Protein AF-U4R0E3-F1 (afdb_monomer)

Solvent-accessible surface area (backbone atoms only — not comparable to full-atom values): 25610 Å² total; per-residue (Å²): 116,50,70,64,90,62,76,58,52,59,91,72,67,66,44,80,54,42,48,52,59,61,54,44,39,56,24,42,50,42,21,56,80,39,70,64,40,24,54,54,41,41,21,50,49,22,47,41,52,28,41,57,75,98,64,57,69,66,60,51,50,31,60,55,33,46,70,68,45,27,40,68,48,80,42,82,42,90,47,72,68,55,44,52,54,48,53,50,56,41,47,74,75,70,32,44,28,38,40,66,35,25,33,34,46,38,76,91,42,71,90,29,32,79,70,39,81,45,79,35,32,28,27,45,38,31,42,27,76,94,75,45,29,38,28,34,39,40,59,55,94,70,95,52,95,54,53,50,49,79,50,76,38,47,46,68,61,51,49,51,34,50,53,56,17,33,62,55,19,61,78,76,39,62,91,57,31,49,48,42,35,34,45,45,77,48,98,58,87,84,74,83,75,42,66,64,56,52,49,48,50,42,55,79,68,53,49,71,47,60,80,25,40,60,42,64,67,46,56,67,38,70,78,60,59,76,84,51,46,62,56,50,42,23,44,60,50,48,4,52,53,39,44,47,54,47,49,49,57,54,47,56,56,39,48,76,67,71,47,85,71,82,60,55,70,59,44,56,53,49,51,55,50,50,55,51,50,52,51,53,55,48,49,58,28,30,71,68,70,61,68,48,71,67,54,41,54,51,53,43,52,53,49,28,52,52,37,49,56,51,41,49,50,53,48,50,54,46,50,54,50,48,51,48,51,48,49,55,45,52,68,38,66,80,48,94,46,61,80,37,59,50,35,65,79,31,53,55,45,52,75,48,57,28,75,54,98,94,38,65,23,39,52,65,23,19,34,68,89,46,74,83,43,90,80,67,14,26,22,28,34,47,80,44,80,65,70,45,39,42,34,37,37,52,90,45,72,41,46,40,40,37,39,37,42,30,28,36,74,91,40,77,52,38,18,52,25,25,36,29,40,30,37,16,84,75,86,73,63,71,46,81,68,43,82,46,71,77,46,76,61,53,61,50,80,46,79,40,72,85,53,69,28,26,32,38,30,45,43,28,65,32,24,27,77,82,54,47,35,38,35,35,22,33,45,41,35,32,20,63,106

Radius of gyration: 27.05 Å; Cα contacts (8 Å, |Δi|>4): 865; chains: 1; bounding box: 59×74×69 Å

Nearest PDB structures (foldseek):
  4a45-assembly1_A  TM=8.465E-01  e=1.552E-09  Clostridium perfringens
  2j1r-assembly1_A  TM=8.530E-01  e=9.704E-08  Streptococcus pneumoniae TIGR4
  2j22-assembly1_A  TM=8.336E-01  e=1.080E-07  Streptococcus pneumoniae TIGR4
  3f2z-assembly1_A  TM=7.750E-01  e=3.894E-08  Bacteroides fragilis NCTC 9343
  8atm-assembly1_A  TM=7.399E-01  e=5.165E-06  Homo sapiens

InterPro domains:
  IPR000421 Coagulation factor 5/8, C-terminal domain [PF00754] (347-464)
  IPR000421 Coagulation factor 5/8, C-terminal domain [PS50022] (326-480)
  IPR008979 Galactose-binding-like domain superfamily [SSF49785] (338-480)
  IPR026935 Butirosin biosynthesis protein H, N-terminal [PF14399] (65-139)

Sequence (481 aa):
MQRLHIPNYVNDSYYYKTISCVDAPIAIASGYFEYENYFYFCAFYSLRLIWETNVDRFESINIRLNKLGLELVTVNITNRNTLLSTIKSVLDEKYPIVIYFDYFSMFYCDFNYKKAHGPHGIIINGYNEETSTITIMDCSHVGFDNPFYCLTLKEEIFFDLWEESNKYFNENLTNYANKLYYIKPRNTKKDIYSDFNFLKDVVENNYIIENDNLICNVIHNKNFDITAAELYKRDLIDSTQNIFKIFDRLYDQLVKENISVKNYEDFKVKYSNKRSIVFSSFLRKAINRNVDENAISKYTKEIQSINNDFRMLANELYTQYCTKISDDILMQYDDEKELINYASDASITASSELEAYGICFKAERVINGKYNGFDTDMWISNDTASPHWLMLDLNKERAIFKFIIIHDFRSPDLYLIDYCIQGSNNMIDWVNLIEIKGNNKEQITNYVEKQKYRYYRIYITKPSKIDNMARIFGIECWGYK

Foldseek 3Di:
DFFQDFDQCLVVPPDCLQDPLQCQLVLRLLCSVPVCSSLQLLLLLLLCLWFNDDDDPQRSSQVSLVLQQKGKDKDFADALVSVVVVLVVCRVVVWKKKAWFFLCLPPVLVVRPVNDGDIGIKIFGDADPVQQKTKIWGAHPPDDSGRIDIDIGHSVSVRSRLVVRLVCCVVPPVVRHRMMIIMDGHPDDRDHCALLNSLCCCQVVVSLDLCICCLVVPLVPLADDPVCLSVCCSNHQVNVVSNVVSVVVLVVVCVVVVNDPPCPVVLVVVLSVLVVCLSVVSVVCSVVSNRDPVNSVVSSVSSSVSSVSVSVVSVVSSVVVVVVVVVVVVVCVVPPFDKDFLLLVWDKDKPAWDDDPNATFDLNLQNPPDQPDPRRQKTKGPQDADWIKMKTQSVFKFFFFKKKWAFDPPDLQQAQAWKFKWFDAPVPDTDGQDTGHGDRDRMDMDGGDRDIGRMIMITGNGQGNPTRMHMTRHMTTMGGD

Mean predicted aligned error: 14.16 Å

Organism: NCBI:txid1330534

Structure (mmCIF, N/CA/C/O backbone):
data_AF-U4R0E3-F1
#
_entry.id   AF-U4R0E3-F1
#
loop_
_atom_site.group_PDB
_atom_site.id
_atom_site.type_symbol
_atom_site.label_atom_id
_atom_site.label_alt_id
_atom_site.label_comp_id
_atom_site.label_asym_id
_atom_site.label_entity_id
_atom_site.label_seq_id
_atom_site.pdbx_PDB_ins_code
_atom_site.Cartn_x
_atom_site.Cartn_y
_atom_site.Cartn_z
_atom_site.occupancy
_atom_site.B_iso_or_equiv
_atom_site.auth_seq_id
_atom_site.auth_comp_id
_atom_site.auth_asym_id
_atom_site.auth_atom_id
_atom_site.pdbx_PDB_model_num
ATOM 1 N N . MET A 1 1 ? -11.805 -27.270 4.203 1.00 80.44 1 MET A N 1
ATOM 2 C CA . MET A 1 1 ? -11.098 -26.106 4.789 1.00 80.44 1 MET A CA 1
ATOM 3 C C . MET A 1 1 ? -10.710 -25.149 3.675 1.00 80.44 1 MET A C 1
ATOM 5 O O . MET A 1 1 ? -10.067 -25.578 2.727 1.00 80.44 1 MET A O 1
ATOM 9 N N . GLN A 1 2 ? -11.086 -23.880 3.794 1.00 89.12 2 GLN A N 1
ATOM 10 C CA . GLN A 1 2 ? -10.737 -22.822 2.848 1.00 89.12 2 GLN A CA 1
ATOM 11 C C . GLN A 1 2 ? -9.876 -21.793 3.581 1.00 89.12 2 GLN A C 1
ATOM 13 O O . GLN A 1 2 ? -10.266 -21.317 4.646 1.00 89.12 2 GLN A O 1
ATOM 18 N N . ARG A 1 3 ? -8.700 -21.456 3.041 1.00 89.56 3 ARG A N 1
ATOM 19 C CA . ARG A 1 3 ? -7.810 -20.449 3.631 1.00 89.56 3 ARG A CA 1
ATOM 20 C C . ARG A 1 3 ? -7.035 -19.699 2.553 1.00 89.56 3 ARG A C 1
ATOM 22 O O . ARG A 1 3 ? -6.423 -20.319 1.688 1.00 89.56 3 ARG A O 1
ATOM 29 N N . LEU A 1 4 ? -7.056 -18.375 2.623 1.00 90.38 4 LEU A N 1
ATOM 30 C CA . LEU A 1 4 ? -6.264 -17.482 1.791 1.00 90.38 4 LEU A CA 1
ATOM 31 C C . LEU A 1 4 ? -4.871 -17.327 2.400 1.00 90.38 4 LEU A C 1
ATOM 33 O O . LEU A 1 4 ? -4.719 -17.079 3.601 1.00 90.38 4 LEU A O 1
ATOM 37 N N . HIS A 1 5 ? -3.855 -17.466 1.555 1.00 88.75 5 HIS A N 1
ATOM 38 C CA . HIS A 1 5 ? -2.479 -17.172 1.921 1.00 88.75 5 HIS A CA 1
ATOM 39 C C . HIS A 1 5 ? -2.204 -15.689 1.662 1.00 88.75 5 HIS A C 1
ATOM 41 O O . HIS A 1 5 ? -1.994 -15.282 0.522 1.00 88.75 5 HIS A O 1
ATOM 47 N N . ILE A 1 6 ? -2.245 -14.884 2.721 1.00 86.19 6 ILE A N 1
ATOM 48 C CA . ILE A 1 6 ? -2.040 -13.436 2.651 1.00 86.19 6 ILE A CA 1
ATOM 49 C C . ILE A 1 6 ? -0.626 -13.122 3.167 1.00 86.19 6 ILE A C 1
ATOM 51 O O . ILE A 1 6 ? -0.280 -13.592 4.257 1.00 86.19 6 ILE A O 1
ATOM 55 N N . PRO A 1 7 ? 0.198 -12.362 2.421 1.00 79.88 7 PRO A N 1
ATOM 56 C CA . PRO A 1 7 ? 1.542 -11.990 2.860 1.00 79.88 7 PRO A CA 1
ATOM 57 C C . PRO A 1 7 ? 1.517 -11.203 4.178 1.00 79.88 7 PRO A C 1
ATOM 59 O O . PRO A 1 7 ? 0.610 -10.406 4.414 1.00 79.88 7 PRO A O 1
ATOM 62 N N . ASN A 1 8 ? 2.517 -11.407 5.041 1.00 73.50 8 ASN A N 1
ATOM 63 C CA . ASN A 1 8 ? 2.572 -10.756 6.357 1.00 73.50 8 ASN A CA 1
ATOM 64 C C . ASN A 1 8 ? 3.478 -9.512 6.415 1.00 73.50 8 ASN A C 1
ATOM 66 O O . ASN A 1 8 ? 3.530 -8.885 7.465 1.00 73.50 8 ASN A O 1
ATOM 70 N N . TYR A 1 9 ? 4.158 -9.140 5.321 1.00 79.06 9 TYR A N 1
ATOM 71 C CA . TYR A 1 9 ? 4.950 -7.903 5.167 1.00 79.06 9 TYR A CA 1
ATOM 72 C C . TYR A 1 9 ? 5.943 -7.592 6.318 1.00 79.06 9 TYR A C 1
ATOM 74 O O . TYR A 1 9 ? 6.353 -6.440 6.489 1.00 79.06 9 TYR A O 1
ATOM 82 N N . VAL A 1 10 ? 6.352 -8.598 7.115 1.00 68.94 10 VAL A N 1
ATOM 83 C CA . VAL A 1 10 ? 7.232 -8.427 8.299 1.00 68.94 10 VAL A CA 1
ATOM 84 C C . VAL A 1 10 ? 8.564 -7.813 7.907 1.00 68.94 10 VAL A C 1
ATOM 86 O O . VAL A 1 10 ? 9.053 -6.899 8.565 1.00 68.94 10 VAL A O 1
ATOM 89 N N . ASN A 1 11 ? 9.139 -8.311 6.816 1.00 67.31 11 ASN A N 1
ATOM 90 C CA . ASN A 1 11 ? 10.476 -7.934 6.371 1.00 67.31 11 ASN A CA 1
ATOM 91 C C . ASN A 1 11 ? 10.466 -6.654 5.526 1.00 67.31 11 ASN A C 1
ATOM 93 O O . ASN A 1 11 ? 11.513 -6.076 5.251 1.00 67.31 11 ASN A O 1
ATOM 97 N N . ASP A 1 12 ? 9.278 -6.170 5.174 1.00 67.44 12 ASP A N 1
ATOM 98 C CA . ASP A 1 12 ? 9.056 -5.093 4.211 1.00 67.44 12 ASP A CA 1
ATOM 99 C C . ASP A 1 12 ? 8.647 -3.798 4.900 1.00 67.44 12 ASP A C 1
ATOM 101 O O . ASP A 1 12 ? 8.007 -2.896 4.345 1.00 67.44 12 ASP A O 1
ATOM 105 N N . SER A 1 13 ? 9.081 -3.696 6.157 1.00 57.25 13 SER A N 1
ATOM 106 C CA . SER A 1 13 ? 8.907 -2.524 6.991 1.00 57.25 13 SER A CA 1
ATOM 107 C C . SER A 1 13 ? 7.431 -2.215 7.260 1.00 57.25 13 SER A C 1
ATOM 109 O O . SER A 1 13 ? 7.061 -1.032 7.260 1.00 57.25 13 SER A O 1
ATOM 111 N N . TYR A 1 14 ? 6.581 -3.234 7.493 1.00 64.44 14 TYR A N 1
ATOM 112 C CA . TYR A 1 14 ? 5.386 -2.989 8.300 1.00 64.44 14 TYR A CA 1
ATOM 113 C C . TYR A 1 14 ? 5.852 -2.388 9.614 1.00 64.44 14 TYR A C 1
ATOM 115 O O . TYR A 1 14 ? 6.564 -3.011 10.403 1.00 64.44 14 TYR A O 1
ATOM 123 N N . TYR A 1 15 ? 5.463 -1.143 9.826 1.00 70.75 15 TYR A N 1
ATOM 124 C CA . TYR A 1 15 ? 5.816 -0.421 11.018 1.00 70.75 15 TYR A CA 1
ATOM 125 C C . TYR A 1 15 ? 4.528 0.154 11.567 1.00 70.75 15 TYR A C 1
ATOM 127 O O . TYR A 1 15 ? 3.926 1.044 10.979 1.00 70.75 15 TYR A O 1
ATOM 135 N N . TYR A 1 16 ? 4.099 -0.349 12.72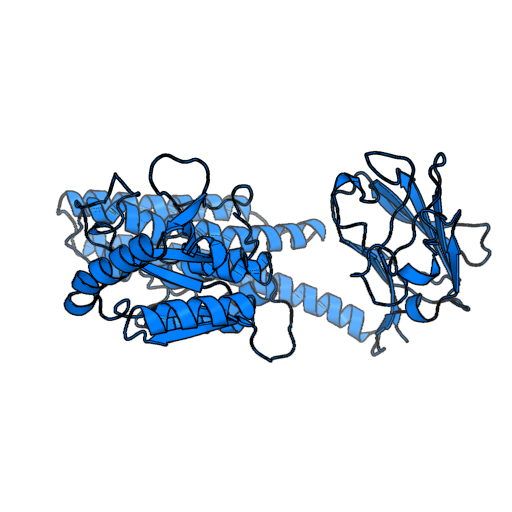1 1.00 76.25 16 TYR A N 1
ATOM 136 C CA . TYR A 1 16 ? 2.898 0.129 13.411 1.00 76.25 16 TYR A CA 1
ATOM 137 C C . TYR A 1 16 ? 2.946 1.637 13.736 1.00 76.25 16 TYR A C 1
ATOM 139 O O . TYR A 1 16 ? 1.942 2.226 14.134 1.00 76.25 16 TYR A O 1
ATOM 147 N N . LYS A 1 17 ? 4.118 2.271 13.578 1.00 81.94 17 LYS A N 1
ATOM 148 C CA . LYS A 1 17 ? 4.290 3.722 13.671 1.00 81.94 17 LYS A CA 1
ATOM 149 C C . LYS A 1 17 ? 4.008 4.474 12.364 1.00 81.94 17 LYS A C 1
ATOM 151 O O . LYS A 1 17 ? 4.044 5.694 12.384 1.00 81.94 17 LYS A O 1
ATOM 156 N N . THR A 1 18 ? 3.717 3.809 11.247 1.00 87.25 18 THR A N 1
ATOM 157 C CA . THR A 1 18 ? 3.393 4.474 9.969 1.00 87.25 18 THR A CA 1
ATOM 158 C C . THR A 1 18 ? 1.990 4.168 9.457 1.00 87.25 18 THR A C 1
ATOM 160 O O . THR A 1 18 ? 1.550 4.817 8.509 1.00 87.25 18 THR A O 1
ATOM 163 N N . ILE A 1 19 ? 1.271 3.224 10.074 1.00 88.56 19 ILE A N 1
ATOM 164 C CA . ILE A 1 19 ? -0.120 2.887 9.752 1.00 88.56 19 ILE A CA 1
ATOM 165 C C . ILE A 1 19 ? -0.884 2.436 11.005 1.00 88.56 19 ILE A C 1
ATOM 167 O O . ILE A 1 19 ? -0.308 1.840 11.915 1.00 88.56 19 ILE A O 1
ATOM 171 N N . SER A 1 20 ? -2.180 2.752 11.080 1.00 88.81 20 SER A N 1
ATOM 172 C CA . SER A 1 20 ? -3.048 2.349 12.195 1.00 88.81 20 SER A CA 1
ATOM 173 C C . SER A 1 20 ? -3.563 0.910 12.051 1.00 88.81 20 SER A C 1
ATOM 175 O O . SER A 1 20 ? -3.759 0.437 10.933 1.00 88.81 20 SER A O 1
ATOM 177 N N . CYS A 1 21 ? -3.895 0.248 13.167 1.00 88.88 21 CYS A N 1
ATOM 178 C CA . CYS A 1 21 ? -4.631 -1.031 13.191 1.00 88.88 21 CYS A CA 1
ATOM 179 C C . CYS A 1 21 ? -5.949 -1.015 12.416 1.00 88.88 21 CYS A C 1
ATOM 181 O O . CYS A 1 21 ? -6.459 -2.062 12.031 1.00 88.88 21 CYS A O 1
ATOM 183 N N . VAL A 1 22 ? -6.549 0.159 12.236 1.00 91.69 22 VAL A N 1
ATOM 184 C CA . VAL A 1 22 ? -7.852 0.294 11.583 1.00 91.69 22 VAL A CA 1
ATOM 185 C C . VAL A 1 22 ? -7.705 0.175 10.060 1.00 91.69 22 VAL A C 1
ATOM 187 O O . VAL A 1 22 ? -8.566 -0.401 9.392 1.00 91.69 22 VAL A O 1
ATOM 190 N N . ASP A 1 23 ? -6.611 0.704 9.505 1.00 92.38 23 ASP A N 1
ATOM 191 C CA . ASP A 1 23 ? -6.351 0.760 8.059 1.00 92.38 23 ASP A CA 1
ATOM 192 C C . ASP A 1 23 ? -5.340 -0.299 7.575 1.00 92.38 23 ASP A C 1
ATOM 194 O O . ASP A 1 23 ? -5.381 -0.697 6.410 1.00 92.38 23 ASP A O 1
ATOM 198 N N . ALA A 1 24 ? -4.476 -0.817 8.454 1.00 91.81 24 ALA A N 1
ATOM 199 C CA . ALA A 1 24 ? -3.494 -1.851 8.119 1.00 91.81 24 ALA A CA 1
ATOM 200 C C . ALA A 1 24 ? -4.096 -3.133 7.499 1.00 91.81 24 ALA A C 1
ATOM 202 O O . ALA A 1 24 ? -3.547 -3.610 6.502 1.00 91.81 24 ALA A O 1
ATOM 203 N N . PRO A 1 25 ? -5.234 -3.668 7.985 1.00 93.31 25 PRO A N 1
ATOM 204 C CA . PRO A 1 25 ? -5.897 -4.810 7.354 1.00 93.31 25 PRO A CA 1
ATOM 205 C C . PRO A 1 25 ? -6.268 -4.572 5.890 1.00 93.31 25 PRO A C 1
ATOM 207 O O . PRO A 1 25 ? -6.146 -5.481 5.076 1.00 93.31 25 PRO A O 1
ATOM 210 N N . ILE A 1 26 ? -6.679 -3.349 5.536 1.00 95.31 26 ILE A N 1
ATOM 211 C CA . ILE A 1 26 ? -7.029 -2.994 4.155 1.00 95.31 26 ILE A CA 1
ATOM 212 C C . ILE A 1 26 ? -5.765 -2.933 3.296 1.00 95.31 26 ILE A C 1
ATOM 214 O O . ILE A 1 26 ? -5.765 -3.462 2.186 1.00 95.31 26 ILE A O 1
ATOM 218 N N . ALA A 1 27 ? -4.672 -2.362 3.813 1.00 93.94 27 ALA A N 1
ATOM 219 C CA . ALA A 1 27 ? -3.385 -2.342 3.116 1.00 93.94 27 ALA A CA 1
ATOM 220 C C . ALA A 1 27 ? -2.918 -3.761 2.757 1.00 93.94 27 ALA A C 1
ATOM 222 O O . ALA A 1 27 ? -2.549 -4.042 1.619 1.00 93.94 27 ALA A O 1
ATOM 223 N N . ILE A 1 28 ? -2.992 -4.676 3.722 1.00 91.81 28 ILE A N 1
ATOM 224 C CA . ILE A 1 28 ? -2.558 -6.066 3.554 1.00 91.81 28 ILE A CA 1
ATOM 225 C C . ILE A 1 28 ? -3.503 -6.848 2.646 1.00 91.81 28 ILE A C 1
ATOM 227 O O . ILE A 1 28 ? -3.051 -7.569 1.759 1.00 91.81 28 ILE A O 1
ATOM 231 N N . ALA A 1 29 ? -4.812 -6.672 2.815 1.00 93.69 29 ALA A N 1
ATOM 232 C CA . ALA A 1 29 ? -5.803 -7.265 1.927 1.00 93.69 29 ALA A CA 1
ATOM 233 C C . ALA A 1 29 ? -5.666 -6.747 0.482 1.00 93.69 29 ALA A C 1
ATOM 235 O O . ALA A 1 29 ? -5.934 -7.488 -0.458 1.00 93.69 29 ALA A O 1
ATOM 236 N N . SER A 1 30 ? -5.193 -5.514 0.279 1.00 93.94 30 SER A N 1
ATOM 237 C CA . SER A 1 30 ? -4.864 -4.992 -1.057 1.00 93.94 30 SER A CA 1
ATOM 238 C C . SER A 1 30 ? -3.634 -5.687 -1.640 1.00 93.94 30 SER A C 1
ATOM 240 O O . SER A 1 30 ? -3.622 -6.067 -2.811 1.00 93.94 30 SER A O 1
ATOM 242 N N . GLY A 1 31 ? -2.630 -5.897 -0.787 1.00 91.56 31 GLY A N 1
ATOM 243 C CA . GLY A 1 31 ? -1.395 -6.616 -1.075 1.00 91.56 31 GLY A CA 1
ATOM 244 C C . GLY A 1 31 ? -1.565 -8.082 -1.494 1.00 91.56 31 GLY A C 1
ATOM 245 O O . GLY A 1 31 ? -0.740 -8.624 -2.224 1.00 91.56 31 GLY A O 1
ATOM 246 N N . TYR A 1 32 ? -2.668 -8.719 -1.084 1.00 92.31 32 TYR A N 1
ATOM 247 C CA . TYR A 1 32 ? -3.032 -10.073 -1.517 1.00 92.31 32 TYR A CA 1
ATOM 248 C C . TYR A 1 32 ? -3.194 -10.190 -3.043 1.00 92.31 32 TYR A C 1
ATOM 250 O O . TYR A 1 32 ? -2.876 -11.232 -3.609 1.00 92.31 32 TYR A O 1
ATOM 258 N N . PHE A 1 33 ? -3.687 -9.139 -3.707 1.00 90.62 33 PHE A N 1
ATOM 259 C CA . PHE A 1 33 ? -3.926 -9.157 -5.154 1.00 90.62 33 PHE A CA 1
ATOM 260 C C . PHE A 1 33 ? -2.684 -8.835 -5.975 1.00 90.62 33 PHE A C 1
ATOM 262 O O . PHE A 1 33 ? -2.494 -9.405 -7.044 1.00 90.62 33 PHE A O 1
ATOM 269 N N . GLU A 1 34 ? -1.880 -7.896 -5.486 1.00 90.12 34 GLU A N 1
ATOM 270 C CA . GLU A 1 34 ? -0.567 -7.552 -6.017 1.00 90.12 34 GLU A CA 1
ATOM 271 C C . GLU A 1 34 ? 0.280 -7.065 -4.858 1.00 90.12 34 GLU A C 1
ATOM 273 O O . GLU A 1 34 ? -0.140 -6.171 -4.120 1.00 90.12 34 GLU A O 1
ATOM 278 N N . TYR A 1 35 ? 1.485 -7.614 -4.727 1.00 89.19 35 TYR A N 1
ATOM 279 C CA . TYR A 1 35 ? 2.360 -7.337 -3.594 1.00 89.19 35 TYR A CA 1
ATOM 280 C C . TYR A 1 35 ? 2.563 -5.833 -3.359 1.00 89.19 35 TYR A C 1
ATOM 282 O O . TYR A 1 35 ? 2.508 -5.352 -2.225 1.00 89.19 35 TYR A O 1
ATOM 290 N N . GLU A 1 36 ? 2.711 -5.094 -4.460 1.00 90.56 36 GLU A N 1
ATOM 291 C CA . GLU A 1 36 ? 2.956 -3.655 -4.498 1.00 90.56 36 GLU A CA 1
ATOM 292 C C . GLU A 1 36 ? 1.781 -2.796 -4.013 1.00 90.56 36 GLU A C 1
ATOM 294 O O . GLU A 1 36 ? 1.984 -1.697 -3.488 1.00 90.56 36 GLU A O 1
ATOM 299 N N . ASN A 1 37 ? 0.549 -3.307 -4.099 1.00 93.19 37 ASN A N 1
ATOM 300 C CA . ASN A 1 37 ? -0.640 -2.577 -3.661 1.00 93.19 37 ASN A CA 1
ATOM 301 C C . ASN A 1 37 ? -0.600 -2.238 -2.168 1.00 93.19 37 ASN A C 1
ATOM 303 O O . ASN A 1 37 ? -1.165 -1.221 -1.765 1.00 93.19 37 ASN A O 1
ATOM 307 N N . TYR A 1 38 ? 0.093 -3.038 -1.352 1.00 93.38 38 TYR A N 1
ATOM 308 C CA . TYR A 1 38 ? 0.323 -2.724 0.057 1.00 93.38 38 TYR A CA 1
ATOM 309 C C . TYR A 1 38 ? 1.060 -1.389 0.234 1.00 93.38 38 TYR A C 1
ATOM 311 O O . TYR A 1 38 ? 0.615 -0.531 1.005 1.00 93.38 38 TYR A O 1
ATOM 319 N N . PHE A 1 39 ? 2.160 -1.178 -0.497 1.00 93.88 39 PHE A N 1
ATOM 320 C CA . PHE A 1 39 ? 2.959 0.043 -0.376 1.00 93.88 39 PHE A CA 1
ATOM 321 C C . PHE A 1 39 ? 2.214 1.257 -0.922 1.00 93.88 39 PHE A C 1
ATOM 323 O O . PHE A 1 39 ? 2.188 2.295 -0.257 1.00 93.88 39 PHE A O 1
ATOM 330 N N . TYR A 1 40 ? 1.545 1.124 -2.073 1.00 95.69 40 TYR A N 1
ATOM 331 C CA . TYR A 1 40 ? 0.748 2.220 -2.625 1.00 95.69 40 TYR A CA 1
ATOM 332 C C . TYR A 1 40 ? -0.409 2.600 -1.706 1.00 95.69 40 TYR A C 1
ATOM 334 O O . TYR A 1 40 ? -0.635 3.786 -1.469 1.00 95.69 40 TYR A O 1
ATOM 342 N N . PHE A 1 41 ? -1.104 1.619 -1.121 1.00 95.94 41 PHE A N 1
ATOM 343 C CA . PHE A 1 41 ? -2.152 1.896 -0.145 1.00 95.94 41 PHE A CA 1
ATOM 344 C C . PHE A 1 41 ? -1.597 2.630 1.081 1.00 95.94 41 PHE A C 1
ATOM 346 O O . PHE A 1 41 ? -2.180 3.622 1.514 1.00 95.94 41 PHE A O 1
ATOM 353 N N . CYS A 1 42 ? -0.454 2.196 1.621 1.00 95.06 42 CYS A N 1
ATOM 354 C CA . CYS A 1 42 ? 0.180 2.861 2.761 1.00 95.06 42 CYS A CA 1
ATOM 355 C C . CYS A 1 42 ? 0.608 4.300 2.433 1.00 95.06 42 CYS A C 1
ATOM 357 O O . CYS A 1 42 ? 0.471 5.188 3.274 1.00 95.06 42 CYS A O 1
ATOM 359 N N . ALA A 1 43 ? 1.099 4.556 1.219 1.00 96.31 43 ALA A N 1
ATOM 360 C CA . ALA A 1 43 ? 1.454 5.900 0.771 1.00 96.31 43 ALA A CA 1
ATOM 361 C C . ALA A 1 43 ? 0.207 6.788 0.598 1.00 96.31 43 ALA A C 1
ATOM 363 O O . ALA A 1 43 ? 0.184 7.930 1.060 1.00 96.31 43 ALA A O 1
ATOM 364 N N . PHE A 1 44 ? -0.870 6.246 0.025 1.00 96.19 44 PHE A N 1
ATOM 365 C CA . PHE A 1 44 ? -2.165 6.918 -0.071 1.00 96.19 44 PHE A CA 1
ATOM 366 C C . PHE A 1 44 ? -2.805 7.209 1.289 1.00 96.19 44 PHE A C 1
ATOM 368 O O . PHE A 1 44 ? -3.375 8.284 1.479 1.00 96.19 44 PHE A O 1
ATOM 375 N N . TYR A 1 45 ? -2.683 6.285 2.241 1.00 95.06 45 TYR A N 1
ATOM 376 C CA . TYR A 1 45 ? -3.085 6.484 3.631 1.00 95.06 45 TYR A CA 1
ATOM 377 C C . TYR A 1 45 ? -2.376 7.702 4.235 1.00 95.06 45 TYR A C 1
ATOM 379 O O . TYR A 1 45 ? -3.033 8.562 4.821 1.00 95.06 45 TYR A O 1
ATOM 387 N N . SER A 1 46 ? -1.064 7.832 4.025 1.00 95.25 46 SER A N 1
ATOM 388 C CA . SER A 1 46 ? -0.297 8.985 4.501 1.00 95.25 46 SER A CA 1
ATOM 389 C C . SER A 1 46 ? -0.742 10.291 3.843 1.00 95.25 46 SER A C 1
ATOM 391 O O . SER A 1 46 ? -0.942 11.284 4.539 1.00 95.25 46 SER A O 1
ATOM 393 N N . LEU A 1 47 ? -0.969 10.296 2.522 1.00 95.31 47 LEU A N 1
ATOM 394 C CA . LEU A 1 47 ? -1.493 11.473 1.817 1.00 95.31 47 LEU A CA 1
ATOM 395 C C . LEU A 1 47 ? -2.850 11.908 2.380 1.00 95.31 47 LEU A C 1
ATOM 397 O O . LEU A 1 47 ? -3.051 13.094 2.638 1.00 95.31 47 LEU A O 1
ATOM 401 N N . ARG A 1 48 ? -3.752 10.948 2.623 1.00 93.88 48 ARG A N 1
ATOM 402 C CA . ARG A 1 48 ? -5.059 11.198 3.240 1.00 93.88 48 ARG A CA 1
ATOM 403 C C . ARG A 1 48 ? -4.907 11.847 4.611 1.00 93.88 48 ARG A C 1
ATOM 405 O O . ARG A 1 48 ? -5.512 12.878 4.880 1.00 93.88 48 ARG A O 1
ATOM 412 N N . LEU A 1 49 ? -4.103 11.251 5.485 1.00 93.00 49 LEU A N 1
ATOM 413 C CA . LEU A 1 49 ? -3.956 11.746 6.850 1.00 93.00 49 LEU A CA 1
ATOM 414 C C . LEU A 1 49 ? -3.327 13.125 6.924 1.00 93.00 49 LEU A C 1
ATOM 416 O O . LEU A 1 49 ? -3.682 13.897 7.810 1.00 93.00 49 LEU A O 1
ATOM 420 N N . ILE A 1 50 ? -2.392 13.432 6.031 1.00 94.56 50 ILE A N 1
ATOM 421 C CA . ILE A 1 50 ? -1.669 14.693 6.088 1.00 94.56 50 ILE A CA 1
ATOM 422 C C . ILE A 1 50 ? -2.452 15.788 5.368 1.00 94.56 50 ILE A C 1
ATOM 424 O O . ILE A 1 50 ? -2.626 16.854 5.943 1.00 94.56 50 ILE A O 1
ATOM 428 N N . TRP A 1 51 ? -2.949 15.548 4.156 1.00 93.81 51 TRP A N 1
ATOM 429 C CA . TRP A 1 51 ? -3.428 16.624 3.281 1.00 93.81 51 TRP A CA 1
ATOM 430 C C . TRP A 1 51 ? -4.891 16.515 2.843 1.00 93.81 51 TRP A C 1
ATOM 432 O O . TRP A 1 51 ? -5.421 17.478 2.290 1.00 93.81 51 TRP A O 1
ATOM 442 N N . GLU A 1 52 ? -5.578 15.399 3.089 1.00 89.94 52 GLU A N 1
ATOM 443 C CA . GLU A 1 52 ? -7.004 15.301 2.766 1.00 89.94 52 GLU A CA 1
ATOM 444 C C . GLU A 1 52 ? -7.863 15.846 3.912 1.00 89.94 52 GLU A C 1
ATOM 446 O O . GLU A 1 52 ? -7.653 15.538 5.088 1.00 89.94 52 GLU A O 1
ATOM 451 N N . THR A 1 53 ? -8.862 16.652 3.554 1.00 81.62 53 THR A N 1
ATOM 452 C CA . THR A 1 53 ? -9.848 17.205 4.486 1.00 81.62 53 THR A CA 1
ATOM 453 C C . THR A 1 53 ? -11.255 16.936 3.963 1.00 81.62 53 THR A C 1
ATOM 455 O O . THR A 1 53 ? -11.484 16.950 2.757 1.00 81.62 53 THR A O 1
ATOM 458 N N . ASN A 1 54 ? -12.208 16.719 4.874 1.00 77.69 54 ASN A N 1
ATOM 459 C CA . ASN A 1 54 ? -13.647 16.670 4.577 1.00 77.69 54 ASN A CA 1
ATOM 460 C C . ASN A 1 54 ? -14.116 15.569 3.601 1.00 77.69 54 ASN A C 1
ATOM 462 O O . ASN A 1 54 ? -15.119 15.756 2.918 1.00 77.69 54 ASN A O 1
ATOM 466 N N . VAL A 1 55 ? -13.439 14.418 3.559 1.00 81.88 55 VAL A N 1
ATOM 467 C CA . VAL A 1 55 ? -13.894 13.231 2.810 1.00 81.88 55 VAL A CA 1
ATOM 468 C C . VAL A 1 55 ? -14.173 12.096 3.791 1.00 81.88 55 VAL A C 1
ATOM 470 O O . VAL A 1 55 ? -13.393 11.888 4.726 1.00 81.88 55 VAL A O 1
ATOM 473 N N . ASP A 1 56 ? -15.278 11.369 3.597 1.00 90.19 56 ASP A N 1
ATOM 474 C CA . ASP A 1 56 ? -15.560 10.174 4.394 1.00 90.19 56 ASP A CA 1
ATOM 475 C C . ASP A 1 56 ? -14.404 9.169 4.274 1.00 90.19 56 ASP A C 1
ATOM 477 O O . ASP A 1 56 ? -13.807 8.990 3.210 1.00 90.19 56 ASP A O 1
ATOM 481 N N . ARG A 1 57 ? -14.064 8.501 5.381 1.00 89.75 57 ARG A N 1
ATOM 482 C CA . ARG A 1 57 ? -12.905 7.603 5.421 1.00 89.75 57 ARG A CA 1
ATOM 483 C C . ARG A 1 57 ? -13.035 6.468 4.405 1.00 89.75 57 ARG A C 1
ATOM 485 O O . ARG A 1 57 ? -12.059 6.181 3.715 1.00 89.75 57 ARG A O 1
ATOM 492 N N . PHE A 1 58 ? -14.188 5.804 4.336 1.00 91.69 58 PHE A N 1
ATOM 493 C CA . PHE A 1 58 ? -14.369 4.644 3.464 1.00 91.69 58 PHE A CA 1
ATOM 494 C C . PHE A 1 58 ? -14.538 5.057 2.003 1.00 91.69 58 PHE A C 1
ATOM 496 O O . PHE A 1 58 ? -14.016 4.374 1.122 1.00 91.69 58 PHE A O 1
ATOM 503 N N . GLU A 1 59 ? -15.175 6.201 1.746 1.00 92.31 59 GLU A N 1
ATOM 504 C CA . GLU A 1 59 ? -15.198 6.806 0.412 1.00 92.31 59 GLU A CA 1
ATOM 505 C C . GLU A 1 59 ? -13.779 7.130 -0.073 1.00 92.31 59 GLU A C 1
ATOM 507 O O . GLU A 1 59 ? -13.383 6.703 -1.161 1.00 92.31 59 GLU A O 1
ATOM 512 N N . SER A 1 60 ? -12.977 7.800 0.764 1.00 92.00 60 SER A N 1
ATOM 513 C CA . SER A 1 60 ? -11.582 8.111 0.450 1.00 92.00 60 SER A CA 1
ATOM 514 C C . SER A 1 60 ? -10.794 6.835 0.161 1.00 92.00 60 SER A C 1
ATOM 516 O O . SER A 1 60 ? -10.173 6.742 -0.898 1.00 92.00 60 SER A O 1
ATOM 518 N N . ILE A 1 61 ? -10.881 5.824 1.030 1.00 94.81 61 ILE A N 1
ATOM 519 C CA . ILE A 1 61 ? -10.235 4.518 0.834 1.00 94.81 61 ILE A CA 1
ATOM 520 C C . ILE A 1 61 ? -10.625 3.901 -0.511 1.00 94.81 61 ILE A C 1
ATOM 522 O O . ILE A 1 61 ? -9.747 3.495 -1.273 1.00 94.81 61 ILE A O 1
ATOM 526 N N . ASN A 1 62 ? -11.918 3.867 -0.835 1.00 94.62 62 ASN A N 1
ATOM 527 C CA . ASN A 1 62 ? -12.389 3.240 -2.063 1.00 94.62 62 ASN A CA 1
ATOM 528 C C . ASN A 1 62 ? -11.892 3.982 -3.314 1.00 94.62 62 ASN A C 1
ATOM 530 O O . ASN A 1 62 ? -11.478 3.344 -4.276 1.00 94.62 62 ASN A O 1
ATOM 534 N N . ILE A 1 63 ? -11.832 5.322 -3.292 1.00 92.56 63 ILE A N 1
ATOM 535 C CA . ILE A 1 63 ? -11.234 6.122 -4.378 1.00 92.56 63 ILE A CA 1
ATOM 536 C C . ILE A 1 63 ? -9.783 5.697 -4.652 1.00 92.56 63 ILE A C 1
ATOM 538 O O . ILE A 1 63 ? -9.373 5.639 -5.811 1.00 92.56 63 ILE A O 1
ATOM 542 N N . ARG A 1 64 ? -9.000 5.378 -3.613 1.00 92.62 64 ARG A N 1
ATOM 543 C CA . ARG A 1 64 ? -7.587 4.996 -3.775 1.00 92.62 64 ARG A CA 1
ATOM 544 C C . ARG A 1 64 ? -7.432 3.539 -4.177 1.00 92.62 64 ARG A C 1
ATOM 546 O O . ARG A 1 64 ? -6.633 3.251 -5.057 1.00 92.62 64 ARG A O 1
ATOM 553 N N . LEU A 1 65 ? -8.248 2.640 -3.632 1.00 95.06 65 LEU A N 1
ATOM 554 C CA . LEU A 1 65 ? -8.299 1.253 -4.100 1.00 95.06 65 LEU A CA 1
ATOM 555 C C . LEU A 1 65 ? -8.667 1.170 -5.583 1.00 95.06 65 LEU A C 1
ATOM 557 O O . LEU A 1 65 ? -8.044 0.410 -6.318 1.00 95.06 65 LEU A O 1
ATOM 561 N N . ASN A 1 66 ? -9.578 2.028 -6.048 1.00 93.38 66 ASN A N 1
ATOM 562 C CA . ASN A 1 66 ? -9.955 2.100 -7.458 1.00 93.38 66 ASN A CA 1
ATOM 563 C C . ASN A 1 66 ? -8.764 2.404 -8.376 1.00 93.38 66 ASN A C 1
ATOM 565 O O . ASN A 1 66 ? -8.694 1.847 -9.470 1.00 93.38 66 ASN A O 1
ATOM 569 N N . LYS A 1 67 ? -7.817 3.243 -7.931 1.00 90.94 67 LYS A N 1
ATOM 570 C CA . LYS A 1 67 ? -6.569 3.517 -8.666 1.00 90.94 67 LYS A CA 1
ATOM 571 C C . LYS A 1 67 ? -5.686 2.271 -8.774 1.00 90.94 67 LYS A C 1
ATOM 573 O O . LYS A 1 67 ? -5.038 2.076 -9.793 1.00 90.94 67 LYS A O 1
ATOM 578 N N . LEU A 1 68 ? -5.725 1.403 -7.764 1.00 92.75 68 LEU A N 1
ATOM 579 C CA . LEU A 1 68 ? -5.016 0.118 -7.725 1.00 92.75 68 LEU A CA 1
ATOM 580 C C . LEU A 1 68 ? -5.770 -1.015 -8.448 1.00 92.75 68 LEU A C 1
ATOM 582 O O . LEU A 1 68 ? -5.385 -2.178 -8.345 1.00 92.75 68 LEU A O 1
ATOM 586 N N . GLY A 1 69 ? -6.870 -0.706 -9.146 1.00 93.25 69 GLY A N 1
ATOM 587 C CA . GLY A 1 69 ? -7.715 -1.710 -9.798 1.00 93.25 69 GLY A CA 1
ATOM 588 C C . GLY A 1 69 ? -8.527 -2.567 -8.821 1.00 93.25 69 GLY A C 1
ATOM 589 O O . GLY A 1 69 ? -8.996 -3.642 -9.192 1.00 93.25 69 GLY A O 1
ATOM 590 N N . LEU A 1 70 ? -8.704 -2.104 -7.583 1.00 95.38 70 LEU A N 1
ATOM 591 C CA . LEU A 1 70 ? -9.430 -2.787 -6.515 1.00 95.38 70 LEU A CA 1
ATOM 592 C C . LEU A 1 70 ? -10.693 -2.012 -6.123 1.00 95.38 70 LEU A C 1
ATOM 594 O O . LEU A 1 70 ? -10.830 -0.826 -6.406 1.00 95.38 70 LEU A O 1
ATOM 598 N N . GLU A 1 71 ? -11.620 -2.682 -5.452 1.00 95.94 71 GLU A N 1
ATOM 599 C CA . GLU A 1 71 ? -12.831 -2.087 -4.885 1.00 95.94 71 GLU A CA 1
ATOM 600 C C . GLU A 1 71 ? -13.025 -2.597 -3.454 1.00 95.94 71 GLU A C 1
ATOM 602 O O . GLU A 1 71 ? -12.908 -3.801 -3.207 1.00 95.94 71 GLU A O 1
ATOM 607 N N . LEU A 1 72 ? -13.349 -1.694 -2.523 1.00 97.19 72 LEU A N 1
ATOM 608 C CA . LEU A 1 72 ? -13.825 -2.048 -1.187 1.00 97.19 72 LEU A CA 1
ATOM 609 C C . LEU A 1 72 ? -15.346 -2.181 -1.210 1.00 97.19 72 LEU A C 1
ATOM 611 O O . LEU A 1 72 ? -16.073 -1.188 -1.270 1.00 97.19 72 LEU A O 1
ATOM 615 N N . VAL A 1 73 ? -15.834 -3.410 -1.103 1.00 97.31 73 VAL A N 1
ATOM 616 C CA . VAL A 1 73 ? -17.266 -3.682 -1.028 1.00 97.31 73 VAL A CA 1
ATOM 617 C C . VAL A 1 73 ? -17.706 -3.683 0.429 1.00 97.31 73 VAL A C 1
ATOM 619 O O . VAL A 1 73 ? -17.107 -4.355 1.265 1.00 97.31 73 VAL A O 1
ATOM 622 N N . THR A 1 74 ? -18.777 -2.946 0.727 1.00 96.81 74 THR A N 1
ATOM 623 C CA . THR A 1 74 ? -19.419 -2.934 2.049 1.00 96.81 74 THR A CA 1
ATOM 624 C C . THR A 1 74 ? -20.671 -3.800 2.028 1.00 96.81 74 THR A C 1
ATOM 626 O O . THR A 1 74 ? -21.531 -3.631 1.165 1.00 96.81 74 THR A O 1
ATOM 629 N N . VAL A 1 75 ? -20.802 -4.695 3.003 1.00 97.44 75 VAL A N 1
ATOM 630 C CA . VAL A 1 75 ? -21.969 -5.560 3.188 1.00 97.44 75 VAL A CA 1
ATOM 631 C C . VAL A 1 75 ? -22.585 -5.282 4.551 1.00 97.44 75 VAL A C 1
ATOM 633 O O . VAL A 1 75 ? -21.901 -5.345 5.571 1.00 97.44 75 VAL A O 1
ATOM 636 N N . ASN A 1 76 ? -23.888 -5.002 4.573 1.00 97.25 76 ASN A N 1
ATOM 637 C CA . ASN A 1 76 ? -24.647 -4.907 5.817 1.00 97.25 76 ASN A CA 1
ATOM 638 C C . ASN A 1 76 ? -25.064 -6.311 6.271 1.00 97.25 76 ASN A C 1
ATOM 640 O O . ASN A 1 76 ? -25.624 -7.083 5.494 1.00 97.25 76 ASN A O 1
ATOM 644 N N . ILE A 1 77 ? -24.806 -6.624 7.534 1.00 97.75 77 ILE A N 1
ATOM 645 C CA . ILE A 1 77 ? -25.016 -7.931 8.149 1.00 97.75 77 ILE A CA 1
ATOM 646 C C . ILE A 1 77 ? -26.097 -7.807 9.214 1.00 97.75 77 ILE A C 1
ATOM 648 O O . ILE A 1 77 ? -25.987 -7.000 10.128 1.00 97.75 77 ILE A O 1
ATOM 652 N N . THR A 1 78 ? -27.139 -8.628 9.124 1.00 93.69 78 THR A N 1
ATOM 653 C CA . THR A 1 78 ? -28.298 -8.519 10.025 1.00 93.69 78 THR A CA 1
ATOM 654 C C . THR A 1 78 ? -28.273 -9.504 11.189 1.00 93.69 78 THR A C 1
ATOM 656 O O . THR A 1 78 ? -28.944 -9.277 12.189 1.00 93.69 78 THR A O 1
ATOM 659 N N . ASN A 1 79 ? -27.570 -10.632 11.051 1.00 96.19 79 ASN A N 1
ATOM 660 C CA . ASN A 1 79 ? -27.520 -11.703 12.051 1.00 96.19 79 ASN A CA 1
ATOM 661 C C . ASN A 1 79 ? -26.352 -12.679 11.799 1.00 96.19 79 ASN A C 1
ATOM 663 O O . ASN A 1 79 ? -25.738 -12.661 10.726 1.00 96.19 79 ASN A O 1
ATOM 667 N N . ARG A 1 80 ? -26.106 -13.584 12.762 1.00 97.62 80 ARG A N 1
ATOM 668 C CA . ARG A 1 80 ? -25.058 -14.623 12.711 1.00 97.62 80 ARG A CA 1
ATOM 669 C C . ARG A 1 80 ? -25.095 -15.472 11.432 1.00 97.62 80 ARG A C 1
ATOM 671 O O . ARG A 1 80 ? -24.058 -15.679 10.809 1.00 97.62 80 ARG A O 1
ATOM 678 N N . ASN A 1 81 ? -26.281 -15.904 10.993 1.00 96.56 81 ASN A N 1
ATOM 679 C CA . ASN A 1 81 ? -26.419 -16.744 9.797 1.00 96.56 81 ASN A CA 1
ATOM 680 C C . ASN A 1 81 ? -25.972 -15.997 8.537 1.00 96.56 81 ASN A C 1
ATOM 682 O O . ASN A 1 81 ? -25.182 -16.527 7.759 1.00 96.56 81 ASN A O 1
ATOM 686 N N . THR A 1 82 ? -26.427 -14.750 8.370 1.00 97.31 82 THR A N 1
ATOM 687 C CA . THR A 1 82 ? -26.013 -13.901 7.242 1.00 97.31 82 THR A CA 1
ATOM 688 C C . THR A 1 82 ? -24.525 -13.568 7.283 1.00 97.31 82 THR A C 1
ATOM 690 O O . THR A 1 82 ? -23.893 -13.496 6.231 1.00 97.31 82 THR A O 1
ATOM 693 N N . LEU A 1 83 ? -23.941 -13.411 8.477 1.00 98.19 83 LEU A N 1
ATOM 694 C CA . LEU A 1 83 ? -22.504 -13.205 8.641 1.00 98.19 83 LEU A CA 1
ATOM 695 C C . LEU A 1 83 ? -21.722 -14.419 8.139 1.00 98.19 83 LEU A C 1
ATOM 697 O O . LEU A 1 83 ? -20.858 -14.278 7.278 1.00 98.19 83 LEU A O 1
ATOM 701 N N . LEU A 1 84 ? -22.066 -15.611 8.631 1.00 98.19 84 LEU A N 1
ATOM 702 C CA . LEU A 1 84 ? -21.376 -16.848 8.278 1.00 98.19 84 LEU A CA 1
ATOM 703 C C . LEU A 1 84 ? -21.499 -17.168 6.787 1.00 98.19 84 LEU A C 1
ATOM 705 O O . LEU A 1 84 ? -20.495 -17.466 6.144 1.00 98.19 84 LEU A O 1
ATOM 709 N N . SER A 1 85 ? -22.708 -17.075 6.223 1.00 97.69 85 SER A N 1
ATOM 710 C CA . SER A 1 85 ? -22.921 -17.344 4.797 1.00 97.69 85 SER A CA 1
ATOM 711 C C . SER A 1 85 ? -22.159 -16.357 3.911 1.00 97.69 85 SER A C 1
ATOM 713 O O . SER A 1 85 ? -21.600 -16.760 2.895 1.00 97.69 85 SER A O 1
ATOM 715 N N . THR A 1 86 ? -22.090 -15.081 4.313 1.00 98.50 86 THR A N 1
ATOM 716 C CA . THR A 1 86 ? -21.317 -14.056 3.593 1.00 98.50 86 THR A CA 1
ATOM 717 C C . THR A 1 86 ? -19.822 -14.343 3.674 1.00 98.50 86 THR A C 1
ATOM 719 O O . THR A 1 86 ? -19.151 -14.315 2.647 1.00 98.50 86 THR A O 1
ATOM 722 N N . ILE A 1 87 ? -19.300 -14.673 4.863 1.00 98.56 87 ILE A N 1
ATOM 723 C CA . ILE A 1 87 ? -17.884 -15.024 5.045 1.00 98.56 87 ILE A CA 1
ATOM 724 C C . ILE A 1 87 ? -17.495 -16.183 4.128 1.00 98.56 87 ILE A C 1
ATOM 726 O O . ILE A 1 87 ? -16.507 -16.079 3.403 1.00 98.56 87 ILE A O 1
ATOM 730 N N . LYS A 1 88 ? -18.281 -17.265 4.132 1.00 98.06 88 LYS A N 1
ATOM 731 C CA . LYS A 1 88 ? -18.015 -18.442 3.297 1.00 98.06 88 LYS A CA 1
ATOM 732 C C . LYS A 1 88 ? -18.034 -18.084 1.813 1.00 98.06 88 LYS A C 1
ATOM 734 O O . LYS A 1 88 ? -17.034 -18.290 1.137 1.00 98.06 88 LYS A O 1
ATOM 739 N N . SER A 1 89 ? -19.110 -17.444 1.347 1.00 97.88 89 SER A N 1
ATOM 740 C CA . SER A 1 89 ? -19.263 -17.063 -0.062 1.00 97.88 89 SER A CA 1
ATOM 741 C C . SER A 1 89 ? -18.128 -16.165 -0.560 1.00 97.88 89 SER A C 1
ATOM 743 O O . SER A 1 89 ? -17.604 -16.396 -1.643 1.00 97.88 89 SER A O 1
ATOM 745 N N . VAL A 1 90 ? -17.715 -15.165 0.221 1.00 98.19 90 VAL A N 1
ATOM 746 C CA . VAL A 1 90 ? -16.643 -14.241 -0.180 1.00 98.19 90 VAL A CA 1
ATOM 747 C C . VAL A 1 90 ? -15.271 -14.928 -0.171 1.00 98.19 90 VAL A C 1
ATOM 749 O O . VAL A 1 90 ? -14.458 -14.703 -1.069 1.00 98.19 90 VAL A O 1
ATOM 752 N N . LEU A 1 91 ? -15.006 -15.799 0.808 1.00 96.38 91 LEU A N 1
ATOM 753 C CA . LEU A 1 91 ? -13.757 -16.562 0.853 1.00 96.38 91 LEU A CA 1
ATOM 754 C C . LEU A 1 91 ? -13.677 -17.619 -0.250 1.00 96.38 91 LEU A C 1
ATOM 756 O O . LEU A 1 91 ? -12.572 -17.888 -0.726 1.00 96.38 91 LEU A O 1
ATOM 760 N N . ASP A 1 92 ? -14.796 -18.214 -0.661 1.00 95.38 92 ASP A N 1
ATOM 761 C CA . ASP A 1 92 ? -14.851 -19.176 -1.768 1.00 95.38 92 ASP A CA 1
ATOM 762 C C . ASP A 1 92 ? -14.469 -18.514 -3.100 1.00 95.38 92 ASP A C 1
ATOM 764 O O . ASP A 1 92 ? -13.670 -19.083 -3.847 1.00 95.38 92 ASP A O 1
ATOM 768 N N . GLU A 1 93 ? -14.890 -17.261 -3.306 1.00 95.31 93 GLU A N 1
ATOM 769 C CA . GLU A 1 93 ? -14.469 -16.375 -4.410 1.00 95.31 93 GLU A CA 1
ATOM 770 C C . GLU A 1 93 ? -13.023 -15.853 -4.276 1.00 95.31 93 GLU A C 1
ATOM 772 O O . GLU A 1 93 ? -12.544 -15.076 -5.101 1.00 95.31 93 GLU A O 1
ATOM 777 N N . LYS A 1 94 ? -12.290 -16.297 -3.248 1.00 95.00 94 LYS A N 1
ATOM 778 C CA . LYS A 1 94 ? -10.893 -15.930 -2.970 1.00 95.00 94 LYS A CA 1
ATOM 779 C C . LYS A 1 94 ? -10.685 -14.445 -2.667 1.00 95.00 94 LYS A C 1
ATOM 781 O O . LYS A 1 94 ? -9.633 -13.896 -2.982 1.00 95.00 94 LYS A O 1
ATOM 786 N N . TYR A 1 95 ? -11.642 -13.795 -2.008 1.00 95.81 95 TYR A N 1
ATOM 787 C CA . TYR A 1 95 ? -11.508 -12.391 -1.620 1.00 95.81 95 TYR A CA 1
ATOM 788 C C . TYR A 1 95 ? -11.208 -12.226 -0.125 1.00 95.81 95 TYR A C 1
ATOM 790 O O . TYR A 1 95 ? -11.900 -12.814 0.711 1.00 95.81 95 TYR A O 1
ATOM 798 N N . PRO A 1 96 ? -10.185 -11.431 0.246 1.00 94.81 96 PRO A N 1
ATOM 799 C CA . PRO A 1 96 ? -9.887 -11.147 1.639 1.00 94.81 96 PRO A CA 1
ATOM 800 C C . PRO A 1 96 ? -10.977 -10.259 2.247 1.00 94.81 96 PRO A C 1
ATOM 802 O O . PRO A 1 96 ? -11.405 -9.259 1.662 1.00 94.81 96 PRO A O 1
ATOM 805 N N . ILE A 1 97 ? -11.403 -10.627 3.452 1.00 98.25 97 ILE A N 1
ATOM 806 C CA . ILE A 1 97 ? -12.446 -9.935 4.206 1.00 98.25 97 ILE A CA 1
ATOM 807 C C . ILE A 1 97 ? -11.792 -9.106 5.303 1.00 98.25 97 ILE A C 1
ATOM 809 O O . ILE A 1 97 ? -10.959 -9.620 6.043 1.00 98.25 97 ILE A O 1
ATOM 813 N N . VAL A 1 98 ? -12.223 -7.859 5.458 1.00 97.62 98 VAL A N 1
ATOM 814 C CA . VAL A 1 98 ? -11.886 -6.992 6.586 1.00 97.62 98 VAL A CA 1
ATOM 815 C C . VAL A 1 98 ? -13.134 -6.790 7.442 1.00 97.62 98 VAL A C 1
ATOM 817 O O . VAL A 1 98 ? -14.196 -6.405 6.950 1.00 97.62 98 VAL A O 1
ATOM 820 N N . ILE A 1 99 ? -13.016 -7.032 8.743 1.00 97.38 99 ILE A N 1
ATOM 821 C CA . ILE A 1 99 ? -14.075 -6.748 9.715 1.00 97.38 99 ILE A CA 1
ATOM 822 C C . ILE A 1 99 ? -13.486 -5.987 10.900 1.00 97.38 99 ILE A C 1
ATOM 824 O O . ILE A 1 99 ? -12.287 -6.064 11.165 1.00 97.38 99 ILE A O 1
ATOM 828 N N . TYR A 1 100 ? -14.326 -5.219 11.584 1.00 96.88 100 TYR A N 1
ATOM 829 C CA . TYR A 1 100 ? -13.923 -4.412 12.727 1.00 96.88 100 TYR A CA 1
ATOM 830 C C . TYR A 1 100 ? -14.533 -4.969 14.005 1.00 96.88 100 TYR A C 1
ATOM 832 O O . TYR A 1 100 ? -15.727 -5.269 14.037 1.00 96.88 100 TYR A O 1
ATOM 840 N N . PHE A 1 101 ? -13.719 -5.052 15.052 1.00 96.50 101 PHE A N 1
ATOM 841 C CA . PHE A 1 101 ? -14.152 -5.355 16.410 1.00 96.50 101 PHE A CA 1
ATOM 842 C C . PHE A 1 101 ? -13.845 -4.196 17.344 1.00 96.50 101 PHE A C 1
ATOM 844 O O . PHE A 1 101 ? -12.944 -3.397 17.098 1.00 96.50 101 PHE A O 1
ATOM 851 N N . ASP A 1 102 ? -14.634 -4.082 18.403 1.00 96.31 102 ASP A N 1
ATOM 852 C CA . ASP A 1 102 ? -14.368 -3.148 19.483 1.00 96.31 102 ASP A CA 1
ATOM 853 C C . ASP A 1 102 ? -13.285 -3.741 20.381 1.00 96.31 102 ASP A C 1
ATOM 855 O O . ASP A 1 102 ? -13.432 -4.862 20.879 1.00 96.31 102 ASP A O 1
ATOM 859 N N . TYR A 1 103 ? -12.224 -2.981 20.632 1.00 93.12 103 TYR A N 1
ATOM 860 C CA . TYR A 1 103 ? -11.132 -3.347 21.526 1.00 93.12 103 TYR A CA 1
ATOM 861 C C . TYR A 1 103 ? -11.604 -3.866 22.889 1.00 93.12 103 TYR A C 1
ATOM 863 O O . TYR A 1 103 ? -11.012 -4.796 23.439 1.00 93.12 103 TYR A O 1
ATOM 871 N N . PHE A 1 104 ? -12.711 -3.331 23.401 1.00 94.88 104 PHE A N 1
ATOM 872 C CA . PHE A 1 104 ? -13.289 -3.750 24.672 1.00 94.88 104 PHE A CA 1
ATOM 873 C C . PHE A 1 104 ? -13.754 -5.216 24.666 1.00 94.88 104 PHE A C 1
ATOM 875 O O . PHE A 1 104 ? -13.763 -5.870 25.714 1.00 94.88 104 PHE A O 1
ATOM 882 N N . SER A 1 105 ? -14.139 -5.739 23.498 1.00 95.00 105 SER A N 1
ATOM 883 C CA . SER A 1 105 ? -14.659 -7.099 23.311 1.00 95.00 105 SER A CA 1
ATOM 884 C C . SER A 1 105 ? -13.570 -8.145 23.041 1.00 95.00 105 SER A C 1
ATOM 886 O O . SER A 1 105 ? -13.771 -9.325 23.322 1.00 95.00 105 SER A O 1
ATOM 888 N N . MET A 1 106 ? -12.401 -7.731 22.548 1.00 93.00 106 MET A N 1
ATOM 889 C CA . MET A 1 106 ? -11.354 -8.627 22.051 1.00 93.00 106 MET A CA 1
ATOM 890 C C . MET A 1 106 ? -10.568 -9.316 23.177 1.00 93.00 106 MET A C 1
ATOM 892 O O . MET A 1 106 ? -9.501 -8.854 23.572 1.00 93.00 106 MET A O 1
ATOM 896 N N . PHE A 1 107 ? -11.055 -10.462 23.666 1.00 91.81 107 PHE A N 1
ATOM 897 C CA . PHE A 1 107 ? -10.469 -11.193 24.808 1.00 91.81 107 PHE A CA 1
ATOM 898 C C . PHE A 1 107 ? -8.994 -11.589 24.649 1.00 91.81 107 PHE A C 1
ATOM 900 O O . PHE A 1 107 ? -8.295 -11.763 25.643 1.00 91.81 107 PHE A O 1
ATOM 907 N N . TYR A 1 108 ? -8.515 -11.753 23.416 1.00 88.81 108 TYR A N 1
ATOM 908 C CA . TYR A 1 108 ? -7.127 -12.118 23.127 1.00 88.81 108 TYR A CA 1
ATOM 909 C C . TYR A 1 108 ? -6.194 -10.893 23.030 1.00 88.81 108 TYR A C 1
ATOM 911 O O . TYR A 1 108 ? -4.987 -11.051 22.857 1.00 88.81 108 TYR A O 1
ATOM 919 N N . CYS A 1 109 ? -6.728 -9.675 23.178 1.00 86.19 109 CYS A N 1
ATOM 920 C CA . CYS A 1 109 ? -5.976 -8.427 23.288 1.00 86.19 109 CYS A CA 1
ATOM 921 C C . CYS A 1 109 ? -6.000 -7.927 24.744 1.00 86.19 109 CYS A C 1
ATOM 923 O O . CYS A 1 109 ? -6.706 -6.977 25.080 1.00 86.19 109 CYS A O 1
ATOM 925 N N . ASP A 1 110 ? -5.220 -8.563 25.626 1.00 82.75 110 ASP A N 1
ATOM 926 C CA . ASP A 1 110 ? -5.242 -8.297 27.080 1.00 82.75 110 ASP A CA 1
ATOM 927 C C . ASP A 1 110 ? -5.029 -6.813 27.447 1.00 82.75 110 ASP A C 1
ATOM 929 O O . ASP A 1 110 ? -5.580 -6.308 28.427 1.00 82.75 110 ASP A O 1
ATOM 933 N N . PHE A 1 111 ? -4.278 -6.067 26.633 1.00 83.06 111 PHE A N 1
ATOM 934 C CA . PHE A 1 111 ? -4.033 -4.645 26.873 1.00 83.06 111 PHE A CA 1
ATOM 935 C C . PHE A 1 111 ? -5.316 -3.797 26.838 1.00 83.06 111 PHE A C 1
ATOM 937 O O . PHE A 1 111 ? -5.462 -2.903 27.670 1.00 83.06 111 PHE A O 1
ATOM 944 N N . ASN A 1 112 ? -6.258 -4.105 25.939 1.00 87.06 112 ASN A N 1
ATOM 945 C CA . ASN A 1 112 ? -7.476 -3.315 25.739 1.00 87.06 112 ASN A CA 1
ATOM 946 C C . ASN A 1 112 ? -8.768 -4.019 26.179 1.00 87.06 112 ASN A C 1
ATOM 948 O O . ASN A 1 112 ? -9.776 -3.344 26.420 1.00 87.06 112 ASN A O 1
ATOM 952 N N . TYR A 1 113 ? -8.748 -5.347 26.313 1.00 91.56 113 TYR A N 1
ATOM 953 C CA . TYR A 1 113 ? -9.916 -6.135 26.687 1.00 91.56 113 TYR A CA 1
ATOM 954 C C . TYR A 1 113 ? -10.537 -5.626 27.991 1.00 91.56 113 TYR A C 1
ATOM 956 O O . TYR A 1 113 ? -9.859 -5.511 29.014 1.00 91.56 113 TYR A O 1
ATOM 964 N N . LYS A 1 114 ? -11.835 -5.299 27.947 1.00 94.06 114 LYS A N 1
ATOM 965 C CA . LYS A 1 114 ? -12.599 -4.698 29.056 1.00 94.06 114 LYS A CA 1
ATOM 966 C C . LYS A 1 114 ? -12.012 -3.397 29.638 1.00 94.06 114 LYS A C 1
ATOM 968 O O . LYS A 1 114 ? -12.380 -3.014 30.747 1.00 94.06 114 LYS A O 1
ATOM 973 N N . LYS A 1 115 ? -11.122 -2.709 28.914 1.00 92.75 115 LYS A N 1
ATOM 974 C CA . LYS A 1 115 ? -10.419 -1.499 29.386 1.00 92.75 115 LYS A CA 1
ATOM 975 C C . LYS A 1 115 ? -10.686 -0.277 28.516 1.00 92.75 115 LYS A C 1
ATOM 977 O O . LYS A 1 115 ? -10.881 0.807 29.055 1.00 92.75 115 LYS A O 1
ATOM 982 N N . ALA A 1 116 ? -10.701 -0.442 27.196 1.00 90.06 116 ALA A N 1
ATOM 983 C CA . ALA A 1 116 ? -10.851 0.667 26.261 1.00 90.06 116 ALA A CA 1
ATOM 984 C C . ALA A 1 116 ? -11.777 0.295 25.104 1.00 90.06 116 ALA A C 1
ATOM 986 O O . ALA A 1 116 ? -11.669 -0.797 24.552 1.00 90.06 116 ALA A O 1
ATOM 987 N N . HIS A 1 117 ? -12.653 1.227 24.733 1.00 94.00 117 HIS A N 1
ATOM 988 C CA . HIS A 1 117 ? -13.458 1.124 23.522 1.00 94.00 117 HIS A CA 1
ATOM 989 C C . HIS A 1 117 ? -12.727 1.755 22.337 1.00 94.00 117 HIS A C 1
ATOM 991 O O . HIS A 1 117 ? -12.071 2.790 22.476 1.00 94.00 117 HIS A O 1
ATOM 997 N N . GLY A 1 118 ? -12.866 1.155 21.163 1.00 92.06 118 GLY A N 1
ATOM 998 C CA . GLY A 1 118 ? -12.305 1.676 19.924 1.00 92.06 118 GLY A CA 1
ATOM 999 C C . GLY A 1 118 ? -12.295 0.627 18.817 1.00 92.06 118 GLY A C 1
ATOM 1000 O O . GLY A 1 118 ? -12.179 -0.562 19.105 1.00 92.06 118 GLY A O 1
ATOM 1001 N N . PRO A 1 119 ? -12.415 1.039 17.546 1.00 94.25 119 PRO A N 1
ATOM 1002 C CA . PRO A 1 119 ? -12.417 0.101 16.438 1.00 94.25 119 PRO A CA 1
ATOM 1003 C C . PRO A 1 119 ? -11.016 -0.476 16.222 1.00 94.25 119 PRO A C 1
ATOM 1005 O O . PRO A 1 119 ? -10.022 0.250 16.221 1.00 94.25 119 PRO A O 1
ATOM 1008 N N . HIS A 1 120 ? -10.959 -1.773 15.954 1.00 94.00 120 HIS A N 1
ATOM 1009 C CA . HIS A 1 120 ? -9.759 -2.497 15.565 1.00 94.00 120 HIS A CA 1
ATOM 1010 C C . HIS A 1 120 ? -10.076 -3.377 14.363 1.00 94.00 120 HIS A C 1
ATOM 1012 O O . HIS A 1 120 ? -11.062 -4.115 14.373 1.00 94.00 120 HIS A O 1
ATOM 1018 N N . GLY A 1 121 ? -9.288 -3.249 13.299 1.00 94.25 121 GLY A N 1
ATOM 1019 C CA . GLY A 1 121 ? -9.518 -4.003 12.077 1.00 94.25 121 GLY A CA 1
ATOM 1020 C C . GLY A 1 121 ? -8.811 -5.355 12.117 1.00 94.25 121 GLY A C 1
ATOM 1021 O O . GLY A 1 121 ? -7.656 -5.450 12.525 1.00 94.25 121 GLY A O 1
ATOM 1022 N N . ILE A 1 122 ? -9.484 -6.386 11.620 1.00 94.88 122 ILE A N 1
ATOM 1023 C CA . ILE A 1 122 ? -8.930 -7.729 11.443 1.00 94.88 122 ILE A CA 1
ATOM 1024 C C . ILE A 1 122 ? -9.213 -8.233 10.028 1.00 94.88 122 ILE A C 1
ATOM 1026 O O . ILE A 1 122 ? -10.166 -7.792 9.379 1.00 94.88 122 ILE A O 1
ATOM 1030 N N . ILE A 1 123 ? -8.412 -9.188 9.560 1.00 96.31 123 ILE A N 1
ATOM 1031 C CA . ILE A 1 123 ? -8.670 -9.888 8.299 1.00 96.31 123 ILE A CA 1
ATOM 1032 C C . ILE A 1 123 ? -9.258 -11.258 8.616 1.00 96.31 123 ILE A C 1
ATOM 1034 O O . ILE A 1 123 ? -8.681 -12.002 9.401 1.00 96.31 123 ILE A O 1
ATOM 1038 N N . ILE A 1 124 ? -10.363 -11.635 7.979 1.00 97.56 124 ILE A N 1
ATOM 1039 C CA . ILE A 1 124 ? -10.812 -13.030 7.966 1.00 97.56 124 ILE A CA 1
ATOM 1040 C C . ILE A 1 124 ? -10.201 -13.680 6.732 1.00 97.56 124 ILE A C 1
ATOM 1042 O O . ILE A 1 124 ? -10.473 -13.261 5.606 1.00 97.56 124 ILE A O 1
ATOM 1046 N N . ASN A 1 125 ? -9.353 -14.685 6.940 1.00 94.06 125 ASN A N 1
ATOM 1047 C CA . ASN A 1 125 ? -8.628 -15.344 5.856 1.00 94.06 125 ASN A CA 1
ATOM 1048 C C . ASN A 1 125 ? -8.970 -16.825 5.710 1.00 94.06 125 ASN A C 1
ATOM 1050 O O . ASN A 1 125 ? -8.402 -17.472 4.839 1.00 94.06 125 ASN A O 1
ATOM 1054 N N . GLY A 1 126 ? -9.864 -17.395 6.516 1.00 95.38 126 GLY A N 1
ATOM 1055 C CA . GLY A 1 126 ? -10.264 -18.782 6.313 1.00 95.38 126 GLY A CA 1
ATOM 1056 C C . GLY A 1 126 ? -11.441 -19.244 7.154 1.00 95.38 126 GLY A C 1
ATOM 1057 O O . GLY A 1 126 ? -11.824 -18.602 8.128 1.00 95.38 126 GLY A O 1
ATOM 1058 N N . TYR A 1 127 ? -11.984 -20.397 6.777 1.00 97.56 127 TYR A N 1
ATOM 1059 C CA . TYR A 1 127 ? -12.969 -21.138 7.554 1.00 97.56 127 TYR A CA 1
ATOM 1060 C C . TYR A 1 127 ? -12.778 -22.653 7.387 1.00 97.56 127 TYR A C 1
ATOM 1062 O O . TYR A 1 127 ? -12.204 -23.145 6.405 1.00 97.56 127 TYR A O 1
ATOM 1070 N N . ASN A 1 128 ? -13.271 -23.416 8.358 1.00 96.75 128 ASN A N 1
ATOM 1071 C CA . ASN A 1 128 ? -13.339 -24.867 8.284 1.00 96.75 128 ASN A CA 1
ATOM 1072 C C . ASN A 1 128 ? -14.689 -25.358 8.811 1.00 96.75 128 ASN A C 1
ATOM 1074 O O . ASN A 1 128 ? -14.975 -25.219 9.999 1.00 96.75 128 ASN A O 1
ATOM 1078 N N . GLU A 1 129 ? -15.493 -25.939 7.918 1.00 94.81 129 GLU A N 1
ATOM 1079 C CA . GLU A 1 129 ? -16.827 -26.449 8.242 1.00 94.81 129 GLU A CA 1
ATOM 1080 C C . GLU A 1 129 ? -16.781 -27.660 9.168 1.00 94.81 129 GLU A C 1
ATOM 1082 O O . GLU A 1 129 ? -17.584 -27.746 10.090 1.00 94.81 129 GLU A O 1
ATOM 1087 N N . GLU A 1 130 ? -15.811 -28.560 8.972 1.00 94.88 130 GLU A N 1
ATOM 1088 C CA . GLU A 1 130 ? -15.691 -29.795 9.757 1.00 94.88 130 GLU A CA 1
ATOM 1089 C C . GLU A 1 130 ? -15.441 -29.502 11.237 1.00 94.88 130 GLU A C 1
ATOM 1091 O O . GLU A 1 130 ? -15.906 -30.223 12.117 1.00 94.88 130 GLU A O 1
ATOM 1096 N N . THR A 1 131 ? -14.702 -28.427 11.521 1.00 95.50 131 THR A N 1
ATOM 1097 C CA . THR A 1 131 ? -14.347 -28.029 12.885 1.00 95.50 131 THR A CA 1
ATOM 1098 C C . THR A 1 131 ? -15.162 -26.848 13.407 1.00 95.50 131 THR A C 1
ATOM 1100 O O . THR A 1 131 ? -14.963 -26.474 14.569 1.00 95.50 131 THR A O 1
ATOM 1103 N N . SER A 1 132 ? -16.051 -26.274 12.588 1.00 97.31 132 SER A N 1
ATOM 1104 C CA . SER A 1 132 ? -16.810 -25.040 12.856 1.00 97.31 132 SER A CA 1
ATOM 1105 C C . SER A 1 132 ? -15.910 -23.920 13.384 1.00 97.31 132 SER A C 1
ATOM 1107 O O . SER A 1 132 ? -16.047 -23.444 14.518 1.00 97.31 132 SER A O 1
ATOM 1109 N N . THR A 1 133 ? -14.899 -23.567 12.588 1.00 98.00 133 THR A N 1
ATOM 1110 C CA . THR A 1 133 ? -13.896 -22.558 12.956 1.00 98.00 133 THR A CA 1
ATOM 1111 C C . THR A 1 133 ? -13.672 -21.523 11.868 1.00 98.00 133 THR A C 1
ATOM 1113 O O . THR A 1 133 ? -13.665 -21.857 10.684 1.00 98.00 133 THR A O 1
ATOM 1116 N N . ILE A 1 134 ? -13.362 -20.299 12.289 1.00 98.06 134 ILE A N 1
ATOM 1117 C CA . ILE A 1 134 ? -12.970 -19.169 11.446 1.00 98.06 134 ILE A CA 1
ATOM 1118 C C . ILE A 1 134 ? -11.511 -18.818 11.752 1.00 98.06 134 ILE A C 1
ATOM 1120 O O . ILE A 1 134 ? -11.112 -18.738 12.915 1.00 98.06 134 ILE A O 1
ATOM 1124 N N . THR A 1 135 ? -10.702 -18.618 10.714 1.00 96.25 135 THR A N 1
ATOM 1125 C CA . THR A 1 135 ? -9.320 -18.146 10.840 1.00 96.25 135 THR A CA 1
ATOM 1126 C C . THR A 1 135 ? -9.265 -16.648 10.566 1.00 96.25 135 THR A C 1
ATOM 1128 O O . THR A 1 135 ? -9.787 -16.169 9.556 1.00 96.25 135 THR A O 1
ATOM 1131 N N . ILE A 1 136 ? -8.622 -15.923 11.479 1.00 95.12 136 ILE A N 1
ATOM 1132 C CA . ILE A 1 136 ? -8.404 -14.481 11.403 1.00 95.12 136 ILE A CA 1
ATOM 1133 C C . ILE A 1 136 ? -6.906 -14.168 11.390 1.00 95.12 136 ILE A C 1
ATOM 1135 O O . ILE A 1 136 ? -6.105 -14.920 11.952 1.00 95.12 136 ILE A O 1
ATOM 1139 N N . MET A 1 137 ? -6.535 -13.047 10.778 1.00 91.75 137 MET A N 1
ATOM 1140 C CA . MET A 1 137 ? -5.224 -12.416 10.899 1.00 91.75 137 MET A CA 1
ATOM 1141 C C . MET A 1 137 ? -5.376 -11.080 11.613 1.00 91.75 137 MET A C 1
ATOM 1143 O O . MET A 1 137 ? -6.223 -10.263 11.245 1.00 91.75 137 MET A O 1
ATOM 1147 N N . ASP A 1 138 ? -4.534 -10.866 12.614 1.00 89.06 138 ASP A N 1
ATOM 1148 C CA . ASP A 1 138 ? -4.607 -9.718 13.509 1.00 89.06 138 ASP A CA 1
ATOM 1149 C C . ASP A 1 138 ? -3.206 -9.138 13.757 1.00 89.06 138 ASP A C 1
ATOM 1151 O O . ASP A 1 138 ? -2.226 -9.883 13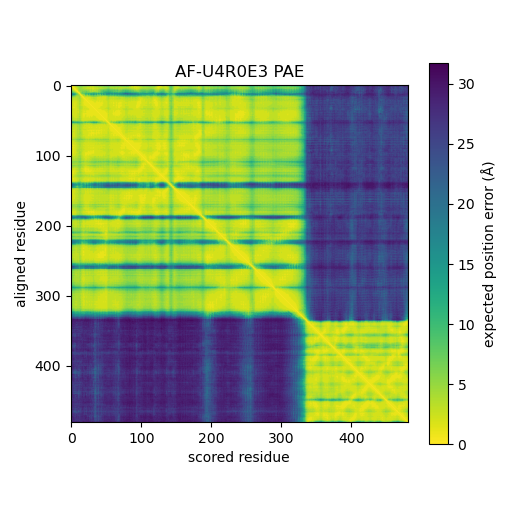.767 1.00 89.06 138 ASP A O 1
ATOM 1155 N N . CYS A 1 139 ? -3.111 -7.825 13.967 1.00 81.62 139 CYS A N 1
ATOM 1156 C CA . CYS A 1 139 ? -1.901 -7.129 14.383 1.00 81.62 139 CYS A CA 1
ATOM 1157 C C . CYS A 1 139 ? -1.943 -6.766 15.873 1.00 81.62 139 CYS A C 1
ATOM 1159 O O . CYS A 1 139 ? -2.766 -5.963 16.319 1.00 81.62 139 CYS A O 1
ATOM 1161 N N . SER A 1 140 ? -1.000 -7.294 16.661 1.00 67.56 140 SER A N 1
ATOM 1162 C CA . SER A 1 140 ? -0.845 -6.854 18.050 1.00 67.56 140 SER A CA 1
ATOM 1163 C C . SER A 1 140 ? 0.021 -5.600 18.089 1.00 67.56 140 SER A C 1
ATOM 1165 O O . SER A 1 140 ? 1.201 -5.643 17.756 1.00 67.56 140 SER A O 1
ATOM 1167 N N . HIS A 1 141 ? -0.539 -4.486 18.559 1.00 62.66 141 HIS A N 1
ATOM 1168 C CA . HIS A 1 141 ? 0.231 -3.272 18.856 1.00 62.66 141 HIS A CA 1
ATOM 1169 C C . HIS A 1 141 ? 1.103 -3.393 20.115 1.00 62.66 141 HIS A C 1
ATOM 1171 O O . HIS A 1 141 ? 1.845 -2.467 20.439 1.00 62.66 141 HIS A O 1
ATOM 1177 N N . VAL A 1 142 ? 1.021 -4.519 20.830 1.00 49.91 142 VAL A N 1
ATOM 1178 C CA . VAL A 1 142 ? 1.683 -4.716 22.118 1.00 49.91 142 VAL A CA 1
ATOM 1179 C C . VAL A 1 142 ? 2.475 -6.023 22.084 1.00 49.91 142 VAL A C 1
ATOM 1181 O O . VAL A 1 142 ? 1.905 -7.112 22.109 1.00 49.91 142 VAL A O 1
ATOM 1184 N N . GLY A 1 143 ? 3.803 -5.905 22.025 1.00 47.44 143 GLY A N 1
ATOM 1185 C CA . GLY A 1 143 ? 4.730 -6.957 22.456 1.00 47.44 143 GLY A CA 1
ATOM 1186 C C . GLY A 1 143 ? 5.107 -8.058 21.460 1.00 47.44 143 GLY A C 1
ATOM 1187 O O . GLY A 1 143 ? 5.791 -8.988 21.877 1.00 47.44 143 GLY A O 1
ATOM 1188 N N . PHE A 1 144 ? 4.725 -7.977 20.182 1.00 48.62 144 PHE A N 1
ATOM 1189 C CA . PHE A 1 144 ? 5.164 -8.949 19.173 1.00 48.62 144 PHE A CA 1
ATOM 1190 C C . PHE A 1 144 ? 5.922 -8.262 18.035 1.00 48.62 144 PHE A C 1
ATOM 1192 O O . PHE A 1 144 ? 5.422 -7.313 17.439 1.00 48.62 144 PHE A O 1
ATOM 1199 N N . ASP A 1 145 ? 7.101 -8.792 17.696 1.00 52.22 145 ASP A N 1
ATOM 1200 C CA . ASP A 1 145 ? 7.891 -8.380 16.523 1.00 52.22 145 ASP A CA 1
ATOM 1201 C C . ASP A 1 145 ? 7.224 -8.781 15.191 1.00 52.22 145 ASP A C 1
ATOM 1203 O O . ASP A 1 145 ? 7.699 -8.424 14.114 1.00 52.22 145 ASP A O 1
ATOM 1207 N N . ASN A 1 146 ? 6.120 -9.539 15.248 1.00 55.50 146 ASN A N 1
ATOM 1208 C CA . ASN A 1 146 ? 5.377 -9.983 14.077 1.00 55.50 146 ASN A CA 1
ATOM 1209 C C . ASN A 1 146 ? 4.174 -9.054 13.820 1.00 55.50 146 ASN A C 1
ATOM 1211 O O . ASN A 1 146 ? 3.283 -8.974 14.671 1.00 55.50 146 ASN A O 1
ATOM 1215 N N . PRO A 1 147 ? 4.109 -8.382 12.658 1.00 67.06 147 PRO A N 1
ATOM 1216 C CA . PRO A 1 147 ? 3.060 -7.431 12.327 1.00 67.06 147 PRO A CA 1
ATOM 1217 C C . PRO A 1 147 ? 1.668 -8.047 12.280 1.00 67.06 147 PRO A C 1
ATOM 1219 O O . PRO A 1 147 ? 0.728 -7.374 12.683 1.00 67.06 147 PRO A O 1
ATOM 1222 N N . PHE A 1 148 ? 1.531 -9.298 11.822 1.00 79.12 148 PHE A N 1
ATOM 1223 C CA . PHE A 1 148 ? 0.253 -10.001 11.732 1.00 79.12 148 PHE A CA 1
ATOM 1224 C C . PHE A 1 148 ? 0.407 -11.483 12.081 1.00 79.12 148 PHE A C 1
ATOM 1226 O O . PHE A 1 148 ? 1.176 -12.214 11.455 1.00 79.12 148 PHE A O 1
ATOM 1233 N N . TYR A 1 149 ? -0.364 -11.946 13.060 1.00 83.19 149 TYR A N 1
ATOM 1234 C CA . TYR A 1 149 ? -0.426 -13.345 13.476 1.00 83.19 149 TYR A CA 1
ATOM 1235 C C . TYR A 1 149 ? -1.802 -13.934 13.166 1.00 83.19 149 TYR A C 1
ATOM 1237 O O . TYR A 1 149 ? -2.799 -13.222 13.070 1.00 83.19 149 TYR A O 1
ATOM 1245 N N . CYS A 1 150 ? -1.852 -15.252 12.970 1.00 88.81 150 CYS A N 1
ATOM 1246 C CA . CYS A 1 150 ? -3.098 -15.958 12.691 1.00 88.81 150 CYS A CA 1
ATOM 1247 C C . CYS A 1 150 ? -3.676 -16.562 13.972 1.00 88.81 150 CYS A C 1
ATOM 1249 O O . CYS A 1 150 ? -2.967 -17.265 14.692 1.00 88.81 150 CYS A O 1
ATOM 1251 N N . LEU A 1 151 ? -4.977 -16.387 14.187 1.00 91.94 151 LEU A N 1
ATOM 1252 C CA . LEU A 1 151 ? -5.747 -17.112 15.194 1.00 91.94 151 LEU A CA 1
ATOM 1253 C C . LEU A 1 151 ? -6.835 -17.936 14.511 1.00 91.94 151 LEU A C 1
ATOM 1255 O O . LEU A 1 151 ? -7.391 -17.530 13.496 1.00 91.94 151 LEU A O 1
ATOM 1259 N N . THR A 1 152 ? -7.152 -19.099 15.074 1.00 95.44 152 THR A N 1
ATOM 1260 C CA . THR A 1 152 ? -8.325 -19.883 14.670 1.00 95.44 152 THR A CA 1
ATOM 1261 C C . THR A 1 152 ? -9.298 -19.913 15.831 1.00 95.44 152 THR A C 1
ATOM 1263 O O . THR A 1 152 ? -8.964 -20.393 16.913 1.00 95.44 152 THR A O 1
ATOM 1266 N N . LEU A 1 153 ? -10.489 -19.374 15.604 1.00 97.00 153 LEU A N 1
ATOM 1267 C CA . LEU A 1 153 ? -11.547 -19.246 16.593 1.00 97.00 153 LEU A CA 1
ATOM 1268 C C . LEU A 1 153 ? -12.670 -20.226 16.267 1.00 97.00 153 LEU A C 1
ATOM 1270 O O . LEU A 1 153 ? -12.939 -20.507 15.100 1.00 97.00 153 LEU A O 1
ATOM 1274 N N . LYS A 1 154 ? -13.355 -20.728 17.296 1.00 98.19 154 LYS A N 1
ATOM 1275 C CA . LYS A 1 154 ? -14.661 -21.371 17.103 1.00 98.19 154 LYS A CA 1
ATOM 1276 C C . LYS A 1 154 ? -15.661 -20.333 16.598 1.00 98.19 154 LYS A C 1
ATOM 1278 O O . LYS A 1 154 ? -15.591 -19.181 17.022 1.00 98.19 154 LYS A O 1
ATOM 1283 N N . GLU A 1 155 ? -16.577 -20.746 15.725 1.00 97.94 155 GLU A N 1
ATOM 1284 C CA . GLU A 1 155 ? -17.611 -19.861 15.162 1.00 97.94 155 GLU A CA 1
ATOM 1285 C C . GLU A 1 155 ? -18.381 -19.104 16.255 1.00 97.94 155 GLU A C 1
ATOM 1287 O O . GLU A 1 155 ? -18.489 -17.887 16.178 1.00 97.94 155 GLU A O 1
ATOM 1292 N N . GLU A 1 156 ? -18.793 -19.786 17.329 1.00 97.94 156 GLU A N 1
ATOM 1293 C CA . GLU A 1 156 ? -19.476 -19.158 18.473 1.00 97.94 156 GLU A CA 1
ATOM 1294 C C . GLU A 1 156 ? -18.659 -18.031 19.119 1.00 97.94 156 GLU A C 1
ATOM 1296 O O . GLU A 1 156 ? -19.171 -16.936 19.324 1.00 97.94 156 GLU A O 1
ATOM 1301 N N . ILE A 1 157 ? -17.359 -18.250 19.347 1.00 97.75 157 ILE A N 1
ATOM 1302 C CA . ILE A 1 157 ? -16.469 -17.227 19.918 1.00 97.75 157 ILE A CA 1
ATOM 1303 C C . ILE A 1 157 ? -16.359 -16.024 18.973 1.00 97.75 157 ILE A C 1
ATOM 1305 O O . ILE A 1 157 ? -16.344 -14.877 19.415 1.00 97.75 157 ILE A O 1
ATOM 1309 N N . PHE A 1 158 ? -16.272 -16.274 17.666 1.00 98.06 158 PHE A N 1
ATOM 1310 C CA . PHE A 1 158 ? -16.237 -15.211 16.666 1.00 98.06 158 PHE A CA 1
ATOM 1311 C C . PHE A 1 158 ? -17.553 -14.413 16.633 1.00 98.06 158 PHE A C 1
ATOM 1313 O O . PHE A 1 158 ? -17.521 -13.186 16.537 1.00 98.06 158 PHE A O 1
ATOM 1320 N N . PHE A 1 159 ? -18.704 -15.081 16.747 1.00 98.25 159 PHE A N 1
ATOM 1321 C CA . PHE A 1 159 ? -20.002 -14.409 16.803 1.00 98.25 159 PHE A CA 1
ATOM 1322 C C . PHE A 1 159 ? -20.175 -13.581 18.069 1.00 98.25 159 PHE A C 1
ATOM 1324 O O . PHE A 1 159 ? -20.648 -12.452 17.972 1.00 98.25 159 PHE A O 1
ATOM 1331 N N . ASP A 1 160 ? -19.734 -14.083 19.220 1.00 97.69 160 ASP A N 1
ATOM 1332 C CA . ASP A 1 160 ? -19.786 -13.332 20.473 1.00 97.69 160 ASP A CA 1
ATOM 1333 C C . ASP A 1 160 ? -18.944 -12.046 20.380 1.00 97.69 160 ASP A C 1
ATOM 1335 O O . ASP A 1 160 ? -19.409 -10.974 20.766 1.00 97.69 160 ASP A O 1
ATOM 1339 N N . LEU A 1 161 ? -17.743 -12.106 19.784 1.00 96.94 161 LEU A N 1
ATOM 1340 C CA . LEU A 1 161 ? -16.925 -10.912 19.510 1.00 96.94 161 LEU A CA 1
ATOM 1341 C C . LEU A 1 161 ? -17.661 -9.898 18.629 1.00 96.94 161 LEU A C 1
ATOM 1343 O O . LEU A 1 161 ? -17.674 -8.700 18.929 1.00 96.94 161 LEU A O 1
ATOM 1347 N N . TRP A 1 162 ? -18.274 -10.373 17.543 1.00 97.94 162 TRP A N 1
ATOM 1348 C CA . TRP A 1 162 ? -19.018 -9.528 16.616 1.00 97.94 162 TRP A CA 1
ATOM 1349 C C . TRP A 1 162 ? -20.229 -8.872 17.293 1.00 97.94 162 TRP A C 1
ATOM 1351 O O . TRP A 1 162 ? -20.413 -7.661 17.178 1.00 97.94 162 TRP A O 1
ATOM 1361 N N . GLU A 1 163 ? -21.040 -9.625 18.032 1.00 97.81 163 GLU A N 1
ATOM 1362 C CA . GLU A 1 163 ? -22.234 -9.099 18.702 1.00 97.81 163 GLU A CA 1
ATOM 1363 C C . GLU A 1 163 ? -21.884 -8.107 19.813 1.00 97.81 163 GLU A C 1
ATOM 1365 O O . GLU A 1 163 ? -22.466 -7.022 19.863 1.00 97.81 163 GLU A O 1
ATOM 1370 N N . GLU A 1 164 ? -20.906 -8.428 20.665 1.00 96.81 164 GLU A N 1
ATOM 1371 C CA . GLU A 1 164 ? -20.443 -7.517 21.718 1.00 96.81 164 GLU A CA 1
ATOM 1372 C C . GLU A 1 164 ? -19.868 -6.222 21.128 1.00 96.81 164 GLU A C 1
ATOM 1374 O O . GLU A 1 164 ? -20.203 -5.137 21.604 1.00 96.81 164 GLU A O 1
ATOM 1379 N N . SER A 1 165 ? -19.078 -6.310 20.051 1.00 97.50 165 SER A N 1
ATOM 1380 C CA . SER A 1 165 ? -18.565 -5.128 19.341 1.00 97.50 165 SER A CA 1
ATOM 1381 C C . SER A 1 165 ? -19.693 -4.239 18.819 1.00 97.50 165 SER A C 1
ATOM 1383 O O . SER A 1 165 ? -19.649 -3.011 18.932 1.00 97.50 165 SER A O 1
ATOM 1385 N N . ASN A 1 166 ? -20.741 -4.855 18.269 1.00 97.75 166 ASN A N 1
ATOM 1386 C CA . ASN A 1 166 ? -21.860 -4.125 17.693 1.00 97.75 166 ASN A CA 1
ATOM 1387 C C . ASN A 1 166 ? -22.733 -3.422 18.730 1.00 97.75 166 ASN A C 1
ATOM 1389 O O . ASN A 1 166 ? -23.368 -2.430 18.374 1.00 97.75 166 ASN A O 1
ATOM 1393 N N . LYS A 1 167 ? -22.741 -3.843 20.001 1.00 96.25 167 LYS A N 1
ATOM 1394 C CA . LYS A 1 167 ? -23.406 -3.068 21.063 1.00 96.25 167 LYS A CA 1
ATOM 1395 C C . LYS A 1 167 ? -22.826 -1.656 21.142 1.00 96.25 167 LYS A C 1
ATOM 1397 O O . LYS A 1 167 ? -23.570 -0.685 21.071 1.00 96.25 167 LYS A O 1
ATOM 1402 N N . TYR A 1 168 ? -21.497 -1.543 21.182 1.00 96.75 168 TYR A N 1
ATOM 1403 C CA . TYR A 1 168 ? -20.818 -0.248 21.211 1.00 96.75 168 TYR A CA 1
ATOM 1404 C C . TYR A 1 168 ? -20.925 0.497 19.872 1.00 96.75 168 TYR A C 1
ATOM 1406 O O . TYR A 1 168 ? -21.234 1.692 19.851 1.00 96.75 168 TYR A O 1
ATOM 1414 N N . PHE A 1 169 ? -20.703 -0.189 18.744 1.00 97.38 169 PHE A N 1
ATOM 1415 C CA . PHE A 1 169 ? -20.705 0.462 17.430 1.00 97.38 169 PHE A CA 1
ATOM 1416 C C . PHE A 1 169 ? -22.065 1.023 17.022 1.00 97.38 169 PHE A C 1
ATOM 1418 O O . PHE A 1 169 ? -22.098 2.105 16.440 1.00 97.38 169 PHE A O 1
ATOM 1425 N N . ASN A 1 170 ? -23.178 0.348 17.328 1.00 95.94 170 ASN A N 1
ATOM 1426 C CA . ASN A 1 170 ? -24.509 0.865 16.986 1.00 95.94 170 ASN A CA 1
ATOM 1427 C C . ASN A 1 170 ? -24.796 2.218 17.654 1.00 95.94 170 ASN A C 1
ATOM 1429 O O . ASN A 1 170 ? -25.459 3.062 17.057 1.00 95.94 170 ASN A O 1
ATOM 1433 N N . GLU A 1 171 ? -24.280 2.432 18.863 1.00 95.00 171 GLU A N 1
ATOM 1434 C CA . GLU A 1 171 ? -24.506 3.657 19.631 1.00 95.00 171 GLU A CA 1
ATOM 1435 C C . GLU A 1 171 ? -23.471 4.749 19.326 1.00 95.00 171 GLU A C 1
ATOM 1437 O O . GLU A 1 171 ? -23.816 5.928 19.281 1.00 95.00 171 GLU A O 1
ATOM 1442 N N . ASN A 1 172 ? -22.206 4.370 19.105 1.00 96.19 172 ASN A N 1
ATOM 1443 C CA . ASN A 1 172 ? -21.086 5.319 19.115 1.00 96.19 172 ASN A CA 1
ATOM 1444 C C . ASN A 1 172 ? -20.366 5.452 17.769 1.00 96.19 172 ASN A C 1
ATOM 1446 O O . ASN A 1 172 ? -19.789 6.500 17.490 1.00 96.19 172 ASN A O 1
ATOM 1450 N N . LEU A 1 173 ? -20.365 4.407 16.933 1.00 93.81 173 LEU A N 1
ATOM 1451 C CA . LEU A 1 173 ? -19.590 4.355 15.690 1.00 93.81 173 LEU A CA 1
ATOM 1452 C C . LEU A 1 173 ? -20.347 3.596 14.586 1.00 93.81 173 LEU A C 1
ATOM 1454 O O . LEU A 1 173 ? -19.913 2.545 14.103 1.00 93.81 173 LEU A O 1
ATOM 1458 N N . THR A 1 174 ? -21.474 4.155 14.147 1.00 92.00 174 THR A N 1
ATOM 1459 C CA . THR A 1 174 ? -22.399 3.551 13.162 1.00 92.00 174 THR A CA 1
ATOM 1460 C C . THR A 1 174 ? -21.747 3.208 11.815 1.00 92.00 174 THR A C 1
ATOM 1462 O O . THR A 1 174 ? -22.238 2.369 11.054 1.00 92.00 174 THR A O 1
ATOM 1465 N N . ASN A 1 175 ? -20.590 3.804 11.520 1.00 89.81 175 ASN A N 1
ATOM 1466 C CA . ASN A 1 175 ? -19.786 3.460 10.354 1.00 89.81 175 ASN A CA 1
ATOM 1467 C C . ASN A 1 175 ? -19.222 2.030 10.406 1.00 89.81 175 ASN A C 1
ATOM 1469 O O . ASN A 1 175 ? -19.021 1.457 9.342 1.00 89.81 175 ASN A O 1
ATOM 1473 N N . TYR A 1 176 ? -19.038 1.424 11.583 1.00 94.62 176 TYR A N 1
ATOM 1474 C CA . TYR A 1 176 ? -18.571 0.033 11.732 1.00 94.62 176 TYR A CA 1
ATOM 1475 C C . TYR A 1 176 ? -19.684 -0.951 12.098 1.00 94.62 176 TYR A C 1
ATOM 1477 O O . TYR A 1 176 ? -19.525 -2.155 11.906 1.00 94.62 176 TYR A O 1
ATOM 1485 N N . ALA A 1 177 ? -20.805 -0.447 12.613 1.00 96.50 177 ALA A N 1
ATOM 1486 C CA . ALA A 1 177 ? -21.889 -1.277 13.108 1.00 96.50 177 ALA A CA 1
ATOM 1487 C C . ALA A 1 177 ? -22.481 -2.166 12.008 1.00 96.50 177 ALA A C 1
ATOM 1489 O O . ALA A 1 177 ? -22.848 -1.679 10.938 1.00 96.50 177 ALA A O 1
ATOM 1490 N N . ASN A 1 178 ? -22.615 -3.458 12.308 1.00 97.06 178 ASN A N 1
ATOM 1491 C CA . ASN A 1 178 ? -23.289 -4.460 11.492 1.00 97.06 178 ASN A CA 1
ATOM 1492 C C . ASN A 1 178 ? -22.760 -4.514 10.051 1.00 97.06 178 ASN A C 1
ATOM 1494 O O . ASN A 1 178 ? -23.521 -4.731 9.110 1.00 97.06 178 ASN A O 1
ATOM 1498 N N . LYS A 1 179 ? -21.453 -4.301 9.870 1.00 96.44 179 LYS A N 1
ATOM 1499 C CA . LYS A 1 179 ? -20.816 -4.254 8.552 1.00 96.44 179 LYS A CA 1
ATOM 1500 C C . LYS A 1 179 ? -19.664 -5.235 8.434 1.00 96.44 179 LYS A C 1
ATOM 1502 O O . LYS A 1 179 ? -18.893 -5.444 9.368 1.00 96.44 179 LYS A O 1
ATOM 1507 N N . LEU A 1 180 ? -19.549 -5.795 7.240 1.00 96.88 180 LEU A N 1
ATOM 1508 C CA . LEU A 1 180 ? -18.425 -6.588 6.774 1.00 96.88 180 LEU A CA 1
ATOM 1509 C C . LEU A 1 180 ? -17.901 -5.941 5.496 1.00 96.88 180 LEU A C 1
ATOM 1511 O O . LEU A 1 180 ? -18.686 -5.496 4.658 1.00 96.88 180 LEU A O 1
ATOM 1515 N N . TYR A 1 181 ? -16.584 -5.897 5.345 1.00 97.94 181 TYR A N 1
ATOM 1516 C CA . TYR A 1 181 ? -15.938 -5.349 4.163 1.00 97.94 181 TYR A CA 1
ATOM 1517 C C . TYR A 1 181 ? -15.150 -6.444 3.462 1.00 97.94 181 TYR A C 1
ATOM 1519 O O . TYR A 1 181 ? -14.580 -7.313 4.113 1.00 97.94 181 TYR A O 1
ATOM 1527 N N . TYR A 1 182 ? -15.075 -6.409 2.141 1.00 97.88 182 TYR A N 1
ATOM 1528 C CA . TYR A 1 182 ? -14.138 -7.256 1.411 1.00 97.88 182 TYR A CA 1
ATOM 1529 C C . TYR A 1 182 ? -13.570 -6.515 0.215 1.00 97.88 182 TYR A C 1
ATOM 1531 O O . TYR A 1 182 ? -14.205 -5.610 -0.330 1.00 97.88 182 TYR A O 1
ATOM 1539 N N . ILE A 1 183 ? -12.349 -6.878 -0.159 1.00 96.75 183 ILE A N 1
ATOM 1540 C CA . ILE A 1 183 ? -11.660 -6.271 -1.295 1.00 96.75 183 ILE A CA 1
ATOM 1541 C C . ILE A 1 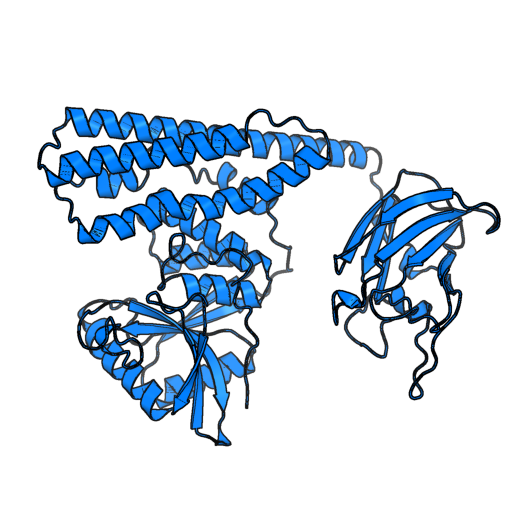183 ? -11.743 -7.235 -2.466 1.00 96.75 183 ILE A C 1
ATOM 1543 O O . ILE A 1 183 ? -11.482 -8.425 -2.299 1.00 96.75 183 ILE A O 1
ATOM 1547 N N . LYS A 1 184 ? -12.087 -6.728 -3.649 1.00 95.00 184 LYS A N 1
ATOM 1548 C CA . LYS A 1 184 ? -12.087 -7.509 -4.890 1.00 95.00 184 LYS A CA 1
ATOM 1549 C C . LYS A 1 184 ? -11.432 -6.735 -6.039 1.00 95.00 184 LYS A C 1
ATOM 1551 O O . LYS A 1 184 ? -11.405 -5.501 -5.995 1.00 95.00 184 LYS A O 1
ATOM 1556 N N . PRO A 1 185 ? -10.951 -7.417 -7.090 1.00 93.44 185 PRO A N 1
ATOM 1557 C CA . PRO A 1 185 ? -10.520 -6.761 -8.317 1.00 93.44 185 PRO A CA 1
ATOM 1558 C C . PRO A 1 185 ? -11.697 -6.105 -9.044 1.00 93.44 185 PRO A C 1
ATOM 1560 O O . PRO A 1 185 ? -12.818 -6.621 -9.044 1.00 93.44 185 PRO A O 1
ATOM 1563 N N . ARG A 1 186 ? -11.438 -4.990 -9.724 1.00 90.00 186 ARG A N 1
ATOM 1564 C CA . ARG A 1 186 ? -12.381 -4.404 -10.681 1.00 90.00 186 ARG A CA 1
ATOM 1565 C C . ARG A 1 186 ? -12.268 -5.131 -12.023 1.00 90.00 186 ARG A C 1
ATOM 1567 O O . ARG A 1 186 ? -11.170 -5.435 -12.470 1.00 90.00 186 ARG A O 1
ATOM 1574 N N . ASN A 1 187 ? -13.396 -5.335 -12.711 1.00 69.50 187 ASN A N 1
ATOM 1575 C CA . ASN A 1 187 ? -13.475 -5.991 -14.034 1.00 69.50 187 ASN A CA 1
ATOM 1576 C C . ASN A 1 187 ? -12.848 -5.177 -15.195 1.00 69.50 187 ASN A C 1
ATOM 1578 O O . ASN A 1 187 ? -13.202 -5.364 -16.358 1.00 69.50 187 ASN A O 1
ATOM 1582 N N . THR A 1 188 ? -11.955 -4.234 -14.908 1.00 60.66 188 THR A N 1
ATOM 1583 C CA . THR A 1 188 ? -11.254 -3.417 -15.902 1.00 60.66 188 THR A CA 1
ATOM 1584 C C . THR A 1 188 ? -9.944 -4.090 -16.305 1.00 60.66 188 THR A C 1
ATOM 1586 O O . THR A 1 188 ? -9.331 -4.776 -15.490 1.00 60.66 188 THR A O 1
ATOM 1589 N N . LYS A 1 189 ? -9.500 -3.898 -17.559 1.00 56.19 189 LYS A N 1
ATOM 1590 C CA . LYS A 1 189 ? -8.159 -4.325 -17.998 1.00 56.19 189 LYS A CA 1
ATOM 1591 C C . LYS A 1 189 ? -7.127 -3.858 -16.963 1.00 56.19 189 LYS A C 1
ATOM 1593 O O . LYS A 1 189 ? -7.113 -2.688 -16.591 1.00 56.19 189 LYS A O 1
ATOM 1598 N N . LYS A 1 190 ? -6.349 -4.813 -16.454 1.00 57.28 190 LYS A N 1
ATOM 1599 C CA . LYS A 1 190 ? -5.416 -4.644 -15.341 1.00 57.28 190 LYS A CA 1
ATOM 1600 C C . LYS A 1 190 ? -4.154 -3.950 -15.843 1.00 57.28 190 LYS A C 1
ATOM 1602 O O . LYS A 1 190 ? -3.197 -4.619 -16.219 1.00 57.28 190 LYS A O 1
ATOM 1607 N N . ASP A 1 191 ? -4.164 -2.624 -15.867 1.00 61.59 191 ASP A N 1
ATOM 1608 C CA . ASP A 1 191 ? -2.914 -1.877 -15.960 1.00 61.59 191 ASP A CA 1
ATOM 1609 C C . ASP A 1 191 ? -2.219 -1.957 -14.597 1.00 61.59 191 ASP A C 1
ATOM 1611 O O . ASP A 1 191 ? -2.826 -1.695 -13.556 1.00 61.59 191 ASP A O 1
ATOM 1615 N N . ILE A 1 192 ? -0.957 -2.385 -14.591 1.00 73.81 192 ILE A N 1
ATOM 1616 C CA . ILE A 1 192 ? -0.164 -2.474 -13.363 1.00 73.81 192 ILE A CA 1
ATOM 1617 C C . ILE A 1 192 ? 0.064 -1.050 -12.849 1.00 73.81 192 ILE A C 1
ATOM 1619 O O . ILE A 1 192 ? 0.669 -0.216 -13.529 1.00 73.81 192 ILE A O 1
ATOM 1623 N N . TYR A 1 193 ? -0.419 -0.767 -11.640 1.00 85.50 193 TYR A N 1
ATOM 1624 C CA . TYR A 1 193 ? -0.150 0.502 -10.981 1.00 85.50 193 TYR A CA 1
ATOM 1625 C C . TYR A 1 193 ? 1.330 0.562 -10.576 1.00 85.50 193 TYR A C 1
ATOM 1627 O O . TYR A 1 193 ? 1.864 -0.378 -9.988 1.00 85.50 193 TYR A O 1
ATOM 1635 N N . SER A 1 194 ? 2.010 1.648 -10.939 1.00 89.62 194 SER A N 1
ATOM 1636 C CA . SER A 1 194 ? 3.461 1.794 -10.814 1.00 89.62 194 SER A CA 1
ATOM 1637 C C . SER A 1 194 ? 3.826 2.963 -9.903 1.00 89.62 194 SER A C 1
ATOM 1639 O O . SER A 1 194 ? 3.007 3.852 -9.658 1.00 89.62 194 SER A O 1
ATOM 1641 N N . ASP A 1 195 ? 5.085 3.013 -9.466 1.00 93.00 195 ASP A N 1
ATOM 1642 C CA . ASP A 1 195 ? 5.610 4.142 -8.698 1.00 93.00 195 ASP A CA 1
ATOM 1643 C C . ASP A 1 195 ? 5.439 5.474 -9.452 1.00 93.00 195 ASP A C 1
ATOM 1645 O O . ASP A 1 195 ? 5.113 6.499 -8.853 1.00 93.00 195 ASP A O 1
ATOM 1649 N N . PHE A 1 196 ? 5.594 5.462 -10.783 1.00 89.81 196 PHE A N 1
ATOM 1650 C CA . PHE A 1 196 ? 5.362 6.646 -11.608 1.00 89.81 196 PHE A CA 1
ATOM 1651 C C . PHE A 1 196 ? 3.883 7.044 -11.629 1.00 89.81 196 PHE A C 1
ATOM 1653 O O . PHE A 1 196 ? 3.584 8.228 -11.506 1.00 89.81 196 PHE A O 1
ATOM 1660 N N . ASN A 1 197 ? 2.955 6.084 -11.725 1.00 90.69 197 ASN A N 1
ATOM 1661 C CA . ASN A 1 197 ? 1.519 6.375 -11.647 1.00 90.69 197 ASN A CA 1
ATOM 1662 C C . ASN A 1 197 ? 1.153 7.005 -10.295 1.00 90.69 197 ASN A C 1
ATOM 1664 O O . ASN A 1 197 ? 0.385 7.966 -10.265 1.00 90.69 197 ASN A O 1
ATOM 1668 N N . PHE A 1 198 ? 1.755 6.530 -9.198 1.00 95.19 198 PHE A N 1
ATOM 1669 C CA . PHE A 1 198 ? 1.614 7.155 -7.882 1.00 95.19 198 PHE A CA 1
ATOM 1670 C C . PHE A 1 198 ? 2.122 8.602 -7.874 1.00 95.19 198 PHE A C 1
ATOM 1672 O O . PHE A 1 198 ? 1.399 9.508 -7.462 1.00 95.19 198 PHE A O 1
ATOM 1679 N N . LEU A 1 199 ? 3.349 8.841 -8.348 1.00 94.25 199 LEU A N 1
ATOM 1680 C CA . LEU A 1 199 ? 3.935 10.183 -8.390 1.00 94.25 199 LEU A CA 1
ATOM 1681 C C . LEU A 1 199 ? 3.122 11.141 -9.274 1.00 94.25 199 LEU A C 1
ATOM 1683 O O . LEU A 1 199 ? 2.854 12.276 -8.877 1.00 94.25 199 LEU A O 1
ATOM 1687 N N . LYS A 1 200 ? 2.692 10.662 -10.443 1.00 90.56 200 LYS A N 1
ATOM 1688 C CA . LYS A 1 200 ? 1.800 11.378 -11.354 1.00 90.56 200 LYS A CA 1
ATOM 1689 C C . LYS A 1 200 ? 0.511 11.774 -10.649 1.00 90.56 200 LYS A C 1
ATOM 1691 O O . LYS A 1 200 ? 0.134 12.940 -10.683 1.00 90.56 200 LYS A O 1
ATOM 1696 N N . ASP A 1 201 ? -0.124 10.835 -9.952 1.00 92.56 201 ASP A N 1
ATOM 1697 C CA . ASP A 1 201 ? -1.340 11.110 -9.195 1.00 92.56 201 ASP A CA 1
ATOM 1698 C C . ASP A 1 201 ? -1.119 12.175 -8.117 1.00 92.56 201 ASP A C 1
ATOM 1700 O O . ASP A 1 201 ? -1.951 13.076 -7.991 1.00 92.56 201 ASP A O 1
ATOM 1704 N N . VAL A 1 202 ? -0.006 12.104 -7.376 1.00 93.88 202 VAL A N 1
ATOM 1705 C CA . VAL A 1 202 ? 0.367 13.094 -6.350 1.00 93.88 202 VAL A CA 1
ATOM 1706 C C . VAL A 1 202 ? 0.449 14.503 -6.935 1.00 93.88 202 VAL A C 1
ATOM 1708 O O . VAL A 1 202 ? -0.108 15.439 -6.353 1.00 93.88 202 VAL A O 1
ATOM 1711 N N . VAL A 1 203 ? 1.126 14.648 -8.076 1.00 92.50 203 VAL A N 1
ATOM 1712 C CA . VAL A 1 203 ? 1.375 15.941 -8.721 1.00 92.50 203 VAL A CA 1
ATOM 1713 C C . VAL A 1 203 ? 0.134 16.469 -9.439 1.00 92.50 203 VAL A C 1
ATOM 1715 O O . VAL A 1 203 ? -0.293 17.591 -9.168 1.00 92.50 203 VAL A O 1
ATOM 1718 N N . GLU A 1 204 ? -0.489 15.675 -10.311 1.00 89.44 204 GLU A N 1
ATOM 1719 C CA . GLU A 1 204 ? -1.599 16.129 -11.162 1.00 89.44 204 GLU A CA 1
ATOM 1720 C C . GLU A 1 204 ? -2.878 16.421 -10.373 1.00 89.44 204 GLU A C 1
ATOM 1722 O O . GLU A 1 204 ? -3.618 17.340 -10.719 1.00 89.44 204 GLU A O 1
ATOM 1727 N N . ASN A 1 205 ? -3.125 15.691 -9.281 1.00 89.56 205 ASN A N 1
ATOM 1728 C CA . ASN A 1 205 ? -4.266 15.961 -8.400 1.00 89.56 205 ASN A CA 1
ATOM 1729 C C . ASN A 1 205 ? -3.914 16.930 -7.258 1.00 89.56 205 ASN A C 1
ATOM 1731 O O . ASN A 1 205 ? -4.750 17.169 -6.389 1.00 89.56 205 ASN A O 1
ATOM 1735 N N . ASN A 1 206 ? -2.692 17.481 -7.247 1.00 89.81 206 ASN A N 1
ATOM 1736 C CA . ASN A 1 206 ? -2.214 18.451 -6.261 1.00 89.81 206 ASN A CA 1
ATOM 1737 C C . ASN A 1 206 ? -2.477 18.010 -4.807 1.00 89.81 206 ASN A C 1
ATOM 1739 O O . ASN A 1 206 ? -2.990 18.777 -3.991 1.00 89.81 206 ASN A O 1
ATOM 1743 N N . TYR A 1 207 ? -2.129 16.759 -4.484 1.00 90.25 207 TYR A N 1
ATOM 1744 C CA . TYR A 1 207 ? -2.368 16.190 -3.153 1.00 90.25 207 TYR A CA 1
ATOM 1745 C C . TYR A 1 207 ? -1.646 16.966 -2.044 1.00 90.25 207 TYR A C 1
ATOM 1747 O O . TYR A 1 207 ? -2.124 16.999 -0.916 1.00 90.25 207 TYR A O 1
ATOM 1755 N N . ILE A 1 208 ? -0.491 17.570 -2.338 1.00 91.88 208 ILE A N 1
ATOM 1756 C CA . ILE A 1 208 ? 0.325 18.286 -1.353 1.00 91.88 208 ILE A CA 1
ATOM 1757 C C . ILE A 1 208 ? -0.112 19.753 -1.315 1.00 91.88 208 ILE A C 1
ATOM 1759 O O . ILE A 1 208 ? 0.271 20.561 -2.166 1.00 91.88 208 ILE A O 1
ATOM 1763 N N . ILE A 1 209 ? -0.896 20.103 -0.298 1.00 90.00 209 ILE A N 1
ATOM 1764 C CA . ILE A 1 209 ? -1.400 21.464 -0.081 1.00 90.00 209 ILE A CA 1
ATOM 1765 C C . ILE A 1 209 ? -0.676 22.172 1.068 1.00 90.00 209 ILE A C 1
ATOM 1767 O O . ILE A 1 209 ? -0.068 21.550 1.940 1.00 90.00 209 ILE A O 1
ATOM 1771 N N . GLU A 1 210 ? -0.752 23.503 1.083 1.00 87.19 210 GLU A N 1
ATOM 1772 C CA . GLU A 1 210 ? -0.084 24.322 2.103 1.00 87.19 210 GLU A CA 1
ATOM 1773 C C . GLU A 1 210 ? -0.690 24.121 3.498 1.00 87.19 210 GLU A C 1
ATOM 1775 O O . GLU A 1 210 ? 0.047 23.996 4.475 1.00 87.19 210 GLU A O 1
ATOM 1780 N N . ASN A 1 211 ? -2.021 24.035 3.586 1.00 85.75 211 ASN A N 1
ATOM 1781 C CA . ASN A 1 211 ? -2.751 23.859 4.841 1.00 85.75 211 ASN A CA 1
ATOM 1782 C C . ASN A 1 211 ? -3.034 22.377 5.099 1.00 85.75 211 ASN A C 1
ATOM 1784 O O . ASN A 1 211 ? -4.076 21.863 4.702 1.00 85.75 211 ASN A O 1
ATOM 1788 N N . ASP A 1 212 ? -2.090 21.701 5.748 1.00 92.50 212 ASP A N 1
ATOM 1789 C CA . ASP A 1 212 ? -2.220 20.291 6.110 1.00 92.50 212 ASP A CA 1
ATOM 1790 C C . ASP A 1 212 ? -2.927 20.080 7.467 1.00 92.50 212 ASP A C 1
ATOM 1792 O O . ASP A 1 212 ? -3.205 21.014 8.225 1.00 92.50 212 ASP A O 1
ATOM 1796 N N . ASN A 1 213 ? -3.197 18.823 7.806 1.00 92.06 213 ASN A N 1
ATOM 1797 C CA . ASN A 1 213 ? -3.889 18.429 9.029 1.00 92.06 213 ASN A CA 1
ATOM 1798 C C . ASN A 1 213 ? -3.075 18.676 10.311 1.00 92.06 213 ASN A C 1
ATOM 1800 O O . ASN A 1 213 ? -3.668 18.769 11.387 1.00 92.06 213 ASN A O 1
ATOM 1804 N N . LEU A 1 214 ? -1.749 18.846 10.231 1.00 91.19 214 LEU A N 1
ATOM 1805 C CA . LEU A 1 214 ? -0.953 19.307 11.372 1.00 91.19 214 LEU A CA 1
ATOM 1806 C C . LEU A 1 214 ? -1.264 20.779 11.674 1.00 91.19 214 LEU A C 1
ATOM 1808 O O . LEU A 1 214 ? -1.372 21.156 12.838 1.00 91.19 214 LEU A O 1
ATOM 1812 N N . ILE A 1 215 ? -1.502 21.602 10.655 1.00 89.94 215 ILE A N 1
ATOM 1813 C CA . ILE A 1 215 ? -1.994 22.969 10.851 1.00 89.94 215 ILE A CA 1
ATOM 1814 C C . ILE A 1 215 ? -3.444 22.948 11.354 1.00 89.94 215 ILE A C 1
ATOM 1816 O O . ILE A 1 215 ? -3.748 23.505 12.412 1.00 89.94 215 ILE A O 1
ATOM 1820 N N . CYS A 1 216 ? -4.336 22.287 10.614 1.00 87.88 216 CYS A N 1
ATOM 1821 C CA . CYS A 1 216 ? -5.780 22.357 10.835 1.00 87.88 216 CYS A CA 1
ATOM 1822 C C . CYS A 1 216 ? -6.237 21.702 12.144 1.00 87.88 216 CYS A C 1
ATOM 1824 O O . CYS A 1 216 ? -7.004 22.313 12.886 1.00 87.88 216 CYS A O 1
ATOM 1826 N N . ASN A 1 217 ? -5.759 20.492 12.447 1.00 85.06 217 ASN A N 1
ATOM 1827 C CA . ASN A 1 217 ? -6.302 19.685 13.547 1.00 85.06 217 ASN A CA 1
ATOM 1828 C C . ASN A 1 217 ? -5.462 19.767 14.823 1.00 85.06 217 ASN A C 1
ATOM 1830 O O . ASN A 1 217 ? -5.967 19.475 15.906 1.00 85.06 217 ASN A O 1
ATOM 1834 N N . VAL A 1 218 ? -4.191 20.162 14.703 1.00 86.00 218 VAL A N 1
ATOM 1835 C CA . VAL A 1 218 ? -3.249 20.187 15.827 1.00 86.00 218 VAL A CA 1
ATOM 1836 C C . VAL A 1 218 ? -2.863 21.615 16.187 1.00 86.00 218 VAL A C 1
ATOM 1838 O O . VAL A 1 218 ? -3.143 22.038 17.302 1.00 86.00 218 VAL A O 1
ATOM 1841 N N . ILE A 1 219 ? -2.276 22.388 15.267 1.00 88.69 219 ILE A N 1
ATOM 1842 C CA . ILE A 1 219 ? -1.771 23.734 15.587 1.00 88.69 219 ILE A CA 1
ATOM 1843 C C . ILE A 1 219 ? -2.910 24.693 15.952 1.00 88.69 219 ILE A C 1
ATOM 1845 O O . ILE A 1 219 ? -2.803 25.447 16.922 1.00 88.69 219 ILE A O 1
ATOM 1849 N N . HIS A 1 220 ? -4.014 24.660 15.206 1.00 85.75 220 HIS A N 1
ATOM 1850 C CA . HIS A 1 220 ? -5.181 25.495 15.499 1.00 85.75 220 HIS A CA 1
ATOM 1851 C C . HIS A 1 220 ? -6.014 24.994 16.682 1.00 85.75 220 HIS A C 1
ATOM 1853 O O . HIS A 1 220 ? -6.768 25.773 17.274 1.00 85.75 220 HIS A O 1
ATOM 1859 N N . ASN A 1 221 ? -5.853 23.729 17.074 1.00 80.31 221 ASN A N 1
ATOM 1860 C CA . ASN A 1 221 ? -6.528 23.187 18.238 1.00 80.31 221 ASN A CA 1
ATOM 1861 C C . ASN A 1 221 ? -5.737 23.539 19.506 1.00 80.31 221 ASN A C 1
ATOM 1863 O O . ASN A 1 221 ? -4.805 22.852 19.915 1.00 80.31 221 ASN A O 1
ATOM 1867 N N . LYS A 1 222 ? -6.116 24.658 20.131 1.00 71.56 222 LYS A N 1
ATOM 1868 C CA . LYS A 1 222 ? -5.455 25.212 21.329 1.00 71.56 222 LYS A CA 1
ATOM 1869 C C . LYS A 1 222 ? -5.454 24.255 22.534 1.00 71.56 222 LYS A C 1
ATOM 1871 O O . LYS A 1 222 ? -4.673 24.465 23.460 1.00 71.56 222 LYS A O 1
ATOM 1876 N N . ASN A 1 223 ? -6.310 23.231 22.530 1.00 67.19 223 ASN A N 1
ATOM 1877 C CA . ASN A 1 223 ? -6.455 22.260 23.609 1.00 67.19 223 ASN A CA 1
ATOM 1878 C C . ASN A 1 223 ? -5.949 20.895 23.148 1.00 67.19 223 ASN A C 1
ATOM 1880 O O . ASN A 1 223 ? -6.647 20.162 22.452 1.00 67.19 223 ASN A O 1
ATOM 1884 N N . PHE A 1 224 ? -4.727 20.562 23.555 1.00 72.00 224 PHE A N 1
ATOM 1885 C CA . PHE A 1 224 ? -4.059 19.342 23.124 1.00 72.00 224 PHE A CA 1
ATOM 1886 C C . PHE A 1 224 ? -3.926 18.339 24.276 1.00 72.00 224 PHE A C 1
ATOM 1888 O O . PHE A 1 224 ? -3.413 18.683 25.341 1.00 72.00 224 PHE A O 1
ATOM 1895 N N . ASP A 1 225 ? -4.368 17.101 24.048 1.00 70.50 225 ASP A N 1
ATOM 1896 C CA . ASP A 1 225 ? -4.215 15.979 24.979 1.00 70.50 225 ASP A CA 1
ATOM 1897 C C . ASP A 1 225 ? -2.921 15.205 24.679 1.00 70.50 225 ASP A C 1
ATOM 1899 O O . ASP A 1 225 ? -2.642 14.847 23.532 1.00 70.50 225 ASP A O 1
ATOM 1903 N N . ILE A 1 226 ? -2.129 14.924 25.716 1.00 69.25 226 ILE A N 1
ATOM 1904 C CA . ILE A 1 226 ? -0.863 14.198 25.597 1.00 69.25 226 ILE A CA 1
ATOM 1905 C C . ILE A 1 226 ? -1.070 12.758 25.110 1.00 69.25 226 ILE A C 1
ATOM 1907 O O . ILE A 1 226 ? -0.224 12.247 24.380 1.00 69.25 226 ILE A O 1
ATOM 1911 N N . THR A 1 227 ? -2.210 12.134 25.425 1.00 69.00 227 THR A N 1
ATOM 1912 C CA . THR A 1 227 ? -2.537 10.774 24.968 1.00 69.00 227 THR A CA 1
ATOM 1913 C C . THR A 1 227 ? -2.791 10.733 23.455 1.00 69.00 227 THR A C 1
ATOM 1915 O O . THR A 1 227 ? -2.491 9.742 22.795 1.00 69.00 227 THR A O 1
ATOM 1918 N N . ALA A 1 228 ? -3.249 11.840 22.859 1.00 77.88 228 ALA A N 1
ATOM 1919 C CA . ALA A 1 228 ? -3.415 11.957 21.410 1.00 77.88 228 ALA A CA 1
ATOM 1920 C C . ALA A 1 228 ? -2.094 12.263 20.673 1.00 77.88 228 ALA A C 1
ATOM 1922 O O . ALA A 1 228 ? -2.015 12.096 19.455 1.00 77.88 228 ALA A O 1
ATOM 1923 N N . ALA A 1 229 ? -1.043 12.691 21.386 1.00 85.06 229 ALA A N 1
ATOM 1924 C CA . ALA A 1 229 ? 0.226 13.117 20.794 1.00 85.06 229 ALA A CA 1
ATOM 1925 C C . ALA A 1 229 ? 0.886 12.027 19.945 1.00 85.06 229 ALA A C 1
ATOM 1927 O O . ALA A 1 229 ? 1.379 12.304 18.851 1.00 85.06 229 ALA A O 1
ATOM 1928 N N . GLU A 1 230 ? 0.897 10.791 20.443 1.00 84.88 230 GLU A N 1
ATOM 1929 C CA . GLU A 1 230 ? 1.522 9.666 19.747 1.00 84.88 230 GLU A CA 1
ATOM 1930 C C . GLU A 1 230 ? 0.763 9.301 18.471 1.00 84.88 230 GLU A C 1
ATOM 1932 O O . GLU A 1 230 ? 1.389 9.036 17.445 1.00 84.88 230 GLU A O 1
ATOM 1937 N N . LEU A 1 231 ? -0.572 9.374 18.501 1.00 86.12 231 LEU A N 1
ATOM 1938 C CA . LEU A 1 231 ? -1.417 9.146 17.329 1.00 86.12 231 LEU A CA 1
ATOM 1939 C C . LEU A 1 231 ? -1.180 10.219 16.264 1.00 86.12 231 LEU A C 1
ATOM 1941 O O . LEU A 1 231 ? -0.943 9.885 15.107 1.00 86.12 231 LEU A O 1
ATOM 1945 N N . TYR A 1 232 ? -1.146 11.498 16.649 1.00 89.31 232 TYR A N 1
ATOM 1946 C CA . TYR A 1 232 ? -0.841 12.578 15.708 1.00 89.31 232 TYR A CA 1
ATOM 1947 C C . TYR A 1 232 ? 0.575 12.485 15.148 1.00 89.31 232 TYR A C 1
ATOM 1949 O O . TYR A 1 232 ? 0.778 12.732 13.962 1.00 89.31 232 TYR A O 1
ATOM 1957 N N . LYS A 1 233 ? 1.560 12.105 15.967 1.00 90.94 233 LYS A N 1
ATOM 1958 C CA . LYS A 1 233 ? 2.926 11.885 15.489 1.00 90.94 233 LYS A CA 1
ATOM 1959 C C . LYS A 1 233 ? 2.974 10.751 14.462 1.00 90.94 233 LYS A C 1
ATOM 1961 O O . LYS A 1 233 ? 3.536 10.945 13.385 1.00 90.94 233 LYS A O 1
ATOM 1966 N N . ARG A 1 234 ? 2.346 9.610 14.769 1.00 90.44 234 ARG A N 1
ATOM 1967 C CA . ARG A 1 234 ? 2.207 8.474 13.848 1.00 90.44 234 ARG A CA 1
ATOM 1968 C C . ARG A 1 234 ? 1.601 8.930 12.523 1.00 90.44 234 ARG A C 1
ATOM 1970 O O . ARG A 1 234 ? 2.185 8.733 11.463 1.00 90.44 234 ARG A O 1
ATOM 1977 N N . ASP A 1 235 ? 0.442 9.573 12.600 1.00 90.88 235 ASP A N 1
ATOM 1978 C CA . ASP A 1 235 ? -0.406 9.845 11.444 1.00 90.88 235 ASP A CA 1
ATOM 1979 C C . ASP A 1 235 ? 0.093 11.010 10.588 1.00 90.88 235 ASP A C 1
ATOM 1981 O O . ASP A 1 235 ? -0.019 10.961 9.364 1.00 90.88 235 ASP A O 1
ATOM 1985 N N . LEU A 1 236 ? 0.675 12.041 11.201 1.00 92.44 236 LEU A N 1
ATOM 1986 C CA . LEU A 1 236 ? 1.036 13.280 10.511 1.00 92.44 236 LEU A CA 1
ATOM 1987 C C . LEU A 1 236 ? 2.534 13.424 10.247 1.00 92.44 236 LEU A C 1
ATOM 1989 O O . LEU A 1 236 ? 2.915 14.352 9.535 1.00 92.44 236 LEU A O 1
ATOM 1993 N N . ILE A 1 237 ? 3.385 12.574 10.828 1.00 93.31 237 ILE A N 1
ATOM 1994 C CA . ILE A 1 237 ? 4.848 12.675 10.715 1.00 93.31 237 ILE A CA 1
ATOM 1995 C C . ILE A 1 237 ? 5.432 11.345 10.279 1.00 93.31 237 ILE A C 1
ATOM 1997 O O . ILE A 1 237 ? 5.989 11.261 9.189 1.00 93.31 237 ILE A O 1
ATOM 2001 N N . ASP A 1 238 ? 5.294 10.305 11.096 1.00 92.31 238 ASP A N 1
ATOM 2002 C CA . ASP A 1 238 ? 5.969 9.031 10.848 1.00 92.31 238 ASP A CA 1
ATOM 2003 C C . ASP A 1 238 ? 5.391 8.334 9.598 1.00 92.31 238 ASP A C 1
ATOM 2005 O O . ASP A 1 238 ? 6.139 7.757 8.809 1.00 92.31 238 ASP A O 1
ATOM 2009 N N . SER A 1 239 ? 4.090 8.495 9.325 1.00 93.06 239 SER A N 1
ATOM 2010 C CA . SER A 1 239 ? 3.425 8.014 8.104 1.00 93.06 239 SER A CA 1
ATOM 2011 C C . SER A 1 239 ? 4.068 8.528 6.806 1.00 93.06 239 SER A C 1
ATOM 2013 O O . SER A 1 239 ? 3.993 7.847 5.780 1.00 93.06 239 SER A O 1
ATOM 2015 N N . THR A 1 240 ? 4.756 9.679 6.818 1.00 94.19 240 THR A N 1
ATOM 2016 C CA . THR A 1 240 ? 5.436 10.230 5.625 1.00 94.19 240 THR A CA 1
ATOM 2017 C C . THR A 1 240 ? 6.478 9.272 5.049 1.00 94.19 240 THR A C 1
ATOM 2019 O O . THR A 1 240 ? 6.726 9.288 3.844 1.00 94.19 240 THR A O 1
ATOM 2022 N N . GLN A 1 241 ? 7.023 8.372 5.874 1.00 93.00 241 GLN A N 1
ATOM 2023 C CA . GLN A 1 241 ? 7.937 7.318 5.439 1.00 93.00 241 GLN A CA 1
ATOM 2024 C C . GLN A 1 241 ? 7.322 6.418 4.363 1.00 93.00 241 GLN A C 1
ATOM 2026 O O . GLN A 1 241 ? 8.038 5.964 3.478 1.00 93.00 241 GLN A O 1
ATOM 2031 N N . ASN A 1 242 ? 6.004 6.187 4.382 1.00 93.88 242 ASN A N 1
ATOM 2032 C CA . ASN A 1 242 ? 5.350 5.376 3.352 1.00 93.88 242 ASN A CA 1
ATOM 2033 C C . ASN A 1 242 ? 5.415 6.046 1.969 1.00 93.88 242 ASN A C 1
ATOM 2035 O O . ASN A 1 242 ? 5.540 5.349 0.971 1.00 93.88 242 ASN A O 1
ATOM 2039 N N . ILE A 1 243 ? 5.373 7.384 1.909 1.00 95.75 243 ILE A N 1
ATOM 2040 C CA . ILE A 1 243 ? 5.524 8.139 0.655 1.00 95.75 243 ILE A CA 1
ATOM 2041 C C . ILE A 1 243 ? 6.987 8.101 0.208 1.00 95.75 243 ILE A C 1
ATOM 2043 O O . ILE A 1 243 ? 7.270 7.809 -0.952 1.00 95.75 243 ILE A O 1
ATOM 2047 N N . PHE A 1 244 ? 7.923 8.323 1.138 1.00 94.69 244 PHE A N 1
ATOM 2048 C CA . PHE A 1 244 ? 9.352 8.260 0.829 1.00 94.69 244 PHE A CA 1
ATOM 2049 C C . PHE A 1 244 ? 9.804 6.883 0.357 1.00 94.69 244 PHE A C 1
ATOM 2051 O O . PHE A 1 244 ? 10.663 6.834 -0.503 1.00 94.69 244 PHE A O 1
ATOM 2058 N N . LYS A 1 245 ? 9.203 5.777 0.812 1.00 92.62 245 LYS A N 1
ATOM 2059 C CA . LYS A 1 245 ? 9.505 4.446 0.256 1.00 92.62 245 LYS A CA 1
ATOM 2060 C C . LYS A 1 245 ? 9.259 4.381 -1.255 1.00 92.62 245 LYS A C 1
ATOM 2062 O O . LYS A 1 245 ? 10.068 3.809 -1.974 1.00 92.62 245 LYS A O 1
ATOM 2067 N N . ILE A 1 246 ? 8.172 4.982 -1.741 1.00 94.88 246 ILE A N 1
ATOM 2068 C CA . ILE A 1 246 ? 7.887 5.051 -3.182 1.00 94.88 246 ILE A CA 1
ATOM 2069 C C . ILE A 1 246 ? 8.892 5.976 -3.878 1.00 94.88 246 ILE A C 1
ATOM 2071 O O . ILE A 1 246 ? 9.428 5.637 -4.931 1.00 94.88 246 ILE A O 1
ATOM 2075 N N . PHE A 1 247 ? 9.196 7.127 -3.271 1.00 94.31 247 PHE A N 1
ATOM 2076 C CA . PHE A 1 247 ? 10.169 8.072 -3.827 1.00 94.31 247 PHE A CA 1
ATOM 2077 C C . PHE A 1 247 ? 11.594 7.508 -3.842 1.00 94.31 247 PHE A C 1
ATOM 2079 O O . PHE A 1 247 ? 12.317 7.777 -4.791 1.00 94.31 247 PHE A O 1
ATOM 2086 N N . ASP A 1 248 ? 11.976 6.681 -2.868 1.00 92.00 248 ASP A N 1
ATOM 2087 C CA . ASP A 1 248 ? 13.262 5.984 -2.807 1.00 92.00 248 ASP A CA 1
ATOM 2088 C C . ASP A 1 248 ? 13.395 5.044 -4.016 1.00 92.00 248 ASP A C 1
ATOM 2090 O O . ASP A 1 248 ? 14.397 5.087 -4.724 1.00 92.00 248 ASP A O 1
ATOM 2094 N N . ARG A 1 249 ? 12.348 4.268 -4.337 1.00 91.50 249 ARG A N 1
ATOM 2095 C CA . ARG A 1 249 ? 12.342 3.391 -5.524 1.00 91.50 249 ARG A CA 1
ATOM 2096 C C . ARG A 1 249 ? 12.444 4.168 -6.832 1.00 91.50 249 ARG A C 1
ATOM 2098 O O . ARG A 1 249 ? 13.164 3.748 -7.739 1.00 91.50 249 ARG A O 1
ATOM 2105 N N . LEU A 1 250 ? 11.747 5.300 -6.922 1.00 90.12 250 LEU A N 1
ATOM 2106 C CA . LEU A 1 250 ? 11.818 6.195 -8.076 1.00 90.12 250 LEU A CA 1
ATOM 2107 C C . LEU A 1 250 ? 13.199 6.836 -8.206 1.00 90.12 250 LEU A C 1
ATOM 2109 O O . LEU A 1 250 ? 13.754 6.917 -9.299 1.00 90.12 250 LEU A O 1
ATOM 2113 N N . TYR A 1 251 ? 13.773 7.276 -7.099 1.00 88.31 251 TYR A N 1
ATOM 2114 C CA . TYR A 1 251 ? 15.101 7.859 -7.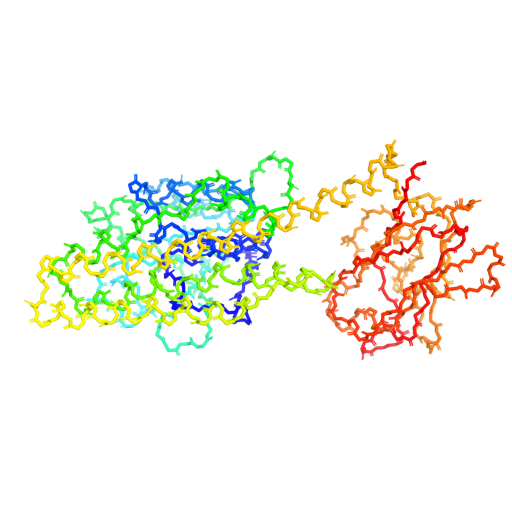065 1.00 88.31 251 TYR A CA 1
ATOM 2115 C C . TYR A 1 251 ? 16.166 6.833 -7.472 1.00 88.31 251 TYR A C 1
ATOM 2117 O O . TYR A 1 251 ? 16.994 7.117 -8.335 1.00 88.31 251 TYR A O 1
ATOM 2125 N N . ASP A 1 252 ? 16.100 5.612 -6.938 1.00 86.88 252 ASP A N 1
ATOM 2126 C CA . ASP A 1 252 ? 17.014 4.519 -7.282 1.00 86.88 252 ASP A CA 1
ATOM 2127 C C . ASP A 1 252 ? 16.978 4.171 -8.774 1.00 86.88 252 ASP A C 1
ATOM 2129 O O . ASP A 1 252 ? 18.004 3.814 -9.359 1.00 86.88 252 ASP A O 1
ATOM 2133 N N . GLN A 1 253 ? 15.803 4.252 -9.399 1.00 83.56 253 GLN A N 1
ATOM 2134 C CA . GLN A 1 253 ? 15.645 4.074 -10.843 1.00 83.56 253 GLN A CA 1
ATOM 2135 C C . GLN A 1 253 ? 16.336 5.203 -11.628 1.00 83.56 253 GLN A C 1
ATOM 2137 O O . GLN A 1 253 ? 17.087 4.905 -12.553 1.00 83.56 253 GLN A O 1
ATOM 2142 N N . LEU A 1 254 ? 16.176 6.468 -11.221 1.00 81.62 254 LEU A N 1
ATOM 2143 C CA . LEU A 1 254 ? 16.837 7.615 -11.865 1.00 81.62 254 LEU A CA 1
ATOM 2144 C C . LEU A 1 254 ? 18.367 7.591 -11.695 1.00 81.62 254 LEU A C 1
ATOM 2146 O O . LEU A 1 254 ? 19.107 7.866 -12.640 1.00 81.62 254 LEU A O 1
ATOM 2150 N N . VAL A 1 255 ? 18.866 7.225 -10.509 1.00 79.25 255 VAL A N 1
ATOM 2151 C CA . VAL A 1 255 ? 20.312 7.148 -10.233 1.00 79.25 255 VAL A CA 1
ATOM 2152 C C . VAL A 1 255 ? 20.989 6.057 -11.054 1.00 79.25 255 VAL A C 1
ATOM 2154 O O . VAL A 1 255 ? 22.079 6.285 -11.581 1.00 79.25 255 VAL A O 1
ATOM 2157 N N . LYS A 1 256 ? 20.351 4.888 -11.210 1.00 70.62 256 LYS A N 1
ATOM 2158 C CA . LYS A 1 256 ? 20.858 3.810 -12.083 1.00 70.62 256 LYS A CA 1
ATOM 2159 C C . LYS A 1 256 ? 21.055 4.263 -13.529 1.00 70.62 256 LYS A C 1
ATOM 2161 O O . LYS A 1 256 ? 21.846 3.665 -14.249 1.00 70.62 256 LYS A O 1
ATOM 2166 N N . GLU A 1 257 ? 20.372 5.327 -13.929 1.00 61.50 257 GLU A N 1
ATOM 2167 C CA . GLU A 1 257 ? 20.388 5.884 -15.278 1.00 61.50 257 GLU A CA 1
ATOM 2168 C C . GLU A 1 257 ? 21.270 7.138 -15.390 1.00 61.50 257 GLU A C 1
ATOM 2170 O O . GLU A 1 257 ? 21.214 7.856 -16.383 1.00 61.50 257 GLU A O 1
ATOM 2175 N N . ASN A 1 258 ? 22.129 7.391 -14.393 1.00 64.00 258 ASN A N 1
ATOM 2176 C CA . ASN A 1 258 ? 23.032 8.547 -14.314 1.00 64.00 258 ASN A CA 1
ATOM 2177 C C . ASN A 1 258 ? 22.325 9.916 -14.287 1.00 64.00 258 ASN A C 1
ATOM 2179 O O . ASN A 1 258 ? 22.963 10.946 -14.528 1.00 64.00 258 ASN A O 1
ATOM 2183 N N . ILE A 1 259 ? 21.035 9.965 -13.946 1.00 61.12 259 ILE A N 1
ATOM 2184 C CA . ILE A 1 259 ? 20.323 11.227 -13.743 1.00 61.12 259 ILE A CA 1
ATOM 2185 C C . ILE A 1 259 ? 20.680 11.742 -12.344 1.00 61.12 259 ILE A C 1
ATOM 2187 O O . ILE A 1 259 ? 20.352 11.140 -11.321 1.00 61.12 259 ILE A O 1
ATOM 2191 N N . SER A 1 260 ? 21.418 12.856 -12.285 1.00 60.00 260 SER A N 1
ATOM 2192 C CA . SER A 1 260 ? 21.851 13.449 -11.017 1.00 60.00 260 SER A CA 1
ATOM 2193 C C . SER A 1 260 ? 20.692 14.163 -10.332 1.00 60.00 260 SER A C 1
ATOM 2195 O O . SER A 1 260 ? 20.373 15.307 -10.652 1.00 60.00 260 SER A O 1
ATOM 2197 N N . VAL A 1 261 ? 20.116 13.513 -9.329 1.00 62.41 261 VAL A N 1
ATOM 2198 C CA . VAL A 1 261 ? 19.164 14.138 -8.411 1.00 62.41 261 VAL A CA 1
ATOM 2199 C C . VAL A 1 261 ? 19.936 14.560 -7.162 1.00 62.41 261 VAL A C 1
ATOM 2201 O O . VAL A 1 261 ? 20.126 13.792 -6.219 1.00 62.41 261 VAL A O 1
ATOM 2204 N N . LYS A 1 262 ? 20.500 15.773 -7.179 1.00 65.38 262 LYS A N 1
ATOM 2205 C CA . LYS A 1 262 ? 21.318 16.254 -6.056 1.00 65.38 262 LYS A CA 1
ATOM 2206 C C . LYS A 1 262 ? 20.476 16.346 -4.777 1.00 65.38 262 LYS A C 1
ATOM 2208 O O . LYS A 1 262 ? 19.431 16.983 -4.762 1.00 65.38 262 LYS A O 1
ATOM 2213 N N . ASN A 1 263 ? 21.019 15.813 -3.681 1.00 79.44 263 ASN A N 1
ATOM 2214 C CA . ASN A 1 263 ? 20.573 16.050 -2.302 1.00 79.44 263 ASN A CA 1
ATOM 2215 C C . ASN A 1 263 ? 19.219 15.427 -1.889 1.00 79.44 263 ASN A C 1
ATOM 2217 O O . ASN A 1 263 ? 18.622 15.901 -0.924 1.00 79.44 263 ASN A O 1
ATOM 2221 N N . TYR A 1 264 ? 18.727 14.372 -2.552 1.00 89.25 264 TYR A N 1
ATOM 2222 C CA . TYR A 1 264 ? 17.476 13.701 -2.148 1.00 89.25 264 TYR A CA 1
ATOM 2223 C C . TYR A 1 264 ? 17.533 13.099 -0.734 1.00 89.25 264 TYR A C 1
ATOM 2225 O O . TYR A 1 264 ? 16.651 13.356 0.084 1.00 89.25 264 TYR A O 1
ATOM 2233 N N . GLU A 1 265 ? 18.588 12.349 -0.412 1.00 87.94 265 GLU A N 1
ATOM 2234 C CA . GLU A 1 265 ? 18.747 11.759 0.926 1.00 87.94 265 GLU A CA 1
ATOM 2235 C C . GLU A 1 265 ? 18.840 12.841 2.013 1.00 87.94 265 GLU A C 1
ATOM 2237 O O . GLU A 1 265 ? 18.143 12.782 3.031 1.00 87.94 265 GLU A O 1
ATOM 2242 N N . ASP A 1 266 ? 19.610 13.901 1.752 1.00 89.56 266 ASP A N 1
ATOM 2243 C CA . ASP A 1 266 ? 19.691 15.069 2.634 1.00 89.56 266 ASP A CA 1
ATOM 2244 C C . ASP A 1 266 ? 18.325 15.744 2.803 1.00 89.56 266 ASP A C 1
ATOM 2246 O O . ASP A 1 266 ? 17.958 16.156 3.909 1.00 89.56 266 ASP A O 1
ATOM 2250 N N . PHE A 1 267 ? 17.544 15.843 1.723 1.00 93.25 267 PHE A N 1
ATOM 2251 C CA . PHE A 1 267 ? 16.187 16.367 1.765 1.00 93.25 267 PHE A CA 1
ATOM 2252 C C . PHE A 1 267 ? 15.285 15.500 2.645 1.00 93.25 267 PHE A C 1
ATOM 2254 O O . PHE A 1 267 ? 14.631 16.041 3.536 1.00 93.25 267 PHE A O 1
ATOM 2261 N N . LYS A 1 268 ? 15.261 14.176 2.442 1.00 93.12 268 LYS A N 1
ATOM 2262 C CA . LYS A 1 268 ? 14.428 13.229 3.205 1.00 93.12 268 LYS A CA 1
ATOM 2263 C C . LYS A 1 268 ? 14.685 13.350 4.708 1.00 93.12 268 LYS A C 1
ATOM 2265 O O . LYS A 1 268 ? 13.744 13.487 5.501 1.00 93.12 268 LYS A O 1
ATOM 2270 N N . VAL A 1 269 ? 15.961 13.394 5.100 1.00 91.88 269 VAL A N 1
ATOM 2271 C CA . VAL A 1 269 ? 16.383 13.592 6.496 1.00 91.88 269 VAL A CA 1
ATOM 2272 C C . VAL A 1 269 ? 15.959 14.972 7.008 1.00 91.88 269 VAL A C 1
ATOM 2274 O O . VAL A 1 269 ? 15.366 15.087 8.085 1.00 91.88 269 VAL A O 1
ATOM 2277 N N . LYS A 1 270 ? 16.211 16.037 6.238 1.00 94.44 270 LYS A N 1
ATOM 2278 C CA . LYS A 1 270 ? 15.871 17.417 6.617 1.00 94.44 270 LYS A CA 1
ATOM 2279 C C . LYS A 1 270 ? 14.366 17.624 6.766 1.00 94.44 270 LYS A C 1
ATOM 2281 O O . LYS A 1 270 ? 13.950 18.264 7.730 1.00 94.44 270 LYS A O 1
ATOM 2286 N N . TYR A 1 271 ? 13.560 17.092 5.851 1.00 95.25 271 TYR A N 1
ATOM 2287 C CA . TYR A 1 271 ? 12.102 17.163 5.883 1.00 95.25 271 TYR A CA 1
ATOM 2288 C C . TYR A 1 271 ? 11.559 16.501 7.153 1.00 95.25 271 TYR A C 1
ATOM 2290 O O . TYR A 1 271 ? 10.870 17.152 7.944 1.00 95.25 271 TYR A O 1
ATOM 2298 N N . SER A 1 272 ? 11.952 15.247 7.396 1.00 92.69 272 SER A N 1
ATOM 2299 C CA . SER A 1 272 ? 11.502 14.467 8.555 1.00 92.69 272 SER A CA 1
ATOM 2300 C C . SER A 1 272 ? 11.874 15.157 9.872 1.00 92.69 272 SER A C 1
ATOM 2302 O O . SER A 1 272 ? 11.035 15.323 10.762 1.00 92.69 272 SER A O 1
ATOM 2304 N N . ASN A 1 273 ? 13.112 15.655 9.968 1.00 94.88 273 ASN A N 1
ATOM 2305 C CA . ASN A 1 273 ? 13.596 16.375 11.143 1.00 94.88 273 ASN A CA 1
ATOM 2306 C C . ASN A 1 273 ? 12.857 17.697 11.361 1.00 94.88 273 ASN A C 1
ATOM 2308 O O . ASN A 1 273 ? 12.391 17.955 12.469 1.00 94.88 273 ASN A O 1
ATOM 2312 N N . LYS A 1 274 ? 12.711 18.528 10.320 1.00 96.19 274 LYS A N 1
ATOM 2313 C CA . LYS A 1 274 ? 11.991 19.804 10.420 1.00 96.19 274 LYS A CA 1
ATOM 2314 C C . LYS A 1 274 ? 10.559 19.580 10.904 1.00 96.19 274 LYS A C 1
ATOM 2316 O O . LYS A 1 274 ? 10.146 20.205 11.877 1.00 96.19 274 LYS A O 1
ATOM 2321 N N . ARG A 1 275 ? 9.822 18.658 10.278 1.00 95.00 275 ARG A N 1
ATOM 2322 C CA . ARG A 1 275 ? 8.423 18.377 10.627 1.00 95.00 275 ARG A CA 1
ATOM 2323 C C . ARG A 1 275 ? 8.286 17.882 12.072 1.00 95.00 275 ARG A C 1
ATOM 2325 O O . ARG A 1 275 ? 7.456 18.394 12.822 1.00 95.00 275 ARG A O 1
ATOM 2332 N N . SER A 1 276 ? 9.168 16.974 12.495 1.00 95.12 276 SER A N 1
ATOM 2333 C CA . SER A 1 276 ? 9.241 16.474 13.876 1.00 95.12 276 SER A CA 1
ATOM 2334 C C . SER A 1 276 ? 9.559 17.574 14.902 1.00 95.12 276 SER A C 1
ATOM 2336 O O . SER A 1 276 ? 8.927 17.641 15.963 1.00 95.12 276 SER A O 1
ATOM 2338 N N . ILE A 1 277 ? 10.490 18.482 14.585 1.00 96.25 277 ILE A N 1
ATOM 2339 C CA . ILE A 1 277 ? 10.864 19.616 15.444 1.00 96.25 277 ILE A CA 1
ATOM 2340 C C . ILE A 1 277 ? 9.699 20.590 15.603 1.00 96.25 277 ILE A C 1
ATOM 2342 O O . ILE A 1 277 ? 9.431 21.022 16.727 1.00 96.25 277 ILE A O 1
ATOM 2346 N N . VAL A 1 278 ? 9.004 20.928 14.513 1.00 95.38 278 VAL A N 1
ATOM 2347 C CA . VAL A 1 278 ? 7.859 21.847 14.556 1.00 95.38 278 VAL A CA 1
ATOM 2348 C C . VAL A 1 278 ? 6.755 21.258 15.430 1.00 95.38 278 VAL A C 1
ATOM 2350 O O . VAL A 1 278 ? 6.326 21.906 16.386 1.00 95.38 278 VAL A O 1
ATOM 2353 N N . PHE A 1 279 ? 6.375 20.000 15.185 1.00 93.81 279 PHE A N 1
ATOM 2354 C CA . PHE A 1 279 ? 5.372 19.304 15.993 1.00 93.81 279 PHE A CA 1
ATOM 2355 C C . PHE A 1 279 ? 5.757 19.239 17.471 1.00 93.81 279 PHE A C 1
ATOM 2357 O O . PHE A 1 279 ? 4.968 19.623 18.329 1.00 93.81 279 PHE A O 1
ATOM 2364 N N . SER A 1 280 ? 6.984 18.817 17.786 1.00 92.62 280 SER A N 1
ATOM 2365 C CA . SER A 1 280 ? 7.439 18.672 19.176 1.00 92.62 280 SER A CA 1
ATOM 2366 C C . SER A 1 280 ? 7.508 20.019 19.903 1.00 92.62 280 SER A C 1
ATOM 2368 O O . SER A 1 280 ? 7.215 20.115 21.097 1.00 92.62 280 SER A O 1
ATOM 2370 N N . SER A 1 281 ? 7.885 21.076 19.182 1.00 93.00 281 SER A N 1
ATOM 2371 C CA . SER A 1 281 ? 7.946 22.443 19.706 1.00 93.00 281 SER A CA 1
ATOM 2372 C C . SER A 1 281 ? 6.550 23.004 19.975 1.00 93.00 281 SER A C 1
ATOM 2374 O O . SER A 1 281 ? 6.329 23.593 21.036 1.00 93.00 281 SER A O 1
ATOM 2376 N N . PHE A 1 282 ? 5.609 22.789 19.050 1.00 91.50 282 PHE A N 1
ATOM 2377 C CA . PHE A 1 282 ? 4.205 23.139 19.241 1.00 91.50 282 PHE A CA 1
ATOM 2378 C C . PHE A 1 282 ? 3.604 22.365 20.417 1.00 91.50 282 PHE A C 1
ATOM 2380 O O . PHE A 1 282 ? 3.073 22.978 21.340 1.00 91.50 282 PHE A O 1
ATOM 2387 N N . LEU A 1 283 ? 3.776 21.041 20.444 1.00 89.69 283 LEU A N 1
ATOM 2388 C CA . LEU A 1 283 ? 3.279 20.159 21.499 1.00 89.69 283 LEU A CA 1
ATOM 2389 C C . LEU A 1 283 ? 3.739 20.620 22.885 1.00 89.69 283 LEU A C 1
ATOM 2391 O O . LEU A 1 283 ? 2.932 20.747 23.804 1.00 89.69 283 LEU A O 1
ATOM 2395 N N . ARG A 1 284 ? 5.028 20.953 23.032 1.00 89.19 284 ARG A N 1
ATOM 2396 C CA . ARG A 1 284 ? 5.578 21.475 24.291 1.00 89.19 284 ARG A CA 1
ATOM 2397 C C . ARG A 1 284 ? 4.888 22.769 24.730 1.00 89.19 284 ARG A C 1
ATOM 2399 O O . ARG A 1 284 ? 4.657 22.962 25.922 1.00 89.19 284 ARG A O 1
ATOM 2406 N N . LYS A 1 285 ? 4.566 23.669 23.798 1.00 89.00 285 LYS A N 1
ATOM 2407 C CA . LYS A 1 285 ? 3.818 24.896 24.110 1.00 89.00 285 LYS A CA 1
ATOM 2408 C C . LYS A 1 285 ? 2.359 24.615 24.454 1.00 89.00 285 LYS A C 1
ATOM 2410 O O . LYS A 1 285 ? 1.857 25.220 25.399 1.00 89.00 285 LYS A O 1
ATOM 2415 N N . ALA A 1 286 ? 1.712 23.706 23.728 1.00 87.06 286 ALA A N 1
ATOM 2416 C CA . ALA A 1 286 ? 0.322 23.319 23.948 1.00 87.06 286 ALA A CA 1
ATOM 2417 C C . ALA A 1 286 ? 0.122 22.692 25.335 1.00 87.06 286 ALA A C 1
ATOM 2419 O O . ALA A 1 286 ? -0.751 23.131 26.080 1.00 87.06 286 ALA A O 1
ATOM 2420 N N . ILE A 1 287 ? 1.004 21.771 25.739 1.00 84.94 287 ILE A N 1
ATOM 2421 C CA . ILE A 1 287 ? 0.996 21.162 27.082 1.00 84.94 287 ILE A CA 1
ATOM 2422 C C . ILE A 1 287 ? 1.148 22.228 28.176 1.00 84.94 287 ILE A C 1
ATOM 2424 O O . ILE A 1 287 ? 0.441 22.203 29.181 1.00 84.94 287 ILE A O 1
ATOM 2428 N N . ASN A 1 288 ? 2.020 23.214 27.956 1.00 85.06 288 ASN A N 1
ATOM 2429 C CA . ASN A 1 288 ? 2.222 24.328 28.883 1.00 85.06 288 ASN A CA 1
ATOM 2430 C C . ASN A 1 288 ? 1.136 25.417 28.790 1.00 85.06 288 ASN A C 1
ATOM 2432 O O . ASN A 1 288 ? 1.283 26.459 29.425 1.00 85.06 288 ASN A O 1
ATOM 2436 N N . ARG A 1 289 ? 0.075 25.213 27.991 1.00 83.19 289 ARG A N 1
ATOM 2437 C CA . ARG A 1 289 ? -1.015 26.175 27.736 1.00 83.19 289 ARG A CA 1
ATOM 2438 C C . ARG A 1 289 ? -0.533 27.552 27.252 1.00 83.19 289 ARG A C 1
ATOM 2440 O O . ARG A 1 289 ? -1.192 28.561 27.472 1.00 83.19 289 ARG A O 1
ATOM 2447 N N . ASN A 1 290 ? 0.601 27.582 26.552 1.00 83.44 290 ASN A N 1
ATOM 2448 C CA . ASN A 1 290 ? 1.284 28.791 26.079 1.00 83.44 290 ASN A CA 1
ATOM 2449 C C . ASN A 1 290 ? 1.249 28.900 24.542 1.00 83.44 290 ASN A C 1
ATOM 2451 O O . ASN A 1 290 ? 2.272 29.158 23.897 1.00 83.44 290 ASN A O 1
ATOM 2455 N N . VAL A 1 291 ? 0.078 28.653 23.949 1.00 87.31 291 VAL A N 1
ATOM 2456 C CA . VAL A 1 291 ? -0.165 28.772 22.503 1.00 87.31 291 VAL A CA 1
ATOM 2457 C C . VAL A 1 291 ? -0.986 30.032 22.243 1.00 87.31 291 VAL A C 1
ATOM 2459 O O . VAL A 1 291 ? -2.209 30.035 22.371 1.00 87.31 291 VAL A O 1
ATOM 2462 N N . ASP A 1 292 ? -0.289 31.113 21.899 1.00 90.50 292 ASP A N 1
ATOM 2463 C CA . ASP A 1 292 ? -0.876 32.374 21.450 1.00 90.50 292 ASP A CA 1
ATOM 2464 C C . ASP A 1 292 ? -0.957 32.444 19.913 1.00 90.50 292 ASP A C 1
ATOM 2466 O O . ASP A 1 292 ? -0.455 31.577 19.191 1.00 90.50 292 ASP A O 1
ATOM 2470 N N . GLU A 1 293 ? -1.604 33.488 19.390 1.00 92.31 293 GLU A N 1
ATOM 2471 C CA . GLU A 1 293 ? -1.770 33.687 17.942 1.00 92.31 293 GLU A CA 1
ATOM 2472 C C . GLU A 1 293 ? -0.429 33.840 17.211 1.00 92.31 293 GLU A C 1
ATOM 2474 O O . GLU A 1 293 ? -0.273 33.365 16.085 1.00 92.31 293 GLU A O 1
ATOM 2479 N N . ASN A 1 294 ? 0.574 34.421 17.874 1.00 93.75 294 ASN A N 1
ATOM 2480 C CA . ASN A 1 294 ? 1.925 34.541 17.333 1.00 93.75 294 ASN A CA 1
ATOM 2481 C C . ASN A 1 294 ? 2.590 33.169 17.161 1.00 93.75 294 ASN A C 1
ATOM 2483 O O . ASN A 1 294 ? 3.202 32.909 16.124 1.00 93.75 294 ASN A O 1
ATOM 2487 N N . ALA A 1 295 ? 2.462 32.275 18.146 1.00 92.06 295 ALA A N 1
ATOM 2488 C CA . ALA A 1 295 ? 2.959 30.907 18.054 1.00 92.06 295 ALA A CA 1
ATOM 2489 C C . ALA A 1 295 ? 2.244 30.124 16.947 1.00 92.06 295 ALA A C 1
ATOM 2491 O O . ALA A 1 295 ? 2.913 29.480 16.141 1.00 92.06 295 ALA A O 1
ATOM 2492 N N . ILE A 1 296 ? 0.913 30.220 16.869 1.00 92.94 296 ILE A N 1
ATOM 2493 C CA . ILE A 1 296 ? 0.116 29.593 15.804 1.00 92.94 296 ILE A CA 1
ATOM 2494 C C . ILE A 1 296 ? 0.585 30.074 14.427 1.00 92.94 296 ILE A C 1
ATOM 2496 O O . ILE A 1 296 ? 0.903 29.254 13.566 1.00 92.94 296 ILE A O 1
ATOM 2500 N N . SER A 1 297 ? 0.695 31.393 14.230 1.00 95.12 297 SER A N 1
ATOM 2501 C CA . SER A 1 297 ? 1.151 31.985 12.966 1.00 95.12 297 SER A CA 1
ATOM 2502 C C . SER A 1 297 ? 2.567 31.531 12.606 1.00 95.12 297 SER A C 1
ATOM 2504 O O . SER A 1 297 ? 2.834 31.182 11.455 1.00 95.12 297 SER A O 1
ATOM 2506 N N . LYS A 1 298 ? 3.471 31.478 13.594 1.00 95.88 298 LYS A N 1
ATOM 2507 C CA . LYS A 1 298 ? 4.842 30.994 13.413 1.00 95.88 298 LYS A CA 1
ATOM 2508 C C . LYS A 1 298 ? 4.867 29.544 12.921 1.00 95.88 298 LYS A C 1
ATOM 2510 O O . LYS A 1 298 ? 5.447 29.283 11.871 1.00 95.88 298 LYS A O 1
ATOM 2515 N N . TYR A 1 299 ? 4.254 28.614 13.655 1.00 95.25 299 TYR A N 1
ATOM 2516 C CA . TYR A 1 299 ? 4.317 27.190 13.306 1.00 95.25 299 TYR A CA 1
ATOM 2517 C C . TYR A 1 299 ? 3.563 26.875 12.015 1.00 95.25 299 TYR A C 1
ATOM 2519 O O . TYR A 1 299 ? 4.017 26.041 11.238 1.00 95.25 299 TYR A O 1
ATOM 2527 N N . THR A 1 300 ? 2.471 27.591 11.739 1.00 95.81 300 THR A N 1
ATOM 2528 C CA . THR A 1 300 ? 1.754 27.490 10.462 1.00 95.81 300 THR A CA 1
ATOM 2529 C C . THR A 1 300 ? 2.675 27.823 9.291 1.00 95.81 300 THR A C 1
ATOM 2531 O O . THR A 1 300 ? 2.798 27.022 8.370 1.00 95.81 300 THR A O 1
ATOM 2534 N N . LYS A 1 301 ? 3.404 28.947 9.354 1.00 96.81 301 LYS A N 1
ATOM 2535 C CA . LYS A 1 301 ? 4.370 29.331 8.309 1.00 96.81 301 LYS A CA 1
ATOM 2536 C C . LYS A 1 301 ? 5.505 28.316 8.155 1.00 96.81 301 LYS A C 1
ATOM 2538 O O . LYS A 1 301 ? 5.928 28.039 7.035 1.00 96.81 301 LYS A O 1
ATOM 2543 N N . GLU A 1 302 ? 5.997 27.757 9.262 1.00 97.00 302 GLU A N 1
ATOM 2544 C CA . GLU A 1 302 ? 7.036 26.721 9.231 1.00 97.00 302 GLU A CA 1
ATOM 2545 C C . GLU A 1 302 ? 6.544 25.447 8.521 1.00 97.00 302 GLU A C 1
ATOM 2547 O O . GLU A 1 302 ? 7.249 24.936 7.651 1.00 97.00 302 GLU A O 1
ATOM 2552 N N . ILE A 1 303 ? 5.325 24.969 8.813 1.00 96.31 303 ILE A N 1
ATOM 2553 C CA . ILE A 1 303 ? 4.737 23.805 8.127 1.00 96.31 303 ILE A CA 1
ATOM 2554 C C . ILE A 1 303 ? 4.426 24.099 6.658 1.00 96.31 303 ILE A C 1
ATOM 2556 O O . ILE A 1 303 ? 4.768 23.288 5.801 1.00 96.31 303 ILE A O 1
ATOM 2560 N N . GLN A 1 304 ? 3.862 25.265 6.337 1.00 96.44 304 GLN A N 1
ATOM 2561 C CA . G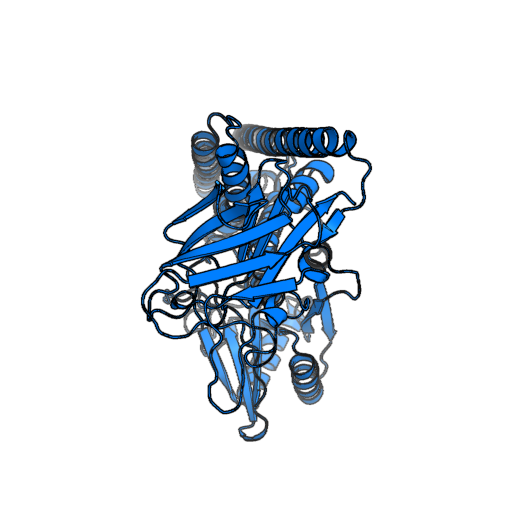LN A 1 304 ? 3.611 25.665 4.947 1.00 96.44 304 GLN A CA 1
ATOM 2562 C C . GLN A 1 304 ? 4.906 25.670 4.122 1.00 96.44 304 GLN A C 1
ATOM 2564 O O . GLN A 1 304 ? 4.934 25.152 3.008 1.00 96.44 304 GLN A O 1
ATOM 2569 N N . SER A 1 305 ? 6.008 26.179 4.688 1.00 96.31 305 SER A N 1
ATOM 2570 C CA . SER A 1 305 ? 7.325 26.119 4.042 1.00 96.31 305 SER A CA 1
ATOM 2571 C C . SER A 1 305 ? 7.801 24.679 3.827 1.00 96.31 305 SER A C 1
ATOM 2573 O O . SER A 1 305 ? 8.323 24.379 2.759 1.00 96.31 305 SER A O 1
ATOM 2575 N N . ILE A 1 306 ? 7.613 23.786 4.803 1.00 95.94 306 ILE A N 1
ATOM 2576 C CA . ILE A 1 306 ? 7.978 22.364 4.687 1.00 95.94 306 ILE A CA 1
ATOM 2577 C C . ILE A 1 306 ? 7.148 21.660 3.601 1.00 95.94 306 ILE A C 1
ATOM 2579 O O . ILE A 1 306 ? 7.693 20.879 2.823 1.00 95.94 306 ILE A O 1
ATOM 2583 N N . ASN A 1 307 ? 5.849 21.952 3.516 1.00 95.50 307 ASN A N 1
ATOM 2584 C CA . ASN A 1 307 ? 4.962 21.385 2.498 1.00 95.50 307 ASN A CA 1
ATOM 2585 C C . ASN A 1 307 ? 5.315 21.900 1.098 1.00 95.50 307 ASN A C 1
ATOM 2587 O O . ASN A 1 307 ? 5.304 21.127 0.142 1.00 95.50 307 ASN A O 1
ATOM 2591 N N . ASN A 1 308 ? 5.704 23.172 0.981 1.00 95.06 308 ASN A N 1
ATOM 2592 C CA . ASN A 1 308 ? 6.196 23.744 -0.270 1.00 95.06 308 ASN A CA 1
ATOM 2593 C C . ASN A 1 308 ? 7.504 23.090 -0.727 1.00 95.06 308 ASN A C 1
ATOM 2595 O O . ASN A 1 308 ? 7.593 22.697 -1.888 1.00 95.06 308 ASN A O 1
ATOM 2599 N N . ASP A 1 309 ? 8.461 22.895 0.186 1.00 94.00 309 ASP A N 1
ATOM 2600 C CA . ASP A 1 309 ? 9.700 22.150 -0.075 1.00 94.00 309 ASP A CA 1
ATOM 2601 C C . ASP A 1 309 ? 9.381 20.723 -0.595 1.00 94.00 309 ASP A C 1
ATOM 2603 O O . ASP A 1 309 ? 9.955 20.269 -1.584 1.00 94.00 309 ASP A O 1
ATOM 2607 N N . PHE A 1 310 ? 8.426 20.020 0.032 1.00 95.50 310 PHE A N 1
ATOM 2608 C CA . PHE A 1 310 ? 8.017 18.657 -0.354 1.00 95.50 310 PHE A CA 1
ATOM 2609 C C . PHE A 1 310 ? 7.302 18.599 -1.707 1.00 95.50 310 PHE A C 1
ATOM 2611 O O . PHE A 1 310 ? 7.587 17.730 -2.529 1.00 95.50 310 PHE A O 1
ATOM 2618 N N . ARG A 1 311 ? 6.416 19.563 -1.976 1.00 95.38 311 ARG A N 1
ATOM 2619 C CA . ARG A 1 311 ? 5.752 19.719 -3.275 1.00 95.38 311 ARG A CA 1
ATOM 2620 C C . ARG A 1 311 ? 6.758 19.987 -4.391 1.00 95.38 311 ARG A C 1
ATOM 2622 O O . ARG A 1 311 ? 6.617 19.431 -5.476 1.00 95.38 311 ARG A O 1
ATOM 2629 N N . MET A 1 312 ? 7.770 20.817 -4.135 1.00 92.62 312 MET A N 1
ATOM 2630 C CA . MET A 1 312 ? 8.841 21.073 -5.100 1.00 92.62 312 MET A CA 1
ATOM 2631 C C . MET A 1 312 ? 9.616 19.798 -5.430 1.00 92.62 312 MET A C 1
ATOM 2633 O O . MET A 1 312 ? 9.805 19.527 -6.611 1.00 92.62 312 MET A O 1
ATOM 2637 N N . LEU A 1 313 ? 9.974 18.987 -4.427 1.00 93.12 313 LEU A N 1
ATOM 2638 C CA . LEU A 1 313 ? 10.620 17.693 -4.663 1.00 93.12 313 LEU A CA 1
ATOM 2639 C C . LEU A 1 313 ? 9.749 16.771 -5.532 1.00 93.12 313 LEU A C 1
ATOM 2641 O O . LEU A 1 313 ? 10.242 16.200 -6.500 1.00 93.12 313 LEU A O 1
ATOM 2645 N N . ALA A 1 314 ? 8.461 16.623 -5.203 1.00 93.50 314 ALA A N 1
ATOM 2646 C CA . ALA A 1 314 ? 7.556 15.766 -5.971 1.00 93.50 314 ALA A CA 1
ATOM 2647 C C . ALA A 1 314 ? 7.438 16.233 -7.435 1.00 93.50 314 ALA A C 1
ATOM 2649 O O . ALA A 1 314 ? 7.528 15.421 -8.353 1.00 93.50 314 ALA A O 1
ATOM 2650 N N . ASN A 1 315 ? 7.308 17.544 -7.662 1.00 91.31 315 ASN A N 1
ATOM 2651 C CA . ASN A 1 315 ? 7.275 18.124 -9.007 1.00 91.31 315 ASN A CA 1
ATOM 2652 C C . ASN A 1 315 ? 8.596 17.947 -9.761 1.00 91.31 315 ASN A C 1
ATOM 2654 O O . ASN A 1 315 ? 8.579 17.691 -10.964 1.00 91.31 315 ASN A O 1
ATOM 2658 N N . GLU A 1 316 ? 9.733 18.084 -9.080 1.00 90.12 316 GLU A N 1
ATOM 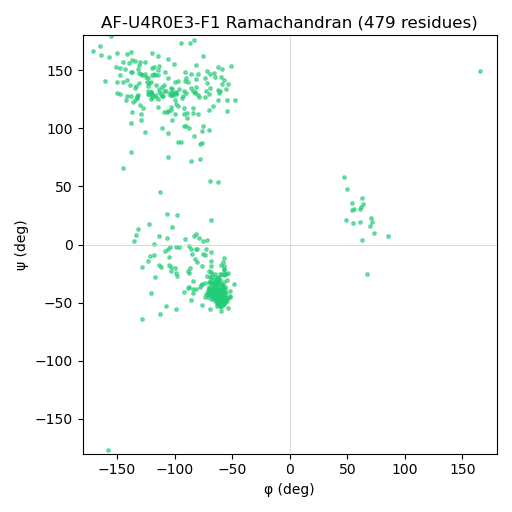2659 C CA . GLU A 1 316 ? 11.054 17.870 -9.668 1.00 90.12 316 GLU A CA 1
ATOM 2660 C C . GLU A 1 316 ? 11.214 16.417 -10.121 1.00 90.12 316 GLU A C 1
ATOM 2662 O O . GLU A 1 316 ? 11.516 16.180 -11.291 1.00 90.12 316 GLU A O 1
ATOM 2667 N N . LEU A 1 317 ? 10.922 15.453 -9.240 1.00 89.88 317 LEU A N 1
ATOM 2668 C CA . LEU A 1 317 ? 10.930 14.030 -9.582 1.00 89.88 317 LEU A CA 1
ATOM 2669 C C . LEU A 1 317 ? 9.980 13.746 -10.750 1.00 89.88 317 LEU A C 1
ATOM 2671 O O . LEU A 1 317 ? 10.360 13.067 -11.700 1.00 89.88 317 LEU A O 1
ATOM 2675 N N . TYR A 1 318 ? 8.764 14.300 -10.722 1.00 90.25 318 TYR A N 1
ATOM 2676 C CA . TYR A 1 318 ? 7.780 14.073 -11.781 1.00 90.25 318 TYR A CA 1
ATOM 2677 C C . TYR A 1 318 ? 8.260 14.627 -13.119 1.00 90.25 318 TYR A C 1
ATOM 2679 O O . TYR A 1 318 ? 8.164 13.943 -14.134 1.00 90.25 318 TYR A O 1
ATOM 2687 N N . THR A 1 319 ? 8.838 15.829 -13.113 1.00 87.56 319 THR A N 1
ATOM 2688 C CA . THR A 1 319 ? 9.396 16.465 -14.310 1.00 87.56 319 THR A CA 1
ATOM 2689 C C . THR A 1 319 ? 10.542 15.639 -14.877 1.00 87.56 319 THR A C 1
ATOM 2691 O O . THR A 1 319 ? 10.563 15.390 -16.075 1.00 87.56 319 THR A O 1
ATOM 2694 N N . GLN A 1 320 ? 11.463 15.160 -14.037 1.00 85.38 320 GLN A N 1
ATOM 2695 C CA . GLN A 1 320 ? 12.574 14.315 -14.484 1.00 85.38 320 GLN A CA 1
ATOM 2696 C C . GLN A 1 320 ? 12.083 13.004 -15.102 1.00 85.38 320 GLN A C 1
ATOM 2698 O O . GLN A 1 320 ? 12.557 12.615 -16.167 1.00 85.38 320 GLN A O 1
ATOM 2703 N N . TYR A 1 321 ? 11.085 12.362 -14.490 1.00 84.25 321 TYR A N 1
ATOM 2704 C CA . TYR A 1 321 ? 10.452 11.176 -15.061 1.00 84.25 321 TYR A CA 1
ATOM 2705 C C . TYR A 1 321 ? 9.709 11.465 -16.364 1.00 84.25 321 TYR A C 1
ATOM 2707 O O . TYR A 1 321 ? 9.784 10.663 -17.286 1.00 84.25 321 TYR A O 1
ATOM 2715 N N . CYS A 1 322 ? 9.011 12.597 -16.472 1.00 80.00 322 CYS A N 1
ATOM 2716 C CA . CYS A 1 322 ? 8.348 12.995 -17.712 1.00 80.00 322 CYS A CA 1
ATOM 2717 C C . CYS A 1 322 ? 9.356 13.282 -18.823 1.00 80.00 322 CYS A C 1
ATOM 2719 O O . CYS A 1 322 ? 9.125 12.863 -19.950 1.00 80.00 322 CYS A O 1
ATOM 2721 N N . THR A 1 323 ? 10.468 13.955 -18.517 1.00 78.94 323 THR A N 1
ATOM 2722 C CA . THR A 1 323 ? 11.558 14.181 -19.473 1.00 78.94 323 THR A CA 1
ATOM 2723 C C . THR A 1 323 ? 12.144 12.857 -19.922 1.00 78.94 323 THR A C 1
ATOM 2725 O O . THR A 1 323 ? 12.221 12.630 -21.116 1.00 78.94 323 THR A O 1
ATOM 2728 N N . LYS A 1 324 ? 12.437 11.938 -18.995 1.00 73.25 324 LYS A N 1
ATOM 2729 C CA . LYS A 1 324 ? 12.903 10.595 -19.340 1.00 73.25 324 LYS A CA 1
ATOM 2730 C C . LYS A 1 324 ? 11.897 9.850 -20.211 1.00 73.25 324 LYS A C 1
ATOM 2732 O O . LYS A 1 324 ? 12.278 9.322 -21.239 1.00 73.25 324 LYS A O 1
ATOM 2737 N N . ILE A 1 325 ? 10.621 9.809 -19.830 1.00 69.12 325 ILE A N 1
ATOM 2738 C CA . ILE A 1 325 ? 9.585 9.150 -20.632 1.00 69.12 325 ILE A CA 1
ATOM 2739 C C . ILE A 1 325 ? 9.485 9.825 -21.995 1.00 69.12 325 ILE A C 1
ATOM 2741 O O . ILE A 1 325 ? 9.330 9.133 -22.983 1.00 69.12 325 ILE A O 1
ATOM 2745 N N . SER A 1 326 ? 9.598 11.150 -22.071 1.00 60.31 326 SER A N 1
ATOM 2746 C CA . SER A 1 326 ? 9.643 11.878 -23.335 1.00 60.31 326 SER A CA 1
ATOM 2747 C C . SER A 1 326 ? 10.901 11.561 -24.133 1.00 60.31 326 SER A C 1
ATOM 2749 O O . SER A 1 326 ? 10.795 11.511 -25.344 1.00 60.31 326 SER A O 1
ATOM 2751 N N . ASP A 1 327 ? 12.057 11.344 -23.513 1.00 57.66 327 ASP A N 1
ATOM 2752 C CA . ASP A 1 327 ? 13.307 10.965 -24.174 1.00 57.66 327 ASP A CA 1
ATOM 2753 C C . ASP A 1 327 ? 13.242 9.512 -24.651 1.00 57.66 327 ASP A C 1
ATOM 2755 O O . ASP A 1 327 ? 13.575 9.238 -25.796 1.00 57.66 327 ASP A O 1
ATOM 2759 N N . ASP A 1 328 ? 12.709 8.599 -23.839 1.00 56.66 328 ASP A N 1
ATOM 2760 C CA . ASP A 1 328 ? 12.397 7.217 -24.205 1.00 56.66 328 ASP A CA 1
ATOM 2761 C C . ASP A 1 328 ? 11.373 7.193 -25.346 1.00 56.66 328 ASP A C 1
ATOM 2763 O O . ASP A 1 328 ? 11.534 6.449 -26.310 1.00 56.66 328 ASP A O 1
ATOM 2767 N N . ILE A 1 329 ? 10.343 8.042 -25.274 1.00 50.56 329 ILE A N 1
ATOM 2768 C CA . ILE A 1 329 ? 9.315 8.210 -26.302 1.00 50.56 329 ILE A CA 1
ATOM 2769 C C . ILE A 1 329 ? 9.896 8.891 -27.545 1.00 50.56 329 ILE A C 1
ATOM 2771 O O . ILE A 1 329 ? 9.536 8.498 -28.638 1.00 50.56 329 ILE A O 1
ATOM 2775 N N . LEU A 1 330 ? 10.811 9.856 -27.444 1.00 38.91 330 LEU A N 1
ATOM 2776 C CA . LEU A 1 330 ? 11.478 10.506 -28.583 1.00 38.91 330 LEU A CA 1
ATOM 2777 C C . LEU A 1 330 ? 12.510 9.573 -29.232 1.00 38.91 330 LEU A C 1
ATOM 2779 O O . LEU A 1 330 ? 12.638 9.564 -30.453 1.00 38.91 330 LEU A O 1
ATOM 2783 N N . MET A 1 331 ? 13.167 8.718 -28.447 1.00 44.00 331 MET A N 1
ATOM 2784 C CA . MET A 1 331 ? 13.945 7.572 -28.928 1.00 44.00 331 MET A CA 1
ATOM 2785 C C . MET A 1 331 ? 13.049 6.476 -29.532 1.00 44.00 331 MET A C 1
ATOM 2787 O O . MET A 1 331 ? 13.524 5.697 -30.363 1.00 44.00 331 MET A O 1
ATOM 2791 N N . GLN A 1 332 ? 11.767 6.412 -29.147 1.00 42.91 332 GLN A N 1
ATOM 2792 C CA . GLN A 1 332 ? 10.734 5.569 -29.764 1.00 42.91 332 GLN A CA 1
ATOM 2793 C C . GLN A 1 332 ? 10.034 6.243 -30.959 1.00 42.91 332 GLN A C 1
ATOM 2795 O O . GLN A 1 332 ? 9.561 5.529 -31.829 1.00 42.91 332 GLN A O 1
ATOM 2800 N N . TYR A 1 333 ? 9.995 7.575 -31.077 1.00 38.34 333 TYR A N 1
ATOM 2801 C CA . TYR A 1 333 ? 9.374 8.297 -32.203 1.00 38.34 333 TYR A CA 1
ATOM 2802 C C . TYR A 1 333 ? 10.224 8.246 -33.477 1.00 38.34 333 TYR A C 1
ATOM 2804 O O . TYR A 1 333 ? 9.737 8.606 -34.545 1.00 38.34 333 TYR A O 1
ATOM 2812 N N . ASP A 1 334 ? 11.454 7.735 -33.390 1.00 39.25 334 ASP A N 1
ATOM 2813 C CA . ASP A 1 334 ? 12.222 7.289 -34.559 1.00 39.25 334 ASP A CA 1
ATOM 2814 C C . ASP A 1 334 ? 11.806 5.871 -35.030 1.00 39.25 334 ASP A C 1
ATOM 2816 O O . ASP A 1 334 ? 12.271 5.366 -36.051 1.00 39.25 334 ASP A O 1
ATOM 2820 N N . ASP A 1 335 ? 10.892 5.211 -34.309 1.00 48.94 335 ASP A N 1
ATOM 2821 C CA . ASP A 1 335 ? 10.321 3.905 -34.633 1.00 48.94 335 ASP A CA 1
ATOM 2822 C C . ASP A 1 335 ? 8.791 3.902 -34.365 1.00 48.94 335 ASP A C 1
ATOM 2824 O O . ASP A 1 335 ? 8.313 3.323 -33.391 1.00 48.94 335 ASP A O 1
ATOM 2828 N N . GLU A 1 336 ? 7.986 4.459 -35.288 1.00 46.84 336 GLU A N 1
ATOM 2829 C CA . GLU A 1 336 ? 6.549 4.126 -35.469 1.00 46.84 336 GLU A CA 1
ATOM 2830 C C . GLU A 1 336 ? 6.371 2.643 -35.874 1.00 46.84 336 GLU A C 1
ATOM 2832 O O . GLU A 1 336 ? 5.792 2.298 -36.908 1.00 46.84 336 GLU A O 1
ATOM 2837 N N . LYS A 1 337 ? 6.935 1.720 -35.101 1.00 59.41 337 LYS A N 1
ATOM 2838 C CA . LYS A 1 337 ? 6.912 0.293 -35.389 1.00 59.41 337 LYS A CA 1
ATOM 2839 C C . LYS A 1 337 ? 6.294 -0.437 -34.212 1.00 59.41 337 LYS A C 1
ATOM 2841 O O . LYS A 1 337 ? 6.663 -0.260 -33.058 1.00 59.41 337 LYS A O 1
ATOM 2846 N N . GLU A 1 338 ? 5.322 -1.274 -34.530 1.00 75.94 338 GLU A N 1
ATOM 2847 C CA . GLU A 1 338 ? 4.690 -2.202 -33.600 1.00 75.94 338 GLU A CA 1
ATOM 2848 C C . GLU A 1 338 ? 5.753 -3.104 -32.946 1.00 75.94 338 GLU A C 1
ATOM 2850 O O . GLU A 1 338 ? 6.631 -3.632 -33.635 1.00 75.94 338 GLU A O 1
ATOM 2855 N N . LEU A 1 339 ? 5.681 -3.280 -31.623 1.00 79.44 339 LEU A N 1
ATOM 2856 C CA . LEU A 1 339 ? 6.540 -4.211 -30.896 1.00 79.44 339 LEU A CA 1
ATOM 2857 C C . LEU A 1 339 ? 6.034 -5.639 -31.019 1.00 79.44 339 LEU A C 1
ATOM 2859 O O . LEU A 1 339 ? 4.878 -5.928 -30.723 1.00 79.44 339 LEU A O 1
ATOM 2863 N N . ILE A 1 340 ? 6.934 -6.538 -31.407 1.00 88.50 340 ILE A N 1
ATOM 2864 C CA . ILE A 1 340 ? 6.661 -7.960 -31.583 1.00 88.50 340 ILE A CA 1
ATOM 2865 C C . ILE A 1 340 ? 7.624 -8.756 -30.705 1.00 88.50 340 ILE A C 1
ATOM 2867 O O . ILE A 1 340 ? 8.835 -8.516 -30.708 1.00 88.50 340 ILE A O 1
ATOM 2871 N N . ASN A 1 341 ? 7.080 -9.721 -29.960 1.00 92.69 341 ASN A N 1
ATOM 2872 C CA . ASN A 1 341 ? 7.876 -10.740 -29.292 1.00 92.69 341 ASN A CA 1
ATOM 2873 C C . ASN A 1 341 ? 8.340 -11.763 -30.334 1.00 92.69 341 ASN A C 1
ATOM 2875 O O . ASN A 1 341 ? 7.608 -12.677 -30.689 1.00 92.69 341 ASN A O 1
ATOM 2879 N N . TYR A 1 342 ? 9.567 -11.624 -30.820 1.00 93.88 342 TYR A N 1
ATOM 2880 C CA . TYR A 1 342 ? 10.148 -12.542 -31.794 1.00 93.88 342 TYR A CA 1
ATOM 2881 C C . TYR A 1 342 ? 10.419 -13.942 -31.237 1.00 93.88 342 TYR A C 1
ATOM 2883 O O . TYR A 1 342 ? 10.637 -14.859 -32.025 1.00 93.88 342 TYR A O 1
ATOM 2891 N N . ALA A 1 343 ? 10.395 -14.129 -29.913 1.00 93.62 343 ALA A N 1
ATOM 2892 C CA . ALA A 1 343 ? 10.583 -15.447 -29.318 1.00 93.62 343 ALA A CA 1
ATOM 2893 C C . ALA A 1 343 ? 9.408 -16.393 -29.610 1.00 93.62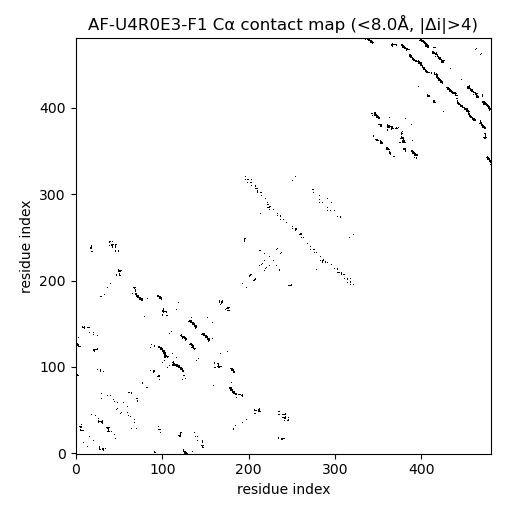 343 ALA A C 1
ATOM 2895 O O . ALA A 1 343 ? 9.639 -17.590 -29.725 1.00 93.62 343 ALA A O 1
ATOM 2896 N N . SER A 1 344 ? 8.180 -15.881 -29.790 1.00 91.56 344 SER A N 1
ATOM 2897 C CA . SER A 1 344 ? 6.993 -16.725 -30.011 1.00 91.56 344 SER A CA 1
ATOM 2898 C C . SER A 1 344 ? 7.038 -17.520 -31.319 1.00 91.56 344 SER A C 1
ATOM 2900 O O . SER A 1 344 ? 6.449 -18.593 -31.395 1.00 91.56 344 SER A O 1
ATOM 2902 N N . ASP A 1 345 ? 7.748 -17.004 -32.327 1.00 91.06 345 ASP A N 1
ATOM 2903 C CA . ASP A 1 345 ? 7.903 -17.627 -33.651 1.00 91.06 345 ASP A CA 1
ATOM 2904 C C . ASP A 1 345 ? 9.306 -18.235 -33.853 1.00 91.06 345 ASP A C 1
ATOM 2906 O O . ASP A 1 345 ? 9.665 -18.656 -34.960 1.00 91.06 345 ASP A O 1
ATOM 2910 N N . ALA A 1 346 ? 10.139 -18.232 -32.809 1.00 94.69 346 ALA A N 1
ATOM 2911 C CA . ALA A 1 346 ? 11.508 -18.716 -32.883 1.00 94.69 346 ALA A CA 1
ATOM 2912 C C . ALA A 1 346 ? 11.567 -20.245 -32.807 1.00 94.69 346 ALA A C 1
ATOM 2914 O O . ALA A 1 346 ? 10.808 -20.886 -32.082 1.00 94.69 346 ALA A O 1
ATOM 2915 N N . SER A 1 347 ? 12.542 -20.833 -33.500 1.00 96.62 347 SER A N 1
ATOM 2916 C CA . SER A 1 347 ? 12.943 -22.212 -33.213 1.00 96.62 347 SER A CA 1
ATOM 2917 C C . SER A 1 347 ? 13.905 -22.202 -32.038 1.00 96.62 347 SER A C 1
ATOM 2919 O O . SER A 1 347 ? 14.860 -21.426 -32.035 1.00 96.62 347 SER A O 1
ATOM 2921 N N . ILE A 1 348 ? 13.680 -23.055 -31.044 1.00 96.88 348 ILE A N 1
ATOM 2922 C CA . ILE A 1 348 ? 14.489 -23.061 -29.829 1.00 96.88 348 ILE A CA 1
ATOM 2923 C C . ILE A 1 348 ? 15.166 -24.409 -29.615 1.00 96.88 348 ILE A C 1
ATOM 2925 O O . ILE A 1 348 ? 14.591 -25.466 -29.860 1.00 96.88 348 ILE A O 1
ATOM 2929 N N . THR A 1 349 ? 16.415 -24.359 -29.174 1.00 97.69 349 THR A N 1
ATOM 2930 C CA . THR A 1 349 ? 17.232 -25.532 -28.847 1.00 97.69 349 THR A CA 1
ATOM 2931 C C . THR A 1 349 ? 17.984 -25.275 -27.551 1.00 97.69 349 THR A C 1
ATOM 2933 O O . THR A 1 349 ? 18.180 -24.125 -27.160 1.00 97.69 349 THR A O 1
ATOM 2936 N N . ALA A 1 350 ? 18.414 -26.330 -26.871 1.00 98.12 350 ALA A N 1
ATOM 2937 C CA . ALA A 1 350 ? 19.153 -26.214 -25.622 1.00 98.12 350 ALA A CA 1
ATOM 2938 C C . ALA A 1 350 ? 20.320 -27.201 -25.560 1.00 98.12 350 ALA A C 1
ATOM 2940 O O . ALA A 1 350 ? 20.382 -28.159 -26.331 1.00 98.12 350 ALA A O 1
ATOM 2941 N N . SER A 1 351 ? 21.232 -26.977 -24.612 1.00 97.75 351 SER A N 1
ATOM 2942 C CA . SER A 1 351 ? 22.356 -27.874 -24.324 1.00 97.75 351 SER A CA 1
ATOM 2943 C C . SER A 1 351 ? 21.897 -29.276 -23.936 1.00 97.75 351 SER A C 1
ATOM 2945 O O . SER A 1 351 ? 22.572 -30.258 -24.234 1.00 97.75 351 SER A O 1
ATOM 2947 N N . SER A 1 352 ? 20.765 -29.362 -23.239 1.00 98.12 352 SER A N 1
ATOM 2948 C CA . SER A 1 352 ? 20.106 -30.600 -22.836 1.00 98.12 352 SER A CA 1
ATOM 2949 C C . SER A 1 352 ? 18.663 -30.320 -22.423 1.00 98.12 352 SER A C 1
ATOM 2951 O O . SER A 1 352 ? 18.309 -29.177 -22.130 1.00 98.12 352 SER A O 1
ATOM 2953 N N . GLU A 1 353 ? 17.844 -31.365 -22.372 1.00 97.75 353 GLU A N 1
ATOM 2954 C CA . GLU A 1 353 ? 16.469 -31.324 -21.877 1.00 97.75 353 GLU A CA 1
ATOM 2955 C C . GLU A 1 353 ? 16.279 -32.495 -20.914 1.00 97.75 353 GLU A C 1
ATOM 2957 O O . GLU A 1 353 ? 16.586 -33.639 -21.260 1.00 97.75 353 GLU A O 1
ATOM 2962 N N . LEU A 1 354 ? 15.814 -32.208 -19.700 1.00 97.25 354 LEU A N 1
ATOM 2963 C CA . LEU A 1 354 ? 15.584 -33.226 -18.686 1.00 97.25 354 LEU A CA 1
ATOM 2964 C C . LEU A 1 354 ? 14.351 -34.062 -19.037 1.00 97.25 354 LEU A C 1
ATOM 2966 O O . LEU A 1 354 ? 13.265 -33.525 -19.271 1.00 97.25 354 LEU A O 1
ATOM 2970 N N . GLU A 1 355 ? 14.500 -35.381 -18.958 1.00 95.81 355 GLU A N 1
ATOM 2971 C CA . GLU A 1 355 ? 13.385 -36.322 -18.898 1.00 95.81 355 GLU A CA 1
ATOM 2972 C C . GLU A 1 355 ? 13.315 -36.929 -17.493 1.00 95.81 355 GLU A C 1
ATOM 2974 O O . GLU A 1 355 ? 14.224 -37.635 -17.055 1.00 95.81 355 GLU A O 1
ATOM 2979 N N . ALA A 1 356 ? 12.245 -36.628 -16.760 1.00 89.38 356 ALA A N 1
ATOM 2980 C CA . ALA A 1 356 ? 12.032 -37.121 -15.405 1.00 89.38 356 ALA A CA 1
ATOM 2981 C C . ALA A 1 356 ? 10.545 -37.389 -15.169 1.00 89.38 356 ALA A C 1
ATOM 2983 O O . ALA A 1 356 ? 9.692 -36.619 -15.597 1.00 89.38 356 ALA A O 1
ATOM 2984 N N . TYR A 1 357 ? 10.227 -38.488 -14.482 1.00 87.38 357 TYR A N 1
ATOM 2985 C CA . TYR A 1 357 ? 8.846 -38.862 -14.136 1.00 87.38 357 TYR A CA 1
ATOM 2986 C C . TYR A 1 357 ? 7.891 -38.969 -15.345 1.00 87.38 357 TYR A C 1
ATOM 2988 O O . TYR A 1 357 ? 6.698 -38.707 -15.226 1.00 87.38 357 TYR A O 1
ATOM 2996 N N . GLY A 1 358 ? 8.412 -39.349 -16.518 1.00 87.81 358 GLY A N 1
ATOM 2997 C CA . GLY A 1 358 ? 7.636 -39.410 -17.765 1.00 87.81 358 GLY A CA 1
ATOM 2998 C C . GLY A 1 358 ? 7.304 -38.039 -18.367 1.00 87.81 358 GLY A C 1
ATOM 2999 O O . GLY A 1 358 ? 6.510 -37.958 -19.302 1.00 87.81 358 GLY A O 1
ATOM 3000 N N . ILE A 1 359 ? 7.901 -36.967 -17.841 1.00 90.56 359 ILE A N 1
ATOM 3001 C CA . ILE A 1 359 ? 7.775 -35.594 -18.325 1.00 90.56 359 ILE A CA 1
ATOM 3002 C C . ILE A 1 359 ? 9.100 -35.185 -18.968 1.00 90.56 359 ILE A C 1
ATOM 3004 O O . ILE A 1 359 ? 10.170 -35.364 -18.390 1.00 90.56 359 ILE A O 1
ATOM 3008 N N . CYS A 1 360 ? 9.017 -34.601 -20.161 1.00 92.38 360 CYS A N 1
ATOM 3009 C CA . CYS A 1 360 ? 10.159 -34.020 -20.860 1.00 92.38 360 CYS A CA 1
ATOM 3010 C C . CYS A 1 360 ? 10.082 -32.489 -20.780 1.00 92.38 360 CYS A C 1
ATOM 3012 O O . CYS A 1 360 ? 9.153 -31.883 -21.320 1.00 92.38 360 CYS A O 1
ATOM 3014 N N . PHE A 1 361 ? 11.041 -31.864 -20.095 1.00 95.94 361 PHE A N 1
ATOM 3015 C CA . PHE A 1 361 ? 11.106 -30.419 -19.858 1.00 95.94 361 PHE A CA 1
ATOM 3016 C C . PHE A 1 361 ? 11.783 -29.697 -21.025 1.00 95.94 361 PHE A C 1
ATOM 3018 O O . PHE A 1 361 ? 12.927 -29.252 -20.933 1.00 95.94 361 PHE A O 1
ATOM 3025 N N . LYS A 1 362 ? 11.068 -29.623 -22.146 1.00 96.00 362 LYS A N 1
ATOM 3026 C CA . LYS A 1 362 ? 11.594 -29.142 -23.427 1.00 96.00 362 LYS A CA 1
ATOM 3027 C C . LYS A 1 362 ? 11.836 -27.636 -23.488 1.00 96.00 362 LYS A C 1
ATOM 3029 O O . LYS A 1 362 ? 11.072 -26.852 -22.928 1.00 96.00 362 LYS A O 1
ATOM 3034 N N . ALA A 1 363 ? 12.828 -27.239 -24.281 1.00 96.88 363 ALA A N 1
ATOM 3035 C CA . ALA A 1 363 ? 13.185 -25.855 -24.566 1.00 96.88 363 ALA A CA 1
ATOM 3036 C C . ALA A 1 363 ? 12.019 -25.062 -25.181 1.00 96.88 363 ALA A C 1
ATOM 3038 O O . ALA A 1 363 ? 11.806 -23.914 -24.811 1.00 96.88 363 ALA A O 1
ATOM 3039 N N . GLU A 1 364 ? 11.210 -25.680 -26.054 1.00 95.19 364 GLU A N 1
ATOM 3040 C CA . GLU A 1 364 ? 10.050 -25.050 -26.730 1.00 95.19 364 GLU A CA 1
ATOM 3041 C C . GLU A 1 364 ? 9.001 -24.464 -25.783 1.00 95.19 364 GLU A C 1
ATOM 3043 O O . GLU A 1 364 ? 8.235 -23.578 -26.157 1.00 95.19 364 GLU A O 1
ATOM 3048 N N . ARG A 1 365 ? 8.980 -24.918 -24.530 1.00 94.00 365 ARG A N 1
ATOM 3049 C CA . ARG A 1 365 ? 7.996 -24.475 -23.544 1.00 94.00 365 ARG A CA 1
ATOM 3050 C C . ARG A 1 365 ? 8.234 -23.048 -23.080 1.00 94.00 365 ARG A C 1
ATOM 3052 O O . ARG A 1 365 ? 7.271 -22.369 -22.765 1.00 94.00 365 ARG A O 1
ATOM 3059 N N . VAL A 1 366 ? 9.472 -22.558 -23.120 1.00 94.69 366 VAL A N 1
ATOM 3060 C CA . VAL A 1 366 ? 9.792 -21.223 -22.585 1.00 94.69 366 VAL A CA 1
ATOM 3061 C C . VAL A 1 366 ? 9.283 -20.074 -23.460 1.00 94.69 366 VAL A C 1
ATOM 3063 O O . VAL A 1 366 ? 9.360 -18.921 -23.057 1.00 94.69 366 VAL A O 1
ATOM 3066 N N . ILE A 1 367 ? 8.779 -20.360 -24.662 1.00 93.69 367 ILE A N 1
ATOM 3067 C CA . ILE A 1 367 ? 8.262 -19.353 -25.605 1.00 93.69 367 ILE A CA 1
ATOM 3068 C C . ILE A 1 367 ? 6.750 -19.477 -25.839 1.00 93.69 367 ILE A C 1
ATOM 3070 O O . ILE A 1 367 ? 6.196 -18.795 -26.696 1.00 93.69 367 ILE A O 1
ATOM 3074 N N . ASN A 1 368 ? 6.060 -20.338 -25.082 1.00 85.81 368 ASN A N 1
ATOM 3075 C CA . ASN A 1 368 ? 4.642 -20.644 -25.299 1.00 85.81 368 ASN A CA 1
ATOM 3076 C C . ASN A 1 368 ? 3.669 -19.596 -24.703 1.00 85.81 368 ASN A C 1
ATOM 3078 O O . ASN A 1 368 ? 2.453 -19.732 -24.864 1.00 85.81 368 ASN A O 1
ATOM 3082 N N . GLY A 1 369 ? 4.187 -18.582 -23.998 1.00 82.06 369 GLY A N 1
ATOM 3083 C CA . GLY A 1 369 ? 3.404 -17.527 -23.341 1.00 82.06 369 GLY A CA 1
ATOM 3084 C C . GLY A 1 369 ? 2.585 -17.987 -22.127 1.00 82.06 369 GLY A C 1
ATOM 3085 O O . GLY A 1 369 ? 1.656 -17.290 -21.718 1.00 82.06 369 GLY A O 1
ATOM 3086 N N . LYS A 1 370 ? 2.882 -19.164 -21.567 1.00 80.94 370 LYS A N 1
ATOM 3087 C CA . LYS A 1 370 ? 2.256 -19.739 -20.370 1.00 80.94 370 LYS A CA 1
ATOM 3088 C C . LYS A 1 370 ? 3.342 -20.013 -19.337 1.00 80.94 370 LYS A C 1
ATOM 3090 O O . LYS A 1 370 ? 4.404 -20.498 -19.693 1.00 80.94 370 LYS A O 1
ATOM 3095 N N . TYR A 1 371 ? 3.065 -19.723 -18.067 1.00 80.19 371 TYR A N 1
ATOM 3096 C CA . TYR A 1 371 ? 4.077 -19.794 -17.003 1.00 80.19 371 TYR A CA 1
ATOM 3097 C C . TYR A 1 371 ? 3.590 -20.529 -15.744 1.00 80.19 371 TYR A C 1
ATOM 3099 O O . TYR A 1 371 ? 4.269 -20.514 -14.728 1.00 80.19 371 TYR A O 1
ATOM 3107 N N . ASN A 1 372 ? 2.410 -21.158 -15.773 1.00 73.62 372 ASN A N 1
ATOM 3108 C CA . ASN A 1 372 ? 1.739 -21.639 -14.555 1.00 73.62 372 ASN A CA 1
ATOM 3109 C C . ASN A 1 372 ? 1.831 -23.160 -14.361 1.00 73.62 372 ASN A C 1
ATOM 3111 O O . ASN A 1 372 ? 1.581 -23.661 -13.265 1.00 73.62 372 ASN A O 1
ATOM 3115 N N . GLY A 1 373 ? 2.154 -23.915 -15.410 1.00 78.69 373 GLY A N 1
ATOM 3116 C CA . GLY A 1 373 ? 2.293 -25.364 -15.357 1.00 78.69 373 GLY A CA 1
ATOM 3117 C C . GLY A 1 373 ? 3.724 -25.798 -15.061 1.00 78.69 373 GLY A C 1
ATOM 3118 O O . GLY A 1 373 ? 4.550 -25.858 -15.969 1.00 78.69 373 GLY A O 1
ATOM 3119 N N . PHE A 1 374 ? 4.010 -26.193 -13.817 1.00 81.56 374 PHE A N 1
ATOM 3120 C CA . PHE A 1 374 ? 5.348 -26.651 -13.399 1.00 81.56 374 PHE A CA 1
ATOM 3121 C C . PHE A 1 374 ? 5.896 -27.829 -14.221 1.00 81.56 374 PHE A C 1
ATOM 3123 O O . PHE A 1 374 ? 7.106 -27.960 -14.353 1.00 81.56 374 PHE A O 1
ATOM 3130 N N . ASP A 1 375 ? 5.018 -28.639 -14.814 1.00 84.25 375 ASP A N 1
ATOM 3131 C CA . ASP A 1 375 ? 5.386 -29.811 -15.616 1.00 84.25 375 ASP A CA 1
ATOM 3132 C C . ASP A 1 375 ? 5.197 -29.602 -17.127 1.00 84.25 375 ASP A C 1
ATOM 3134 O O . ASP A 1 375 ? 5.525 -30.486 -17.924 1.00 84.25 375 ASP A O 1
ATOM 3138 N N . THR A 1 376 ? 4.656 -28.455 -17.553 1.00 84.88 376 THR A N 1
ATOM 3139 C CA . THR A 1 376 ? 4.245 -28.210 -18.950 1.00 84.88 376 THR A CA 1
ATOM 3140 C C . THR A 1 376 ? 4.809 -26.933 -19.558 1.00 84.88 376 THR A C 1
ATOM 3142 O O . THR A 1 376 ? 4.872 -26.840 -20.782 1.00 84.88 376 THR A O 1
ATOM 3145 N N . ASP A 1 377 ? 5.259 -25.993 -18.729 1.00 88.94 377 ASP A N 1
ATOM 3146 C CA . ASP A 1 377 ? 5.524 -24.608 -19.129 1.00 88.94 377 ASP A CA 1
ATOM 3147 C C . ASP A 1 377 ? 6.975 -24.184 -18.852 1.00 88.94 377 ASP A C 1
ATOM 3149 O O . ASP A 1 377 ? 7.285 -23.002 -18.798 1.00 88.94 377 ASP A O 1
ATOM 3153 N N . MET A 1 378 ? 7.887 -25.140 -18.655 1.00 94.50 378 MET A N 1
ATOM 3154 C CA . MET A 1 378 ? 9.289 -24.828 -18.389 1.00 94.50 378 MET A CA 1
ATOM 3155 C C . MET A 1 378 ? 10.265 -25.759 -19.099 1.00 94.50 378 MET A C 1
ATOM 3157 O O . MET A 1 378 ? 9.955 -26.918 -19.401 1.00 94.50 378 MET A O 1
ATOM 3161 N N . TRP A 1 379 ? 11.469 -25.232 -19.291 1.00 97.25 379 TRP A N 1
ATOM 3162 C CA . TRP A 1 379 ? 12.658 -25.983 -19.654 1.00 97.25 379 TRP A CA 1
ATOM 3163 C C . TRP A 1 379 ? 13.515 -26.247 -18.419 1.00 97.25 379 TRP A C 1
ATOM 3165 O O . TRP A 1 379 ? 13.691 -25.367 -17.5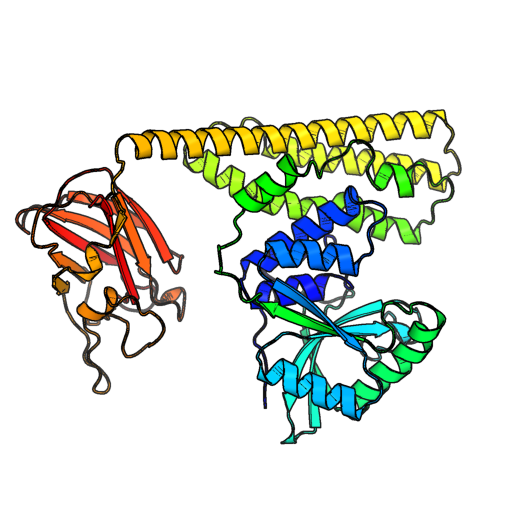68 1.00 97.25 379 TRP A O 1
ATOM 3175 N N . ILE A 1 380 ? 14.070 -27.458 -18.351 1.00 97.75 380 ILE A N 1
ATOM 3176 C CA . ILE A 1 380 ? 15.046 -27.862 -17.342 1.00 97.75 380 ILE A CA 1
ATOM 3177 C C . ILE A 1 380 ? 16.206 -28.559 -18.055 1.00 97.75 380 ILE A C 1
ATOM 3179 O O . ILE A 1 380 ? 15.984 -29.490 -18.831 1.00 97.75 380 ILE A O 1
ATOM 3183 N N . SER A 1 381 ? 17.439 -28.124 -17.790 1.00 98.19 381 SER A N 1
ATOM 3184 C CA . SER A 1 381 ? 18.637 -28.818 -18.276 1.00 98.19 381 SER A CA 1
ATOM 3185 C C . SER A 1 381 ? 18.912 -30.090 -17.472 1.00 98.19 381 SER A C 1
ATOM 3187 O O . SER A 1 381 ? 18.473 -30.233 -16.333 1.00 98.19 381 SER A O 1
ATOM 3189 N N . ASN A 1 382 ? 19.728 -30.992 -18.012 1.00 97.75 382 ASN A N 1
ATOM 3190 C CA . ASN A 1 382 ? 20.283 -32.083 -17.214 1.00 97.75 382 ASN A CA 1
ATOM 3191 C C . ASN A 1 382 ? 21.161 -31.538 -16.074 1.00 97.75 382 ASN A C 1
ATOM 3193 O O . ASN A 1 382 ? 21.751 -30.459 -16.189 1.00 97.75 382 ASN A O 1
ATOM 3197 N N . ASP A 1 383 ? 21.268 -32.308 -14.988 1.00 97.00 383 ASP A N 1
ATOM 3198 C CA . ASP A 1 383 ? 22.153 -32.000 -13.857 1.00 97.00 383 ASP A CA 1
ATOM 3199 C C . ASP A 1 383 ? 23.601 -32.370 -14.205 1.00 97.00 383 ASP A C 1
ATOM 3201 O O . ASP A 1 383 ? 24.146 -33.391 -13.786 1.00 97.00 383 ASP A O 1
ATOM 3205 N N . THR A 1 384 ? 24.209 -31.561 -15.068 1.00 95.75 384 THR A N 1
ATOM 3206 C CA . THR A 1 384 ? 25.606 -31.693 -15.489 1.00 95.75 384 THR A CA 1
ATOM 3207 C C . THR A 1 384 ? 26.346 -30.390 -15.247 1.00 95.75 384 THR A C 1
ATOM 3209 O O . THR A 1 384 ? 25.736 -29.326 -15.194 1.00 95.75 384 THR A O 1
ATOM 3212 N N . ALA A 1 385 ? 27.673 -30.456 -15.131 1.00 94.19 385 ALA A N 1
ATOM 3213 C CA . ALA A 1 385 ? 28.491 -29.261 -14.952 1.00 94.19 385 ALA A CA 1
ATOM 3214 C C . ALA A 1 385 ? 28.216 -28.210 -16.046 1.00 94.19 385 ALA A C 1
ATOM 3216 O O . ALA A 1 385 ? 28.098 -28.550 -17.225 1.00 94.19 385 ALA A O 1
ATOM 3217 N N . SER A 1 386 ? 28.148 -26.940 -15.638 1.00 90.69 386 SER A N 1
ATOM 3218 C CA . SER A 1 386 ? 28.079 -25.777 -16.528 1.00 90.69 386 SER A CA 1
ATOM 3219 C C . SER A 1 386 ? 29.193 -25.795 -17.595 1.00 90.69 386 SER A C 1
ATOM 3221 O O . SER A 1 386 ? 30.286 -26.298 -17.324 1.00 90.69 386 SER A O 1
ATOM 3223 N N . PRO A 1 387 ? 28.991 -25.163 -18.769 1.00 97.12 387 PRO A N 1
ATOM 3224 C CA . PRO A 1 387 ? 27.888 -24.263 -19.105 1.00 97.12 387 PRO A CA 1
ATOM 3225 C C . PRO A 1 387 ? 26.634 -24.975 -19.620 1.00 97.12 387 PRO A C 1
ATOM 3227 O O . PRO A 1 387 ? 26.712 -25.942 -20.376 1.00 97.12 387 PRO A O 1
ATOM 3230 N N . HIS A 1 388 ? 25.476 -24.404 -19.296 1.00 98.44 388 HIS A N 1
ATOM 3231 C CA . HIS A 1 388 ? 24.220 -24.700 -19.987 1.00 98.44 388 HIS A CA 1
ATOM 3232 C C . HIS A 1 388 ? 23.907 -23.601 -20.982 1.00 98.44 388 HIS A C 1
ATOM 3234 O O . HIS A 1 388 ? 24.351 -22.464 -20.823 1.00 98.44 388 HIS A O 1
ATOM 3240 N N . TRP A 1 389 ? 23.135 -23.916 -22.011 1.00 98.31 389 TRP A N 1
ATOM 3241 C CA . TRP A 1 389 ? 22.677 -22.889 -22.931 1.00 98.31 389 TRP A CA 1
ATOM 3242 C C . TRP A 1 389 ? 21.300 -23.206 -23.480 1.00 98.31 389 TRP A C 1
ATOM 3244 O O . TRP A 1 389 ? 20.919 -24.365 -23.610 1.00 98.31 389 TRP A O 1
ATOM 3254 N N . LEU A 1 390 ? 20.579 -22.147 -23.824 1.00 97.94 390 LEU A N 1
ATOM 3255 C CA . LEU A 1 390 ? 19.315 -22.210 -24.534 1.00 97.94 390 LEU A CA 1
ATOM 3256 C C . LEU A 1 390 ? 19.336 -21.133 -25.621 1.00 97.94 390 LEU A C 1
ATOM 3258 O O . LEU A 1 390 ? 19.608 -19.967 -25.337 1.00 97.94 390 LEU A O 1
ATOM 3262 N N . MET A 1 391 ? 19.145 -21.551 -26.871 1.00 98.12 391 MET A N 1
ATOM 3263 C CA . MET A 1 391 ? 19.356 -20.765 -28.083 1.00 98.12 391 MET A CA 1
ATOM 3264 C C . MET A 1 391 ? 18.065 -20.639 -28.889 1.00 98.12 391 MET A C 1
ATOM 3266 O O . MET A 1 391 ? 17.423 -21.640 -29.195 1.00 98.12 391 MET A O 1
ATOM 3270 N N . LEU A 1 392 ? 17.753 -19.411 -29.289 1.00 97.81 392 LEU A N 1
ATOM 3271 C CA . LEU A 1 392 ? 16.680 -19.035 -30.194 1.00 97.81 392 LEU A CA 1
ATOM 3272 C C . LEU A 1 392 ? 17.256 -18.771 -31.593 1.00 97.81 392 LEU A C 1
ATOM 3274 O O . LEU A 1 392 ? 18.179 -17.968 -31.737 1.00 97.81 392 LEU A O 1
ATOM 3278 N N . ASP A 1 393 ? 16.687 -19.402 -32.618 1.00 97.88 393 ASP A N 1
ATOM 3279 C CA . ASP A 1 393 ? 16.832 -19.029 -34.027 1.00 97.88 393 ASP A CA 1
ATOM 3280 C C . ASP A 1 393 ? 15.589 -18.243 -34.459 1.00 97.88 393 ASP A C 1
ATOM 3282 O O . ASP A 1 393 ? 14.485 -18.785 -34.548 1.00 97.88 393 ASP A O 1
ATOM 3286 N N . LEU A 1 394 ? 15.774 -16.952 -34.744 1.00 95.88 394 LEU A N 1
ATOM 3287 C CA . LEU A 1 394 ? 14.703 -16.052 -35.180 1.00 95.88 394 LEU A CA 1
ATOM 3288 C C . LEU A 1 394 ? 14.384 -16.176 -36.682 1.00 95.88 394 LEU A C 1
ATOM 3290 O O . LEU A 1 394 ? 13.665 -15.342 -37.240 1.00 95.88 394 LEU A O 1
ATOM 3294 N N . ASN A 1 395 ? 14.952 -17.178 -37.362 1.00 94.62 395 ASN A N 1
ATOM 3295 C CA . ASN A 1 395 ? 14.885 -17.469 -38.799 1.00 94.62 395 ASN A CA 1
ATOM 3296 C C . ASN A 1 395 ? 15.576 -16.433 -39.707 1.00 94.62 395 ASN A C 1
ATOM 3298 O O . ASN A 1 395 ? 16.017 -16.763 -40.809 1.00 94.62 395 ASN A O 1
ATOM 3302 N N . LYS A 1 396 ? 15.702 -15.181 -39.260 1.00 95.00 396 LYS A N 1
ATOM 3303 C CA . LYS A 1 396 ? 16.435 -14.102 -39.931 1.00 95.00 396 LYS A CA 1
ATOM 3304 C C . LYS A 1 396 ? 17.000 -13.114 -38.920 1.00 95.00 396 LYS A C 1
ATOM 3306 O O . LYS A 1 396 ? 16.578 -13.090 -37.770 1.00 95.00 396 LYS A O 1
ATOM 3311 N N . GLU A 1 397 ? 17.928 -12.275 -39.366 1.00 96.25 397 GLU A N 1
ATOM 3312 C CA . GLU A 1 397 ? 18.509 -11.237 -38.518 1.00 96.25 397 GLU A CA 1
ATOM 3313 C C . GLU A 1 397 ? 17.442 -10.236 -38.061 1.00 96.25 397 GLU A C 1
ATOM 3315 O O . GLU A 1 397 ? 16.737 -9.629 -38.877 1.00 96.25 397 GLU A O 1
ATOM 3320 N N . ARG A 1 398 ? 17.322 -10.060 -36.744 1.00 93.88 398 ARG A N 1
ATOM 3321 C CA . ARG A 1 398 ? 16.398 -9.115 -36.113 1.00 93.88 398 ARG A CA 1
ATOM 3322 C C . ARG A 1 398 ? 17.153 -8.241 -35.126 1.00 93.88 398 ARG A C 1
ATOM 3324 O O . ARG A 1 398 ? 18.092 -8.694 -34.485 1.00 93.88 398 ARG A O 1
ATOM 3331 N N . ALA A 1 399 ? 16.728 -6.986 -35.012 1.00 90.56 399 ALA A N 1
ATOM 3332 C CA . ALA A 1 399 ? 17.137 -6.138 -33.902 1.00 90.56 399 ALA A CA 1
ATOM 3333 C C . ALA A 1 399 ? 16.212 -6.440 -32.721 1.00 90.56 399 ALA A C 1
ATOM 3335 O O . ALA A 1 399 ? 15.014 -6.158 -32.787 1.00 90.56 399 ALA A O 1
ATOM 3336 N N . ILE A 1 400 ? 16.771 -7.021 -31.667 1.00 90.81 400 ILE A N 1
ATOM 3337 C CA . ILE A 1 400 ? 16.114 -7.150 -30.366 1.00 90.81 400 ILE A CA 1
ATOM 3338 C C . ILE A 1 400 ? 16.622 -6.009 -29.497 1.00 90.81 400 ILE A C 1
ATOM 3340 O O . ILE A 1 400 ? 17.799 -5.679 -29.578 1.00 90.81 400 ILE A O 1
ATOM 3344 N N . PHE A 1 401 ? 15.753 -5.398 -28.697 1.00 87.94 401 PHE A N 1
ATOM 3345 C CA . PHE A 1 401 ? 16.152 -4.346 -27.750 1.00 87.94 401 PHE A CA 1
ATOM 3346 C C . PHE A 1 401 ? 15.768 -4.688 -26.306 1.00 87.94 401 PHE A C 1
ATOM 3348 O O . PHE A 1 401 ? 16.266 -4.056 -25.377 1.00 87.94 401 PHE A O 1
ATOM 3355 N N . LYS A 1 402 ? 14.905 -5.692 -26.093 1.00 90.25 402 LYS A N 1
ATOM 3356 C CA . LYS A 1 402 ? 14.460 -6.110 -24.761 1.00 90.25 402 LYS A CA 1
ATOM 3357 C C . LYS A 1 402 ? 14.331 -7.627 -24.666 1.00 90.25 402 LYS A C 1
ATOM 3359 O O . LYS A 1 402 ? 13.618 -8.248 -25.449 1.00 90.25 402 LYS A O 1
ATOM 3364 N N . PHE A 1 403 ? 14.967 -8.191 -23.647 1.00 93.06 403 PHE A N 1
ATOM 3365 C CA . PHE A 1 403 ? 14.805 -9.572 -23.211 1.00 93.06 403 PHE A CA 1
ATOM 3366 C C . PHE A 1 403 ? 14.056 -9.612 -21.882 1.00 93.06 403 PHE A C 1
ATOM 3368 O O . PHE A 1 403 ? 14.364 -8.836 -20.975 1.00 93.06 403 PHE A O 1
ATOM 3375 N N . ILE A 1 404 ? 13.108 -10.533 -21.744 1.00 93.44 404 ILE A N 1
ATOM 3376 C CA . ILE A 1 404 ? 12.529 -10.908 -20.451 1.00 93.44 404 ILE A CA 1
ATOM 3377 C C . ILE A 1 404 ? 12.863 -12.371 -20.210 1.00 93.44 404 ILE A C 1
ATOM 3379 O O . ILE A 1 404 ? 12.639 -13.195 -21.091 1.00 93.44 404 ILE A O 1
ATOM 3383 N N . ILE A 1 405 ? 13.415 -12.680 -19.039 1.00 95.50 405 ILE A N 1
ATOM 3384 C CA . ILE A 1 405 ? 13.676 -14.053 -18.600 1.00 95.50 405 ILE A CA 1
ATOM 3385 C C . ILE A 1 405 ? 12.906 -14.275 -17.305 1.00 95.50 405 ILE A C 1
ATOM 3387 O O . ILE A 1 405 ? 13.073 -13.510 -16.352 1.00 95.50 405 ILE A O 1
ATOM 3391 N N . ILE A 1 406 ? 12.073 -15.311 -17.294 1.00 93.81 406 ILE A N 1
ATOM 3392 C CA . ILE A 1 406 ? 11.273 -15.742 -16.149 1.00 93.81 406 ILE A CA 1
ATOM 3393 C C . ILE A 1 406 ? 11.905 -17.024 -15.610 1.00 93.81 406 ILE A C 1
ATOM 3395 O O . ILE A 1 406 ? 11.968 -18.046 -16.302 1.00 93.81 406 ILE A O 1
ATOM 3399 N N . HIS A 1 407 ? 12.432 -16.943 -14.393 1.00 93.00 407 HIS A N 1
ATOM 3400 C CA . HIS A 1 407 ? 13.101 -18.041 -13.709 1.00 93.00 407 HIS A CA 1
ATOM 3401 C C . HIS A 1 407 ? 12.093 -18.969 -13.020 1.00 93.00 407 HIS A C 1
ATOM 3403 O O . HIS A 1 407 ? 10.888 -18.730 -13.019 1.00 93.00 407 HIS A O 1
ATOM 3409 N N . ASP A 1 408 ? 12.593 -20.051 -12.425 1.00 90.88 408 ASP A N 1
ATOM 3410 C CA . ASP A 1 408 ? 11.782 -20.926 -11.584 1.00 90.88 408 ASP A CA 1
ATOM 3411 C C . ASP A 1 408 ? 11.388 -20.253 -10.269 1.00 90.88 408 ASP A C 1
ATOM 3413 O O . ASP A 1 408 ? 12.150 -20.230 -9.305 1.00 90.88 408 ASP A O 1
ATOM 3417 N N . PHE A 1 409 ? 10.168 -19.728 -10.241 1.00 84.31 409 PHE A N 1
ATOM 3418 C CA . PHE A 1 409 ? 9.600 -18.959 -9.139 1.00 84.31 409 PHE A CA 1
ATOM 3419 C C . PHE A 1 409 ? 9.175 -19.791 -7.921 1.00 84.31 409 PHE A C 1
ATOM 3421 O O . PHE A 1 409 ? 8.666 -19.242 -6.945 1.00 84.31 409 PHE A O 1
ATOM 3428 N N . ARG A 1 410 ? 9.404 -21.113 -7.916 1.00 86.44 410 ARG A N 1
ATOM 3429 C CA . ARG A 1 410 ? 9.119 -21.954 -6.738 1.00 86.44 410 ARG A CA 1
ATOM 3430 C C . ARG A 1 410 ? 10.025 -21.632 -5.554 1.00 86.44 410 ARG A C 1
ATOM 3432 O O . ARG A 1 410 ? 9.629 -21.839 -4.409 1.00 86.44 410 ARG A O 1
ATOM 3439 N N . SER A 1 411 ? 11.253 -21.190 -5.819 1.00 90.38 411 SER A N 1
ATOM 3440 C CA . SER A 1 411 ? 12.212 -20.811 -4.784 1.00 90.38 411 SER A CA 1
ATOM 3441 C C . SER A 1 411 ? 13.320 -19.917 -5.352 1.00 90.38 411 SER A C 1
ATOM 3443 O O . SER A 1 411 ? 13.864 -20.241 -6.409 1.00 90.38 411 SER A O 1
ATOM 3445 N N . PRO A 1 412 ? 13.771 -18.882 -4.615 1.00 89.12 412 PRO A N 1
ATOM 3446 C CA . PRO A 1 412 ? 14.936 -18.074 -4.986 1.00 89.12 412 PRO A CA 1
ATOM 3447 C C . PRO A 1 412 ? 16.249 -18.839 -5.159 1.00 89.12 412 PRO A C 1
ATOM 3449 O O . PRO A 1 412 ? 17.222 -18.298 -5.686 1.00 89.12 412 PRO A O 1
ATOM 3452 N N . ASP A 1 413 ? 16.314 -20.078 -4.684 1.00 95.88 413 ASP A N 1
ATOM 3453 C CA . ASP A 1 413 ? 17.485 -20.937 -4.843 1.00 95.88 413 ASP A CA 1
ATOM 3454 C C . ASP A 1 413 ? 17.533 -21.642 -6.207 1.00 95.88 413 ASP A C 1
ATOM 3456 O O . ASP A 1 413 ? 18.585 -22.160 -6.588 1.00 95.88 413 ASP A O 1
ATOM 3460 N N . LEU A 1 414 ? 16.423 -21.614 -6.953 1.00 94.88 414 LEU A N 1
ATOM 3461 C CA . LEU A 1 414 ? 16.266 -22.202 -8.287 1.00 94.88 414 LEU A CA 1
ATOM 3462 C C . LEU A 1 414 ? 16.468 -21.187 -9.423 1.00 94.88 414 LEU A C 1
ATOM 3464 O O . LEU A 1 414 ? 16.407 -21.557 -10.595 1.00 94.88 414 LEU A O 1
ATOM 3468 N N . TYR A 1 415 ? 16.708 -19.914 -9.097 1.00 97.25 415 TYR A N 1
ATOM 3469 C CA . TYR A 1 415 ? 16.961 -18.876 -10.092 1.00 97.25 415 TYR A CA 1
ATOM 3470 C C . TYR A 1 415 ? 18.308 -19.093 -10.781 1.00 97.25 415 TYR A C 1
ATOM 3472 O O . TYR A 1 415 ? 19.281 -19.498 -10.142 1.00 97.25 415 TYR A O 1
ATOM 3480 N N . LEU A 1 416 ? 18.390 -18.730 -12.066 1.00 97.31 416 LEU A N 1
ATOM 3481 C CA . LEU A 1 416 ? 19.689 -18.613 -12.728 1.00 97.31 416 LEU A CA 1
ATOM 3482 C C . LEU A 1 416 ? 20.511 -17.550 -12.011 1.00 97.31 416 LEU A C 1
ATOM 3484 O O . LEU A 1 416 ? 19.998 -16.457 -11.779 1.00 97.31 416 LEU A O 1
ATOM 3488 N N . ILE A 1 417 ? 21.769 -17.856 -11.688 1.00 97.62 417 ILE A N 1
ATOM 3489 C CA . ILE A 1 417 ? 22.623 -16.981 -10.876 1.00 97.62 417 ILE A CA 1
ATOM 3490 C C . ILE A 1 417 ? 23.567 -16.167 -11.758 1.00 97.62 417 ILE A C 1
ATOM 3492 O O . ILE A 1 417 ? 23.540 -14.938 -11.695 1.00 97.62 417 ILE A O 1
ATOM 3496 N N . ASP A 1 418 ? 24.360 -16.846 -12.595 1.00 98.19 418 ASP A N 1
ATOM 3497 C CA . ASP A 1 418 ? 25.354 -16.211 -13.467 1.00 98.19 418 ASP A CA 1
ATOM 3498 C C . ASP A 1 418 ? 25.160 -16.659 -14.917 1.00 98.19 418 ASP A C 1
ATOM 3500 O O . ASP A 1 418 ? 25.335 -17.840 -15.247 1.00 98.19 418 ASP A O 1
ATOM 3504 N N . TYR A 1 419 ? 24.843 -15.722 -15.805 1.00 98.25 419 TYR A N 1
ATOM 3505 C CA . TYR A 1 419 ? 24.605 -16.010 -17.216 1.00 98.25 419 TYR A CA 1
ATOM 3506 C C . TYR A 1 419 ? 24.820 -14.780 -18.101 1.00 98.25 419 TYR A C 1
ATOM 3508 O O . TYR A 1 419 ? 24.806 -13.644 -17.630 1.00 98.25 419 TYR A O 1
ATOM 3516 N N . CYS A 1 420 ? 24.999 -15.017 -19.397 1.00 97.75 420 CYS A N 1
ATOM 3517 C CA . CYS A 1 420 ? 25.090 -13.977 -20.413 1.00 97.75 420 CYS A CA 1
ATOM 3518 C C . CYS A 1 420 ? 23.973 -14.132 -21.443 1.00 97.75 420 CYS A C 1
ATOM 3520 O O . CYS A 1 420 ? 23.616 -15.252 -21.809 1.00 97.75 420 CYS A O 1
ATOM 3522 N N . ILE A 1 421 ? 23.478 -13.015 -21.968 1.00 97.56 421 ILE A N 1
ATOM 3523 C CA . ILE A 1 421 ? 22.710 -13.007 -23.216 1.00 97.56 421 ILE A CA 1
ATOM 3524 C C . ILE A 1 421 ? 23.700 -12.723 -24.338 1.00 97.56 421 ILE A C 1
ATOM 3526 O O . ILE A 1 421 ? 24.447 -11.744 -24.275 1.00 97.56 421 ILE A O 1
ATOM 3530 N N . GLN A 1 422 ? 23.731 -13.591 -25.345 1.00 97.94 422 GLN A N 1
ATOM 3531 C CA . GLN A 1 422 ? 24.674 -13.508 -26.454 1.00 97.94 422 GLN A CA 1
ATOM 3532 C C . GLN A 1 422 ? 23.958 -13.494 -27.802 1.00 97.94 422 GLN A C 1
ATOM 3534 O O . GLN A 1 422 ? 22.929 -14.151 -27.959 1.00 97.94 422 GLN A O 1
ATOM 3539 N N . GLY A 1 423 ? 24.528 -12.779 -28.772 1.00 97.44 423 GLY A N 1
ATOM 3540 C CA . GLY A 1 423 ? 24.068 -12.737 -30.161 1.00 97.44 423 GLY A CA 1
ATOM 3541 C C . GLY A 1 423 ? 25.086 -13.348 -31.127 1.00 97.44 423 GLY A C 1
ATOM 3542 O O . GLY A 1 423 ? 26.294 -13.238 -30.906 1.00 97.44 423 GLY A O 1
ATOM 3543 N N . SER A 1 424 ? 24.607 -13.997 -32.191 1.00 98.06 424 SER A N 1
ATOM 3544 C CA . SER A 1 424 ? 25.429 -14.537 -33.280 1.00 98.06 424 SER A CA 1
ATOM 3545 C C . SER A 1 424 ? 24.675 -14.566 -34.616 1.00 98.06 424 SER A C 1
ATOM 3547 O O . SER A 1 424 ? 23.453 -14.700 -34.658 1.00 98.06 424 SER A O 1
ATOM 3549 N N . ASN A 1 425 ? 25.413 -14.486 -35.727 1.00 97.88 425 ASN A N 1
ATOM 3550 C CA . ASN A 1 425 ? 24.884 -14.691 -37.085 1.00 97.88 425 ASN A CA 1
ATOM 3551 C C . ASN A 1 425 ? 25.354 -16.003 -37.730 1.00 97.88 425 ASN A C 1
ATOM 3553 O O . ASN A 1 425 ? 24.870 -16.368 -38.799 1.00 97.88 425 ASN A O 1
ATOM 3557 N N . ASN A 1 426 ? 26.257 -16.740 -37.080 1.00 96.38 426 ASN A N 1
ATOM 3558 C CA . ASN A 1 426 ? 26.832 -17.979 -37.610 1.00 96.38 426 ASN A CA 1
ATOM 3559 C C . ASN A 1 426 ? 26.893 -19.130 -36.587 1.00 96.38 426 ASN A C 1
ATOM 3561 O O . ASN A 1 426 ? 27.408 -20.192 -36.918 1.00 96.38 426 ASN A O 1
ATOM 3565 N N . MET A 1 427 ? 26.379 -18.929 -35.366 1.00 95.94 427 MET A N 1
ATOM 3566 C CA . MET A 1 427 ? 26.414 -19.869 -34.231 1.00 95.94 427 MET A CA 1
ATOM 3567 C C . MET A 1 427 ? 27.820 -20.224 -33.712 1.00 95.94 427 MET A C 1
ATOM 3569 O O . MET A 1 427 ? 27.942 -21.025 -32.782 1.00 95.94 427 MET A O 1
ATOM 3573 N N . ILE A 1 428 ? 28.873 -19.617 -34.259 1.00 94.25 428 ILE A N 1
ATOM 3574 C CA . ILE A 1 428 ? 30.273 -19.858 -33.887 1.00 94.25 428 ILE A CA 1
ATOM 3575 C C . ILE A 1 428 ? 30.804 -18.654 -33.111 1.00 94.25 428 ILE A C 1
ATOM 3577 O O . ILE A 1 428 ? 31.275 -18.800 -31.984 1.00 94.25 428 ILE A O 1
ATOM 3581 N N . ASP A 1 429 ? 30.657 -17.463 -33.685 1.00 96.19 429 ASP A N 1
ATOM 3582 C CA . ASP A 1 429 ? 31.113 -16.211 -33.099 1.00 96.19 429 ASP A CA 1
ATOM 3583 C C . ASP A 1 429 ? 29.977 -15.598 -32.284 1.00 96.19 429 ASP A C 1
ATOM 3585 O O . ASP A 1 429 ? 28.946 -15.193 -32.831 1.00 96.19 429 ASP A O 1
ATOM 3589 N N . TRP A 1 430 ? 30.156 -15.559 -30.964 1.00 97.81 430 TRP A N 1
ATOM 3590 C CA . TRP A 1 430 ? 29.164 -15.056 -30.017 1.00 97.81 430 TRP A CA 1
ATOM 3591 C C . TRP A 1 430 ? 29.645 -13.763 -29.373 1.00 97.81 430 TRP A C 1
ATOM 3593 O O . TRP A 1 430 ? 30.745 -13.704 -28.823 1.00 97.81 430 TRP A O 1
ATOM 3603 N N . VAL A 1 431 ? 28.790 -12.744 -29.395 1.00 97.19 431 VAL A N 1
ATOM 3604 C CA . VAL A 1 431 ? 29.029 -11.460 -28.729 1.00 97.19 431 VAL A CA 1
ATOM 3605 C C . VAL A 1 431 ? 28.217 -11.414 -27.440 1.00 97.19 431 VAL A C 1
ATOM 3607 O O . VAL A 1 431 ? 27.015 -11.668 -27.469 1.00 97.19 431 VAL A O 1
ATOM 3610 N N . ASN A 1 432 ? 28.861 -11.091 -26.314 1.00 96.38 432 ASN A N 1
ATOM 3611 C CA . ASN A 1 432 ? 28.168 -10.816 -25.053 1.00 96.38 432 ASN A CA 1
ATOM 3612 C C . ASN A 1 432 ? 27.409 -9.496 -25.169 1.00 96.38 432 ASN A C 1
ATOM 3614 O O . ASN A 1 432 ? 28.029 -8.446 -25.305 1.00 96.38 432 ASN A O 1
ATOM 3618 N N . LEU A 1 433 ? 26.082 -9.561 -25.092 1.00 93.81 433 LEU A N 1
ATOM 3619 C CA . LEU A 1 433 ? 25.216 -8.384 -25.100 1.00 93.81 433 LEU A CA 1
ATOM 3620 C C . LEU A 1 433 ? 24.936 -7.915 -23.675 1.00 93.81 433 LEU A C 1
ATOM 3622 O O . LEU A 1 433 ? 24.930 -6.720 -23.405 1.00 93.81 433 LEU A O 1
ATOM 3626 N N . ILE A 1 434 ? 24.711 -8.866 -22.764 1.00 94.25 434 ILE A N 1
ATOM 3627 C CA . ILE A 1 434 ? 24.458 -8.618 -21.341 1.00 94.25 434 ILE A CA 1
ATOM 3628 C C . ILE A 1 434 ? 25.166 -9.687 -20.523 1.00 94.25 434 ILE A C 1
ATOM 3630 O O . ILE A 1 434 ? 25.151 -10.863 -20.894 1.00 94.25 434 ILE A O 1
ATOM 3634 N N . GLU A 1 435 ? 25.732 -9.280 -19.391 1.00 96.00 435 GLU A N 1
ATOM 3635 C CA . GLU A 1 435 ? 26.287 -10.168 -18.375 1.00 96.00 435 GLU A CA 1
ATOM 3636 C C . GLU A 1 435 ? 25.555 -9.959 -17.048 1.00 96.00 435 GLU A C 1
ATOM 3638 O O . GLU A 1 435 ? 25.409 -8.835 -16.568 1.00 96.00 435 GLU A O 1
ATOM 3643 N N . ILE A 1 436 ? 25.085 -11.056 -16.457 1.00 96.12 436 ILE A N 1
ATOM 3644 C CA . ILE A 1 436 ? 24.362 -11.076 -15.187 1.00 96.12 436 ILE A CA 1
ATOM 3645 C C . ILE A 1 436 ? 25.145 -11.946 -14.209 1.00 96.12 436 ILE A C 1
ATOM 3647 O O . ILE A 1 436 ? 25.550 -13.065 -14.538 1.00 96.12 436 ILE A O 1
ATOM 3651 N N . LYS A 1 437 ? 25.364 -11.413 -13.004 1.00 96.69 437 LYS A N 1
ATOM 3652 C CA . LYS A 1 437 ? 26.071 -12.075 -11.905 1.00 96.69 437 LYS A CA 1
ATOM 3653 C C . LYS A 1 437 ? 25.269 -11.980 -10.619 1.00 96.69 437 LYS A C 1
ATOM 3655 O O . LYS A 1 437 ? 24.737 -10.917 -10.304 1.00 96.69 437 LYS A O 1
ATOM 3660 N N . GLY A 1 438 ? 25.234 -13.067 -9.855 1.00 95.19 438 GLY A N 1
ATOM 3661 C CA . GLY A 1 438 ? 24.632 -13.098 -8.525 1.00 95.19 438 GLY A CA 1
ATOM 3662 C C . GLY A 1 438 ? 23.136 -12.783 -8.517 1.00 95.19 438 GLY A C 1
ATOM 3663 O O . GLY A 1 438 ? 22.658 -12.170 -7.564 1.00 95.19 438 GLY A O 1
ATOM 3664 N N . ASN A 1 439 ? 22.403 -13.156 -9.569 1.00 93.81 439 ASN A N 1
ATOM 3665 C CA . ASN A 1 439 ? 20.980 -12.852 -9.653 1.00 93.81 439 ASN A CA 1
ATOM 3666 C C . ASN A 1 439 ? 20.189 -13.453 -8.474 1.00 93.81 439 ASN A C 1
ATOM 3668 O O . ASN A 1 439 ? 20.399 -14.594 -8.061 1.00 93.81 439 ASN A O 1
ATOM 3672 N N . ASN A 1 440 ? 19.255 -12.657 -7.955 1.00 92.62 440 ASN A N 1
ATOM 3673 C CA . ASN A 1 440 ? 18.342 -13.003 -6.871 1.00 92.62 440 ASN A CA 1
ATOM 3674 C C . ASN A 1 440 ? 16.878 -12.637 -7.184 1.00 92.62 440 ASN A C 1
ATOM 3676 O O . ASN A 1 440 ? 16.048 -12.624 -6.276 1.00 92.62 440 ASN A O 1
ATOM 3680 N N . LYS A 1 441 ? 16.565 -12.324 -8.447 1.00 88.31 441 LYS A N 1
ATOM 3681 C CA . LYS A 1 441 ? 15.228 -11.944 -8.909 1.00 88.31 441 LYS A CA 1
ATOM 3682 C C . LYS A 1 441 ? 14.580 -13.077 -9.691 1.00 88.31 441 LYS A C 1
ATOM 3684 O O . LYS A 1 441 ? 15.246 -13.760 -10.463 1.00 88.31 441 LYS A O 1
ATOM 3689 N N . GLU A 1 442 ? 13.270 -13.204 -9.512 1.00 87.50 442 GLU A N 1
ATOM 3690 C CA . GLU A 1 442 ? 12.406 -14.168 -10.201 1.00 87.50 442 GLU A CA 1
ATOM 3691 C C . GLU A 1 442 ? 12.274 -13.881 -11.701 1.00 87.50 442 GLU A C 1
ATOM 3693 O O . GLU A 1 442 ? 12.273 -14.790 -12.526 1.00 87.50 442 GLU A O 1
ATOM 3698 N N . GLN A 1 443 ? 12.213 -12.602 -12.062 1.00 90.38 443 GLN A N 1
ATOM 3699 C CA . GLN A 1 443 ? 12.144 -12.137 -13.438 1.00 90.38 443 GLN A CA 1
ATOM 3700 C C . GLN A 1 443 ? 13.145 -11.003 -13.634 1.00 90.38 443 GLN A C 1
ATOM 3702 O O . GLN A 1 443 ? 13.240 -10.087 -12.810 1.00 90.38 443 GLN A O 1
ATOM 3707 N N . ILE A 1 444 ? 13.866 -11.033 -14.755 1.00 86.94 444 ILE A N 1
ATOM 3708 C CA . ILE A 1 444 ? 14.747 -9.936 -15.159 1.00 86.94 444 ILE A CA 1
ATOM 3709 C C . ILE A 1 444 ? 14.330 -9.434 -16.535 1.00 86.94 4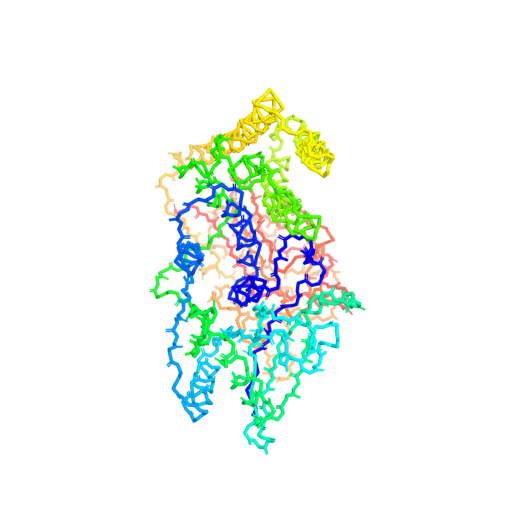44 ILE A C 1
ATOM 3711 O O . ILE A 1 444 ? 14.195 -10.202 -17.486 1.00 86.94 444 ILE A O 1
ATOM 3715 N N . THR A 1 445 ? 14.152 -8.117 -16.628 1.00 87.50 445 THR A N 1
ATOM 3716 C CA . THR A 1 445 ? 14.063 -7.399 -17.901 1.00 87.50 445 THR A CA 1
ATOM 3717 C C . THR A 1 445 ? 15.415 -6.778 -18.214 1.00 87.50 445 THR A C 1
ATOM 3719 O O . THR A 1 445 ? 16.013 -6.117 -17.369 1.00 87.50 445 THR A O 1
ATOM 3722 N N . ASN A 1 446 ? 15.876 -7.010 -19.432 1.00 84.00 446 ASN A N 1
ATOM 3723 C CA . ASN A 1 446 ? 17.231 -6.772 -19.887 1.00 84.00 446 ASN A CA 1
ATOM 3724 C C . ASN A 1 446 ? 17.177 -5.977 -21.195 1.00 84.00 446 ASN A C 1
ATOM 3726 O O . ASN A 1 446 ? 16.596 -6.455 -22.169 1.00 84.00 446 ASN A O 1
ATOM 3730 N N . TYR A 1 447 ? 17.763 -4.781 -21.224 1.00 85.19 447 TYR A N 1
ATOM 3731 C CA . TYR A 1 447 ? 17.804 -3.940 -22.423 1.00 85.19 447 TYR A CA 1
ATOM 3732 C C . TYR A 1 447 ? 19.148 -4.093 -23.133 1.00 85.19 447 TYR A C 1
ATOM 3734 O O . TYR A 1 447 ? 20.193 -4.013 -22.491 1.00 85.19 447 TYR A O 1
ATOM 3742 N N . VAL A 1 448 ? 19.117 -4.327 -24.445 1.00 81.94 448 VAL A N 1
ATOM 3743 C CA . VAL A 1 448 ? 20.315 -4.477 -25.288 1.00 81.94 448 VAL A CA 1
ATOM 3744 C C . VAL A 1 448 ? 20.400 -3.339 -26.302 1.00 81.94 448 VAL A C 1
ATOM 3746 O O . VAL A 1 448 ? 19.378 -2.820 -26.755 1.00 81.94 448 VAL A O 1
ATOM 3749 N N . GLU A 1 449 ? 21.620 -2.972 -26.696 1.00 78.06 449 GLU A N 1
ATOM 3750 C CA . GLU A 1 449 ? 21.833 -2.077 -27.837 1.00 78.06 449 GLU A CA 1
ATOM 3751 C C . GLU A 1 449 ? 21.222 -2.673 -29.119 1.00 78.06 449 GLU A C 1
ATOM 3753 O O . GLU A 1 449 ? 21.166 -3.896 -29.263 1.00 78.06 449 GLU A O 1
ATOM 3758 N N . LYS A 1 450 ? 20.787 -1.821 -30.067 1.00 69.69 450 LYS A N 1
ATOM 3759 C CA . LYS A 1 450 ? 20.094 -2.199 -31.324 1.00 69.69 450 LYS A CA 1
ATOM 3760 C C . LYS A 1 450 ? 21.009 -2.938 -32.331 1.00 69.69 450 LYS A C 1
ATOM 3762 O O . LYS A 1 450 ? 21.131 -2.540 -33.490 1.00 69.69 450 LYS A O 1
ATOM 3767 N N . GLN A 1 451 ? 21.652 -4.021 -31.912 1.00 82.75 451 GLN A N 1
ATOM 3768 C CA . GLN A 1 451 ? 22.469 -4.897 -32.745 1.00 82.75 451 GLN A CA 1
ATOM 3769 C C . GLN A 1 451 ? 21.603 -6.025 -33.327 1.00 82.75 451 GLN A C 1
ATOM 3771 O O . GLN A 1 451 ? 20.695 -6.540 -32.669 1.00 82.75 451 GLN A O 1
ATOM 3776 N N . LYS A 1 452 ? 21.855 -6.386 -34.591 1.00 93.06 452 LYS A N 1
ATOM 3777 C CA . LYS A 1 452 ? 21.048 -7.368 -35.327 1.00 93.06 452 LYS A CA 1
ATOM 3778 C C . LYS A 1 452 ? 21.706 -8.737 -35.307 1.00 93.06 452 LYS A C 1
ATOM 3780 O O . LYS A 1 452 ? 22.808 -8.890 -35.835 1.00 93.06 452 LYS A O 1
ATOM 3785 N N . TYR A 1 453 ? 20.989 -9.723 -34.776 1.00 96.88 453 TYR A N 1
ATOM 3786 C CA . TYR A 1 453 ? 21.409 -11.117 -34.823 1.00 96.88 453 TYR A CA 1
ATOM 3787 C C . TYR A 1 453 ? 20.276 -12.031 -35.280 1.00 96.88 453 TYR A C 1
ATOM 3789 O O . TYR A 1 453 ? 19.096 -11.729 -35.089 1.00 96.88 453 TYR A O 1
ATOM 3797 N N . ARG A 1 454 ? 20.627 -13.151 -35.915 1.00 97.62 454 ARG A N 1
ATOM 3798 C CA . ARG A 1 454 ? 19.686 -14.246 -36.190 1.00 97.62 454 ARG A CA 1
ATOM 3799 C C . ARG A 1 454 ? 19.550 -15.178 -34.990 1.00 97.62 454 ARG A C 1
ATOM 3801 O O . ARG A 1 454 ? 18.440 -15.601 -34.677 1.00 97.62 454 ARG A O 1
ATOM 3808 N N . TYR A 1 455 ? 20.669 -15.489 -34.342 1.00 98.44 455 TYR A N 1
ATOM 3809 C CA . TYR A 1 455 ? 20.718 -16.399 -33.208 1.00 98.44 455 TYR A CA 1
ATOM 3810 C C . TYR A 1 455 ? 20.964 -15.618 -31.927 1.00 98.44 455 TYR A C 1
ATOM 3812 O O . TYR A 1 455 ? 21.894 -14.814 -31.845 1.00 98.44 455 TYR A O 1
ATOM 3820 N N . TYR A 1 456 ? 20.166 -15.909 -30.910 1.00 97.81 456 TYR A N 1
ATOM 3821 C CA . TYR A 1 456 ? 20.384 -15.422 -29.556 1.00 97.81 456 TYR A CA 1
ATOM 3822 C C . TYR A 1 456 ? 20.477 -16.609 -28.615 1.00 97.81 456 TYR A C 1
ATOM 3824 O O . TYR A 1 456 ? 19.760 -17.587 -28.796 1.00 97.81 456 TYR A O 1
ATOM 3832 N N . ARG A 1 457 ? 21.335 -16.550 -27.597 1.00 97.75 457 ARG A N 1
ATOM 3833 C CA . ARG A 1 457 ? 21.347 -17.578 -26.553 1.00 97.75 457 ARG A CA 1
ATOM 3834 C C . ARG A 1 457 ? 21.511 -16.996 -25.166 1.00 97.75 457 ARG A C 1
ATOM 3836 O O . ARG A 1 457 ? 22.217 -16.007 -24.975 1.00 97.75 457 ARG A O 1
ATOM 3843 N N . ILE A 1 458 ? 20.910 -17.676 -24.202 1.00 98.12 458 ILE A N 1
ATOM 3844 C CA . ILE A 1 458 ? 21.228 -17.528 -22.788 1.00 98.12 458 ILE A CA 1
ATOM 3845 C C . ILE A 1 458 ? 22.348 -18.525 -22.498 1.00 98.12 458 ILE A C 1
ATOM 3847 O O . ILE A 1 458 ? 22.143 -19.732 -22.596 1.00 98.12 458 ILE A O 1
ATOM 3851 N N . TYR A 1 459 ? 23.539 -18.023 -22.190 1.00 98.44 459 TYR A N 1
ATOM 3852 C CA . TYR A 1 459 ? 24.720 -18.817 -21.865 1.00 98.44 459 TYR A CA 1
ATOM 3853 C C . TYR A 1 459 ? 24.939 -18.815 -20.352 1.00 98.44 459 TYR A C 1
ATOM 3855 O O . TYR A 1 459 ? 25.310 -17.801 -19.766 1.00 98.44 459 TYR A O 1
ATOM 3863 N N . ILE A 1 460 ? 24.666 -19.943 -19.709 1.00 98.56 460 ILE A N 1
ATOM 3864 C CA . ILE A 1 460 ? 24.493 -20.064 -18.264 1.00 98.56 460 ILE A CA 1
ATOM 3865 C C . ILE A 1 460 ? 25.747 -20.685 -17.662 1.00 98.56 460 ILE A C 1
ATOM 3867 O O . ILE A 1 460 ? 26.082 -21.837 -17.926 1.00 98.56 460 ILE A O 1
ATOM 3871 N N . THR A 1 461 ? 26.430 -19.914 -16.823 1.00 97.88 461 THR A N 1
ATOM 3872 C CA . THR A 1 461 ? 27.671 -20.330 -16.150 1.00 97.88 461 THR A CA 1
ATOM 3873 C C . THR A 1 461 ? 27.428 -20.813 -14.724 1.00 97.88 461 THR A C 1
ATOM 3875 O O . THR A 1 461 ? 28.147 -21.690 -14.246 1.00 97.88 461 THR A O 1
ATOM 3878 N N . LYS A 1 462 ? 26.369 -20.321 -14.071 1.00 97.94 462 LYS A N 1
ATOM 3879 C CA . LYS A 1 462 ? 25.911 -20.794 -12.763 1.00 97.94 462 LYS A CA 1
ATOM 3880 C C . LYS A 1 462 ? 24.379 -20.899 -12.744 1.00 97.94 462 LYS A C 1
ATOM 3882 O O . LYS A 1 462 ? 23.710 -19.863 -12.700 1.00 97.94 462 LYS A O 1
ATOM 3887 N N . PRO A 1 463 ? 23.824 -22.120 -12.820 1.00 97.25 463 PRO A N 1
ATOM 3888 C CA . PRO A 1 463 ? 22.410 -22.320 -13.111 1.00 97.25 463 PRO A CA 1
ATOM 3889 C C . PRO A 1 463 ? 21.484 -22.220 -11.895 1.00 97.25 463 PRO A C 1
ATOM 3891 O O . PRO A 1 463 ? 20.358 -21.775 -12.060 1.00 97.25 463 PRO A O 1
ATOM 3894 N N . SER A 1 464 ? 21.928 -22.594 -10.695 1.00 96.75 464 SER A N 1
ATOM 3895 C CA . SER A 1 464 ? 21.145 -22.442 -9.464 1.00 96.75 464 SER A CA 1
ATOM 3896 C C . SER A 1 464 ? 22.071 -22.357 -8.242 1.00 96.75 464 SER A C 1
ATOM 3898 O O . SER A 1 464 ? 23.302 -22.378 -8.379 1.00 96.75 464 SER A O 1
ATOM 3900 N N . LYS A 1 465 ? 21.509 -22.212 -7.034 1.00 96.12 465 LYS A N 1
ATOM 3901 C CA . LYS A 1 465 ? 22.291 -22.296 -5.785 1.00 96.12 465 LYS A CA 1
ATOM 3902 C C . LYS A 1 465 ? 22.443 -23.719 -5.257 1.00 96.12 465 LYS A C 1
ATOM 3904 O O . LYS A 1 465 ? 23.322 -23.943 -4.428 1.00 96.12 465 LYS A O 1
ATOM 3909 N N . ILE A 1 466 ? 21.576 -24.637 -5.679 1.00 96.06 466 ILE A N 1
ATOM 3910 C CA . ILE A 1 466 ? 21.408 -25.944 -5.028 1.00 96.06 466 ILE A CA 1
ATOM 3911 C C . ILE A 1 466 ? 21.851 -27.125 -5.894 1.00 96.06 466 ILE A C 1
ATOM 3913 O O . ILE A 1 466 ? 22.099 -28.198 -5.354 1.00 96.06 466 ILE A O 1
ATOM 3917 N N . ASP A 1 467 ? 21.982 -26.939 -7.206 1.00 96.44 467 ASP A N 1
ATOM 3918 C CA . ASP A 1 467 ? 22.368 -27.978 -8.164 1.00 96.44 467 ASP A CA 1
ATOM 3919 C C . ASP A 1 467 ? 22.944 -27.376 -9.456 1.00 96.44 467 ASP A C 1
ATOM 3921 O O . ASP A 1 467 ? 23.099 -26.157 -9.581 1.00 96.44 467 ASP A O 1
ATOM 3925 N N . ASN A 1 468 ? 23.278 -28.228 -10.432 1.00 97.56 468 ASN A N 1
ATOM 3926 C CA . ASN A 1 468 ? 23.756 -27.779 -11.734 1.00 97.56 468 ASN A CA 1
ATOM 3927 C C . ASN A 1 468 ? 22.644 -27.756 -12.790 1.00 97.56 468 ASN A C 1
ATOM 3929 O O . ASN A 1 468 ? 22.948 -27.849 -13.973 1.00 97.56 468 ASN A O 1
ATOM 3933 N N . MET A 1 469 ? 21.369 -27.622 -12.414 1.00 98.06 469 MET A N 1
ATOM 3934 C CA . MET A 1 469 ? 20.260 -27.590 -13.374 1.00 98.06 469 MET A CA 1
ATOM 3935 C C . MET A 1 469 ? 19.796 -26.162 -13.651 1.00 98.06 469 MET A C 1
ATOM 3937 O O . MET A 1 469 ? 19.412 -25.425 -12.741 1.00 98.06 469 MET A O 1
ATOM 3941 N N . ALA A 1 470 ? 19.787 -25.771 -14.924 1.00 98.00 470 ALA A N 1
ATOM 3942 C CA . ALA A 1 470 ? 19.192 -24.523 -15.379 1.00 98.00 470 ALA A CA 1
ATOM 3943 C C . ALA A 1 470 ? 17.679 -24.691 -15.529 1.00 98.00 470 ALA A C 1
ATOM 3945 O O . ALA A 1 470 ? 17.222 -25.694 -16.076 1.00 98.00 470 ALA A O 1
ATOM 3946 N N . ARG A 1 471 ? 16.911 -23.706 -15.050 1.00 96.81 471 ARG A N 1
ATOM 3947 C CA . ARG A 1 471 ? 15.443 -23.730 -15.066 1.00 96.81 471 ARG A CA 1
ATOM 3948 C C . ARG A 1 471 ? 14.894 -22.396 -15.543 1.00 96.81 471 ARG A C 1
ATOM 3950 O O . ARG A 1 471 ? 15.227 -21.351 -14.981 1.00 96.81 471 ARG A O 1
ATOM 3957 N N . ILE A 1 472 ? 14.075 -22.433 -16.589 1.00 96.94 472 ILE A N 1
ATOM 3958 C CA . ILE A 1 472 ? 13.479 -21.240 -17.200 1.00 96.94 472 ILE A CA 1
ATOM 3959 C C . ILE A 1 472 ? 12.019 -21.540 -17.531 1.00 96.94 472 ILE A C 1
ATOM 3961 O O . ILE A 1 472 ? 11.734 -22.532 -18.199 1.00 96.94 472 ILE A O 1
ATOM 3965 N N . PHE A 1 473 ? 11.114 -20.674 -17.078 1.00 94.19 473 PHE A N 1
ATOM 3966 C CA . PHE A 1 473 ? 9.690 -20.704 -17.429 1.00 94.19 473 PHE A CA 1
ATOM 3967 C C . PHE A 1 473 ? 9.391 -19.919 -18.699 1.00 94.19 473 PHE A C 1
ATOM 3969 O O . PHE A 1 473 ? 8.535 -20.308 -19.480 1.00 94.19 473 PHE A O 1
ATOM 3976 N N . GLY A 1 474 ? 10.085 -18.804 -18.910 1.00 94.44 474 GLY A N 1
ATOM 3977 C CA . GLY A 1 474 ? 9.718 -17.869 -19.963 1.00 94.44 474 GLY A CA 1
ATOM 3978 C C . GLY A 1 474 ? 10.905 -17.118 -20.529 1.00 94.44 474 GLY A C 1
ATOM 3979 O O . GLY A 1 474 ? 11.786 -16.683 -19.785 1.00 94.44 474 GLY A O 1
ATOM 3980 N N . ILE A 1 475 ? 10.904 -16.945 -21.846 1.00 95.62 475 ILE A N 1
ATOM 3981 C CA . ILE A 1 475 ? 11.782 -16.032 -22.565 1.00 95.62 475 ILE A CA 1
ATOM 3982 C C . ILE A 1 475 ? 10.941 -15.212 -23.529 1.00 95.62 475 ILE A C 1
ATOM 3984 O O . ILE A 1 475 ? 10.227 -15.747 -24.376 1.00 95.62 475 ILE A O 1
ATOM 3988 N N . GLU A 1 476 ? 11.108 -13.899 -23.459 1.00 94.75 476 GLU A N 1
ATOM 3989 C CA . GLU A 1 476 ? 10.546 -12.976 -24.434 1.00 94.75 476 GLU A CA 1
ATOM 3990 C C . GLU A 1 476 ? 11.663 -12.144 -25.059 1.00 94.75 476 GLU A C 1
ATOM 3992 O O . GLU A 1 476 ? 12.556 -11.666 -24.358 1.00 94.75 476 GLU A O 1
ATOM 3997 N N . CYS A 1 477 ? 11.613 -11.973 -26.381 1.00 92.81 477 CYS A N 1
ATOM 3998 C CA . CYS A 1 477 ? 12.590 -11.219 -27.166 1.00 92.81 477 CYS A CA 1
ATOM 3999 C C . CYS A 1 477 ? 11.853 -10.157 -27.978 1.00 92.81 477 CYS A C 1
ATOM 4001 O O . CYS A 1 477 ? 11.324 -10.440 -29.050 1.00 92.81 477 CYS A O 1
ATOM 4003 N N . TRP A 1 478 ? 11.800 -8.932 -27.472 1.00 91.81 478 TRP A N 1
ATOM 4004 C CA . TRP A 1 478 ? 11.020 -7.859 -28.072 1.00 91.81 478 TRP A CA 1
ATOM 4005 C C . TRP A 1 478 ? 11.863 -7.033 -29.042 1.00 91.81 478 TRP A C 1
ATOM 4007 O O . TRP A 1 478 ? 12.950 -6.545 -28.708 1.00 91.81 478 TRP A O 1
ATOM 4017 N N . GLY A 1 479 ? 11.333 -6.883 -30.252 1.00 88.62 479 GLY A N 1
ATOM 4018 C CA . GLY A 1 479 ? 11.889 -6.062 -31.317 1.00 88.62 479 GLY A CA 1
ATOM 4019 C C . GLY A 1 479 ? 10.776 -5.350 -32.089 1.00 88.62 479 GLY A C 1
ATOM 4020 O O . GLY A 1 479 ? 9.604 -5.707 -31.993 1.00 88.62 479 GLY A O 1
ATOM 4021 N N . TYR A 1 480 ? 11.139 -4.329 -32.856 1.00 84.62 480 TYR A N 1
ATOM 4022 C CA . TYR A 1 480 ? 10.210 -3.652 -33.760 1.00 84.62 480 TYR A CA 1
ATOM 4023 C C . TYR A 1 480 ? 9.904 -4.534 -34.980 1.00 84.62 480 TYR A C 1
ATOM 4025 O O . TYR A 1 480 ? 10.802 -5.242 -35.451 1.00 84.62 480 TYR A O 1
ATOM 4033 N N . LYS A 1 481 ? 8.658 -4.508 -35.470 1.00 74.25 481 LYS A N 1
ATOM 4034 C CA . LYS A 1 481 ? 8.184 -5.249 -36.656 1.00 74.25 481 LYS A CA 1
ATOM 4035 C C . LYS A 1 481 ? 9.016 -5.007 -37.916 1.00 74.25 481 LYS A C 1
ATOM 4037 O O . LYS A 1 481 ? 9.302 -3.824 -38.211 1.00 74.25 481 LYS A O 1
#

pLDDT: mean 89.27, std 11.31, range [38.34, 98.56]

Secondary structure (DSSP, 8-state):
-EE------GGGT--TTTS-TTTHHHHHHHHTT-TTHHHHHHHHHHHHHHH--S--HHHHHHHHHHHTTEEEEEEE--SHHHHHHHHHHHHHTT--EEEEEETTT-TT-TTTTTT---EEEEEEEEEETTTTEEEEEE--SSS-S-S-EEEEEEHHHHHHHHHHHHHHHHHH-TTTTTEEEEEEE-SS--PPP-HHHHHHHHHHTT---SS-HIIIIIIS-S---HHHHHHHHIIIIITHHHHHHHHHHHHHHHHHTT---TTHHHHHHHHHHHHHHHHHHHHHHHHTT---HHHHHHHHHHHHHHHHHHHHHHHHHHHHHHHHHHHHHHHHTT----EEEGGGG-EEEES---EETTEE--GGGGGSS----TTTS-EE--S-SSPEEEEEEEEEEEE--EEEEEE-TT-TTSS--EEEEEEESSSSS-EEEEEE-S---SEEEEE--S-EEEEEEEEEEE--SSSS--EEEEEEEEEE-